Protein AF-A0A967KWJ8-F1 (afdb_monomer)

Mean predicted aligned error: 15.72 Å

pLDDT: mean 83.32, std 15.54, range [26.16, 98.5]

Structure (mmCIF, N/CA/C/O backbone):
data_AF-A0A967KWJ8-F1
#
_entry.id   AF-A0A967KWJ8-F1
#
loop_
_atom_site.group_PDB
_atom_site.id
_atom_site.type_symbol
_atom_site.label_atom_id
_atom_site.label_alt_id
_atom_site.label_comp_id
_atom_site.label_asym_id
_atom_site.label_entity_id
_atom_site.label_seq_id
_atom_site.pdbx_PDB_ins_code
_atom_site.Cartn_x
_atom_site.Cartn_y
_atom_site.Cartn_z
_atom_site.occupancy
_atom_site.B_iso_or_equiv
_atom_site.auth_seq_id
_atom_site.auth_comp_id
_atom_site.auth_asym_id
_atom_site.auth_atom_id
_atom_site.pdbx_PDB_model_num
ATOM 1 N N . MET A 1 1 ? 48.689 8.230 -18.337 1.00 29.03 1 MET A N 1
ATOM 2 C CA . MET A 1 1 ? 47.343 8.830 -18.239 1.00 29.03 1 MET A CA 1
ATOM 3 C C . MET A 1 1 ? 46.422 7.747 -17.722 1.00 29.03 1 MET A C 1
ATOM 5 O O . MET A 1 1 ? 46.063 6.865 -18.485 1.00 29.03 1 MET A O 1
ATOM 9 N N . LEU A 1 2 ? 46.168 7.726 -16.414 1.00 26.16 2 LEU A N 1
ATOM 10 C CA . LEU A 1 2 ? 45.255 6.768 -15.793 1.00 26.16 2 LEU A CA 1
ATOM 11 C C . LEU A 1 2 ? 43.830 7.314 -15.933 1.00 26.16 2 LEU A C 1
ATOM 13 O O . LEU A 1 2 ? 43.453 8.221 -15.202 1.00 26.16 2 LEU A O 1
ATOM 17 N N . LYS A 1 3 ? 43.070 6.792 -16.894 1.00 28.64 3 LYS A N 1
ATOM 18 C CA . LYS A 1 3 ? 41.603 6.821 -16.888 1.00 28.64 3 LYS A CA 1
ATOM 19 C C . LYS A 1 3 ? 41.155 5.388 -17.152 1.00 28.64 3 LYS A C 1
ATOM 21 O O . LYS A 1 3 ? 41.121 4.955 -18.294 1.00 28.64 3 LYS A O 1
ATOM 26 N N . SER A 1 4 ? 40.965 4.615 -16.091 1.00 31.70 4 SER A N 1
ATOM 27 C CA . SER A 1 4 ? 40.425 3.257 -16.175 1.00 31.70 4 SER A CA 1
ATOM 28 C C . SER A 1 4 ? 39.839 2.882 -14.825 1.00 31.70 4 SER A C 1
ATOM 30 O O . SER A 1 4 ? 40.445 2.109 -14.092 1.00 31.70 4 SER A O 1
ATOM 32 N N . VAL A 1 5 ? 38.685 3.462 -14.516 1.00 28.64 5 VAL A N 1
ATOM 33 C CA . VAL A 1 5 ? 37.606 2.796 -13.785 1.00 28.64 5 VAL A CA 1
ATOM 34 C C . VAL A 1 5 ? 36.332 3.430 -14.356 1.00 28.64 5 VAL A C 1
ATOM 36 O O . VAL A 1 5 ? 35.958 4.512 -13.930 1.00 28.64 5 VAL A O 1
ATOM 39 N N . LYS A 1 6 ? 35.795 2.861 -15.445 1.00 40.69 6 LYS A N 1
ATOM 40 C CA . LYS A 1 6 ? 34.415 3.125 -15.882 1.00 40.69 6 LYS A CA 1
ATOM 41 C C . LYS A 1 6 ? 33.621 2.011 -15.219 1.00 40.69 6 LYS A C 1
ATOM 43 O O . LYS A 1 6 ? 33.853 0.847 -15.531 1.00 40.69 6 LYS A O 1
ATOM 48 N N . THR A 1 7 ? 32.856 2.332 -14.199 1.00 37.34 7 THR A N 1
ATOM 49 C CA . THR A 1 7 ? 32.119 1.365 -13.386 1.00 37.34 7 THR A CA 1
ATOM 50 C C . THR A 1 7 ? 30.667 1.595 -13.719 1.00 37.34 7 THR A C 1
ATOM 52 O O . THR A 1 7 ? 29.995 2.343 -13.015 1.00 37.34 7 THR A O 1
ATOM 55 N N . SER A 1 8 ? 30.177 0.975 -14.796 1.00 44.09 8 SER A N 1
ATOM 56 C CA . SER A 1 8 ? 28.737 0.996 -15.037 1.00 44.09 8 SER A CA 1
ATOM 57 C C . SER A 1 8 ? 28.097 0.368 -13.796 1.00 44.09 8 SER A C 1
ATOM 59 O O . SER A 1 8 ? 28.495 -0.710 -13.378 1.00 44.09 8 SER A O 1
ATOM 61 N N . VAL A 1 9 ? 27.235 1.095 -13.093 1.00 40.56 9 VAL A N 1
ATOM 62 C CA . VAL A 1 9 ? 26.508 0.574 -11.934 1.00 40.56 9 VAL A CA 1
ATOM 63 C C . VAL A 1 9 ? 25.061 0.589 -12.353 1.00 40.56 9 VAL A C 1
ATOM 65 O O . VAL A 1 9 ? 24.482 1.657 -12.346 1.00 40.56 9 VAL A O 1
ATOM 68 N N . LEU A 1 10 ? 24.459 -0.539 -12.723 1.00 46.69 10 LEU A N 1
ATOM 69 C CA . LEU A 1 10 ? 23.007 -0.585 -12.924 1.00 46.69 10 LEU A CA 1
ATOM 70 C C . LEU A 1 10 ? 22.341 -1.411 -11.831 1.00 46.69 10 LEU A C 1
ATOM 72 O O . LEU A 1 10 ? 22.085 -2.599 -12.010 1.00 46.69 10 LEU A O 1
ATOM 76 N N . SER A 1 11 ? 22.103 -0.794 -10.675 1.00 47.69 11 SER A N 1
ATOM 77 C CA . SER A 1 11 ? 21.425 -1.428 -9.540 1.00 47.69 11 SER A CA 1
ATOM 78 C C . SER A 1 11 ? 20.051 -0.808 -9.387 1.00 47.69 11 SER A C 1
ATOM 80 O O . SER A 1 11 ? 19.934 0.413 -9.295 1.00 47.69 11 SER A O 1
ATOM 82 N N . LEU A 1 12 ? 19.029 -1.657 -9.337 1.00 55.28 12 LEU A N 1
ATOM 83 C CA . LEU A 1 12 ? 17.647 -1.224 -9.417 1.00 55.28 12 LEU A CA 1
ATOM 84 C C . LEU A 1 12 ? 16.804 -1.843 -8.312 1.00 55.28 12 LEU A C 1
ATOM 86 O O . LEU A 1 12 ? 17.008 -3.001 -7.946 1.00 55.28 12 LEU A O 1
ATOM 90 N N . VAL A 1 13 ? 15.867 -1.055 -7.796 1.00 49.38 13 VAL A N 1
ATOM 91 C CA . VAL A 1 13 ? 14.762 -1.545 -6.981 1.00 49.38 13 VAL A CA 1
ATOM 92 C C . VAL A 1 13 ? 13.469 -0.945 -7.520 1.00 49.38 13 VAL A C 1
ATOM 94 O O . VAL A 1 13 ? 13.321 0.277 -7.519 1.00 49.38 13 VAL A O 1
ATOM 97 N N . LEU A 1 14 ? 12.545 -1.779 -7.998 1.00 46.34 14 LEU A N 1
ATOM 98 C CA . LEU A 1 14 ? 11.180 -1.338 -8.289 1.00 46.34 14 LEU A CA 1
ATOM 99 C C . LEU A 1 14 ? 10.350 -1.582 -7.036 1.00 46.34 14 LEU A C 1
ATOM 101 O O . LEU A 1 14 ? 10.253 -2.721 -6.581 1.00 46.34 14 LEU A O 1
ATOM 105 N N . VAL A 1 15 ? 9.789 -0.518 -6.477 1.00 51.19 15 VAL A N 1
ATOM 106 C CA . VAL A 1 15 ? 8.957 -0.584 -5.279 1.00 51.19 15 VAL A CA 1
ATOM 107 C C . VAL A 1 15 ? 7.555 -0.140 -5.646 1.00 51.19 15 VAL A C 1
ATOM 109 O O . VAL A 1 15 ? 7.389 0.915 -6.256 1.00 51.19 15 VAL A O 1
ATOM 112 N N . ALA A 1 16 ? 6.561 -0.932 -5.269 1.00 40.12 16 ALA A N 1
ATOM 113 C CA . ALA A 1 16 ? 5.172 -0.510 -5.293 1.00 40.12 16 ALA A CA 1
ATOM 114 C C . ALA A 1 16 ? 4.621 -0.535 -3.874 1.00 40.12 16 ALA A C 1
ATOM 116 O O . ALA A 1 16 ? 5.028 -1.348 -3.041 1.00 40.12 16 ALA A O 1
ATOM 117 N N . LEU A 1 17 ? 3.736 0.409 -3.600 1.00 44.91 17 LEU A N 1
ATOM 118 C CA . LEU A 1 17 ? 3.152 0.610 -2.286 1.00 44.91 17 LEU A CA 1
ATOM 119 C C . LEU A 1 17 ? 1.673 0.352 -2.449 1.00 44.91 17 LEU A C 1
ATOM 121 O O . LEU A 1 17 ? 1.049 0.954 -3.317 1.00 44.91 17 LEU A O 1
ATOM 125 N N . PHE A 1 18 ? 1.140 -0.551 -1.649 1.00 40.22 18 PHE A N 1
ATOM 126 C CA . PHE A 1 18 ? -0.290 -0.795 -1.576 1.00 40.22 18 PHE A CA 1
ATOM 127 C C . PHE A 1 18 ? -0.782 -0.437 -0.185 1.00 40.22 18 PHE A C 1
ATOM 129 O O . PHE A 1 18 ? -0.069 -0.635 0.807 1.00 40.22 18 PHE A O 1
ATOM 136 N N . ALA A 1 19 ? -2.017 0.050 -0.116 1.00 38.03 19 ALA A N 1
ATOM 137 C CA . ALA A 1 19 ? -2.785 -0.080 1.104 1.00 38.03 19 ALA A CA 1
ATOM 138 C C . ALA A 1 19 ? -2.916 -1.580 1.396 1.00 38.03 19 ALA A C 1
ATOM 140 O O . ALA A 1 19 ? -3.206 -2.377 0.500 1.00 38.03 19 ALA A O 1
ATOM 141 N N . CYS A 1 20 ? -2.663 -1.995 2.637 1.00 37.78 20 CYS A N 1
ATOM 142 C CA . CYS A 1 20 ? -2.957 -3.360 3.054 1.00 37.78 20 CYS A CA 1
ATOM 143 C C . CYS A 1 20 ? -4.478 -3.495 3.185 1.00 37.78 20 CYS A C 1
ATOM 145 O O . CYS A 1 20 ? -5.023 -3.513 4.280 1.00 37.78 20 CYS A O 1
ATOM 147 N N . ILE A 1 21 ? -5.174 -3.543 2.055 1.00 38.47 21 ILE A N 1
ATOM 148 C CA . ILE A 1 21 ? -6.570 -3.936 2.000 1.00 38.47 21 ILE A CA 1
ATOM 149 C C . ILE A 1 21 ? -6.532 -5.436 1.742 1.00 38.47 21 ILE A C 1
ATOM 151 O O . ILE A 1 21 ? -6.441 -5.894 0.604 1.00 38.47 21 ILE A O 1
ATOM 155 N N . THR A 1 22 ? -6.566 -6.243 2.802 1.00 37.62 22 THR A N 1
ATOM 156 C CA . THR A 1 22 ? -7.110 -7.587 2.623 1.00 37.62 22 THR A CA 1
ATOM 157 C C . THR A 1 22 ? -8.608 -7.439 2.465 1.00 37.62 22 THR A C 1
ATOM 159 O O . THR A 1 22 ? -9.345 -7.576 3.437 1.00 37.62 22 THR A O 1
ATOM 162 N N . ASP A 1 23 ? -9.057 -7.160 1.250 1.00 37.94 23 ASP A N 1
ATOM 163 C CA . ASP A 1 23 ? -10.458 -7.334 0.923 1.00 37.94 23 ASP A CA 1
ATOM 164 C C . ASP A 1 23 ? -10.578 -8.336 -0.215 1.00 37.94 23 ASP A C 1
ATOM 166 O O . ASP A 1 23 ? -10.617 -8.023 -1.401 1.00 37.94 23 ASP A O 1
ATOM 170 N N . VAL A 1 24 ? -10.631 -9.608 0.179 1.00 35.91 24 VAL A N 1
ATOM 171 C CA . VAL A 1 24 ? -11.498 -10.526 -0.546 1.00 35.91 24 VAL A CA 1
ATOM 172 C C . VAL A 1 24 ? -12.841 -10.499 0.175 1.00 35.91 24 VAL A C 1
ATOM 174 O O . VAL A 1 24 ? -13.130 -11.352 1.013 1.00 35.91 24 VAL A O 1
ATOM 177 N N . LYS A 1 25 ? -13.642 -9.519 -0.253 1.00 40.59 25 LYS A N 1
ATOM 178 C CA . LYS A 1 25 ? -15.090 -9.347 -0.113 1.00 40.59 25 LYS A CA 1
ATOM 179 C C . LYS A 1 25 ? -15.648 -9.050 1.283 1.00 40.59 25 LYS A C 1
ATOM 181 O O . LYS A 1 25 ? -16.035 -9.977 2.000 1.00 40.59 25 LYS A O 1
ATOM 186 N N . ALA A 1 26 ? -16.072 -7.798 1.445 1.00 42.41 26 ALA A N 1
ATOM 187 C CA . ALA A 1 26 ? -17.460 -7.496 1.793 1.00 42.41 26 ALA A CA 1
ATOM 188 C C . ALA A 1 26 ? -18.035 -6.247 1.090 1.00 42.41 26 ALA A C 1
ATOM 190 O O . ALA A 1 26 ? -18.772 -5.499 1.722 1.00 42.41 26 ALA A O 1
ATOM 191 N N . GLN A 1 27 ? -17.817 -6.079 -0.228 1.00 59.88 27 GLN A N 1
ATOM 192 C CA . GLN A 1 27 ? -18.612 -5.128 -1.025 1.00 59.88 27 GLN A CA 1
ATOM 193 C C . GLN A 1 27 ? -20.093 -5.319 -0.681 1.00 59.88 27 GLN A C 1
ATOM 195 O O . GLN A 1 27 ? -20.626 -6.435 -0.787 1.00 59.88 27 GLN A O 1
ATOM 200 N N . ILE A 1 28 ? -20.737 -4.253 -0.203 1.00 67.31 28 ILE A N 1
ATOM 201 C CA . ILE A 1 28 ? -22.138 -4.304 0.201 1.00 67.31 28 ILE A CA 1
ATOM 202 C C . ILE A 1 28 ? -22.927 -4.869 -0.972 1.00 67.31 28 ILE A C 1
ATOM 204 O O . ILE A 1 28 ? -22.834 -4.370 -2.090 1.00 67.31 28 ILE A O 1
ATOM 208 N N . VAL A 1 29 ? -23.698 -5.932 -0.743 1.00 77.50 29 VAL A N 1
ATOM 209 C CA . VAL A 1 29 ? -24.515 -6.520 -1.808 1.00 77.50 29 VAL A CA 1
ATOM 210 C C . VAL A 1 29 ? -25.461 -5.440 -2.337 1.00 77.50 29 VAL A C 1
ATOM 212 O O . VAL A 1 29 ? -26.387 -5.037 -1.640 1.00 77.50 29 VAL A O 1
ATOM 215 N N . GLY A 1 30 ? -25.228 -4.980 -3.565 1.00 79.00 30 GLY A N 1
ATOM 216 C CA . GLY A 1 30 ? -25.993 -3.894 -4.179 1.00 79.00 30 GLY A CA 1
ATOM 217 C C . GLY A 1 30 ? -25.301 -2.532 -4.235 1.00 79.00 30 GLY A C 1
ATOM 218 O O . GLY A 1 30 ? -25.896 -1.640 -4.825 1.00 79.00 30 GLY A O 1
ATOM 219 N N . ASP A 1 31 ? -24.085 -2.374 -3.706 1.00 80.44 31 ASP A N 1
ATOM 220 C CA . ASP A 1 31 ? -23.201 -1.251 -4.046 1.00 80.44 31 ASP A CA 1
ATOM 221 C C . ASP A 1 31 ? -22.546 -1.573 -5.393 1.00 80.44 31 ASP A C 1
ATOM 223 O O . ASP A 1 31 ? -21.636 -2.394 -5.495 1.00 80.44 31 ASP A O 1
ATOM 227 N N . LEU A 1 32 ? -23.091 -1.006 -6.462 1.00 80.44 32 LEU A N 1
ATOM 228 C CA . LEU A 1 32 ? -22.714 -1.304 -7.841 1.00 80.44 32 LEU A CA 1
ATOM 229 C C . LEU A 1 32 ? -21.729 -0.288 -8.411 1.00 80.44 32 LEU A C 1
ATOM 231 O O . LEU A 1 32 ? -21.167 -0.533 -9.483 1.00 80.44 32 LEU A O 1
ATOM 235 N N . ASN A 1 33 ? -21.576 0.859 -7.754 1.00 73.19 33 ASN A N 1
ATOM 236 C CA . ASN A 1 33 ? -20.672 1.923 -8.172 1.00 73.19 33 ASN A CA 1
ATOM 237 C C . ASN A 1 33 ? -19.374 1.964 -7.336 1.00 73.19 33 ASN A C 1
ATOM 239 O O . ASN A 1 33 ? -18.478 2.730 -7.693 1.00 73.19 33 ASN A O 1
ATOM 243 N N . ALA A 1 34 ? -19.273 1.106 -6.311 1.00 67.44 34 ALA A N 1
ATOM 244 C CA . ALA A 1 34 ? -18.161 0.992 -5.375 1.00 67.44 34 ALA A CA 1
ATOM 245 C C . ALA A 1 34 ? -17.882 2.295 -4.605 1.00 67.44 34 ALA A C 1
ATOM 247 O O . ALA A 1 34 ? -16.726 2.625 -4.345 1.00 67.44 34 ALA A O 1
ATOM 248 N N . ASP A 1 35 ? -18.931 3.055 -4.274 1.00 61.22 35 ASP A N 1
ATOM 249 C CA . ASP A 1 35 ? -18.849 4.233 -3.403 1.00 61.22 35 ASP A CA 1
ATOM 250 C C . ASP A 1 35 ? -19.162 3.915 -1.931 1.00 61.22 35 ASP A C 1
ATOM 252 O O . ASP A 1 35 ? -19.259 4.825 -1.106 1.00 61.22 35 ASP A O 1
ATOM 256 N N . HIS A 1 36 ? -19.224 2.619 -1.590 1.00 70.62 36 HIS A N 1
ATOM 257 C CA . HIS A 1 36 ? -19.431 2.075 -0.247 1.00 70.62 36 HIS A CA 1
ATOM 258 C C . HIS A 1 36 ? -20.773 2.481 0.375 1.00 70.62 36 HIS A C 1
ATOM 260 O O . HIS A 1 36 ? -20.958 2.407 1.594 1.00 70.62 36 HIS A O 1
ATOM 266 N N . VAL A 1 37 ? -21.743 2.878 -0.452 1.00 71.56 37 VAL A N 1
ATOM 267 C CA . VAL A 1 37 ? -23.109 3.207 -0.051 1.00 71.56 37 VAL A CA 1
ATOM 268 C C . VAL A 1 37 ? -24.075 2.619 -1.069 1.00 71.56 37 VAL A C 1
ATOM 270 O O . VAL A 1 37 ? -23.917 2.820 -2.258 1.00 71.56 37 VAL A O 1
ATOM 273 N N . VAL A 1 38 ? -25.137 1.943 -0.624 1.00 81.06 38 VAL A N 1
ATOM 274 C CA . VAL A 1 38 ? -26.221 1.548 -1.543 1.00 81.06 38 VAL A CA 1
ATOM 275 C C . VAL A 1 38 ? -27.247 2.673 -1.640 1.00 81.06 38 VAL A C 1
ATOM 277 O O . VAL A 1 38 ? -28.108 2.824 -0.766 1.00 81.06 38 VAL A O 1
ATOM 280 N N . ASP A 1 39 ? -27.187 3.464 -2.705 1.00 82.94 39 ASP A N 1
ATOM 281 C CA . ASP A 1 39 ? -28.050 4.620 -2.916 1.00 82.94 39 ASP A CA 1
ATOM 282 C C . ASP A 1 39 ? -28.689 4.690 -4.320 1.00 82.94 39 ASP A C 1
ATOM 284 O O . ASP A 1 39 ? -28.806 3.729 -5.088 1.00 82.94 39 ASP A O 1
ATOM 288 N N . SER A 1 40 ? -29.234 5.862 -4.649 1.00 87.88 40 SER A N 1
ATOM 289 C CA . SER A 1 40 ? -29.914 6.098 -5.922 1.00 87.88 40 SER A CA 1
ATOM 290 C C . SER A 1 40 ? -29.023 5.933 -7.160 1.00 87.88 40 SER A C 1
ATOM 292 O O . SER A 1 40 ? -29.553 5.719 -8.254 1.00 87.88 40 SER A O 1
ATOM 294 N N . LYS A 1 41 ? -27.701 6.052 -7.020 1.00 83.25 41 LYS A N 1
ATOM 295 C CA . LYS A 1 41 ? -26.722 5.806 -8.078 1.00 83.25 41 LYS A CA 1
ATOM 296 C C . LYS A 1 41 ? -26.607 4.310 -8.357 1.00 83.25 41 LYS A C 1
ATOM 298 O O . LYS A 1 41 ? -26.546 3.938 -9.527 1.00 83.25 41 LYS A O 1
ATOM 303 N N . ASP A 1 42 ? -26.698 3.456 -7.342 1.00 86.12 42 ASP A N 1
ATOM 304 C CA . ASP A 1 42 ? -26.726 2.003 -7.537 1.00 86.12 42 ASP A CA 1
ATOM 305 C C . ASP A 1 42 ? -28.011 1.562 -8.201 1.00 86.12 42 ASP A C 1
ATOM 307 O O . ASP A 1 42 ? -27.984 0.767 -9.129 1.00 86.12 42 ASP A O 1
ATOM 311 N N . VAL A 1 43 ? -29.148 2.159 -7.842 1.00 91.00 43 VAL A N 1
ATOM 312 C CA . VAL A 1 43 ? -30.407 1.903 -8.561 1.00 91.00 43 VAL A CA 1
ATOM 313 C C . VAL A 1 43 ? -30.301 2.307 -10.034 1.00 91.00 43 VAL A C 1
ATOM 315 O O . VAL A 1 43 ? -30.851 1.624 -10.901 1.00 91.00 43 VAL A O 1
ATOM 318 N N . GLN A 1 44 ? -29.582 3.388 -10.350 1.00 89.00 44 GLN A N 1
ATOM 319 C CA . GLN A 1 44 ? -29.328 3.787 -11.737 1.00 89.00 44 GLN A CA 1
ATOM 320 C C . GLN A 1 44 ? -28.418 2.787 -12.460 1.00 89.00 44 GLN A C 1
ATOM 322 O O . GLN A 1 44 ? -28.760 2.353 -13.564 1.00 89.00 44 GLN A O 1
ATOM 327 N N . ALA A 1 45 ? -27.308 2.385 -11.835 1.00 84.06 45 ALA A N 1
ATOM 328 C CA . ALA A 1 45 ? -26.386 1.384 -12.370 1.00 84.06 45 ALA A CA 1
ATOM 329 C C . ALA A 1 45 ? -27.090 0.035 -12.596 1.00 84.06 45 ALA A C 1
ATOM 331 O O . ALA A 1 45 ? -26.974 -0.575 -13.662 1.00 84.06 45 ALA A O 1
ATOM 332 N N . PHE A 1 46 ? -27.905 -0.377 -11.629 1.00 91.00 46 PHE A N 1
ATOM 333 C CA . PHE A 1 46 ? -28.737 -1.567 -11.669 1.00 91.00 46 PHE A CA 1
ATOM 334 C C . PHE A 1 46 ? -29.735 -1.520 -12.830 1.00 91.00 46 PHE A C 1
ATOM 336 O O . PHE A 1 46 ? -29.806 -2.450 -13.632 1.00 91.00 46 PHE A O 1
ATOM 343 N N . ALA A 1 47 ? -30.475 -0.415 -12.977 1.00 90.25 47 ALA A N 1
ATOM 344 C CA . ALA A 1 47 ? -31.454 -0.246 -14.049 1.00 90.25 47 ALA A CA 1
ATOM 345 C C . ALA A 1 47 ? -30.810 -0.291 -15.444 1.00 90.25 47 ALA A C 1
ATOM 347 O O . ALA A 1 47 ? -31.389 -0.858 -16.374 1.00 90.25 47 ALA A O 1
ATOM 348 N N . TRP A 1 48 ? -29.609 0.273 -15.601 1.00 86.38 48 TRP A N 1
ATOM 349 C CA . TRP A 1 48 ? -28.857 0.194 -16.856 1.00 86.38 48 TRP A CA 1
ATOM 350 C C . TRP A 1 48 ? -28.472 -1.245 -17.203 1.00 86.38 48 TRP A C 1
ATOM 352 O O . TRP A 1 48 ? -28.648 -1.659 -18.349 1.00 86.38 48 TRP A O 1
ATOM 362 N N . GLN A 1 49 ? -27.992 -2.016 -16.224 1.00 87.12 49 GLN A N 1
ATOM 363 C CA . GLN A 1 49 ? -27.595 -3.409 -16.439 1.00 87.12 49 GLN A CA 1
ATOM 364 C C . GLN A 1 49 ? -28.799 -4.338 -16.627 1.00 87.12 49 GLN A C 1
ATOM 366 O O . GLN A 1 49 ? -28.749 -5.222 -17.476 1.00 87.12 49 GLN A O 1
ATOM 371 N N . TRP A 1 50 ? -29.919 -4.100 -15.944 1.00 89.94 50 TRP A N 1
ATOM 372 C CA . TRP A 1 50 ? -31.153 -4.861 -16.157 1.00 89.94 50 TRP A CA 1
ATOM 373 C C . TRP A 1 50 ? -31.635 -4.770 -17.607 1.00 89.94 50 TRP A C 1
ATOM 375 O O . TRP A 1 50 ? -32.022 -5.768 -18.218 1.00 89.94 50 TRP A O 1
ATOM 385 N N . LEU A 1 51 ? -31.614 -3.563 -18.177 1.00 88.69 51 LEU A N 1
ATOM 386 C CA . LEU A 1 51 ? -32.082 -3.307 -19.539 1.00 88.69 51 LEU A CA 1
ATOM 387 C C . LEU A 1 51 ? -31.078 -3.750 -20.618 1.00 88.69 51 LEU A C 1
ATOM 389 O O . LEU A 1 51 ? -31.427 -3.759 -21.801 1.00 88.69 51 LEU A O 1
ATOM 393 N N . ALA A 1 52 ? -29.853 -4.120 -20.237 1.00 84.31 52 ALA A N 1
ATOM 394 C CA . ALA A 1 52 ? -28.812 -4.551 -21.156 1.00 84.31 52 ALA A CA 1
ATOM 395 C C . ALA A 1 52 ? -29.032 -6.015 -21.599 1.00 84.31 52 ALA A C 1
ATOM 397 O O . ALA A 1 52 ? -28.952 -6.925 -20.771 1.00 84.31 52 ALA A O 1
ATOM 398 N N . PRO A 1 53 ? -29.233 -6.298 -22.905 1.00 81.31 53 PRO A N 1
ATOM 399 C CA . PRO A 1 53 ? -29.539 -7.653 -23.380 1.00 81.31 53 PRO A CA 1
ATOM 400 C C . PRO A 1 53 ? -28.470 -8.703 -23.049 1.00 81.31 53 PRO A C 1
ATOM 402 O O . PRO A 1 53 ? -28.788 -9.883 -22.945 1.00 81.31 53 PRO A O 1
ATOM 405 N N . TYR A 1 54 ? -27.209 -8.290 -22.884 1.00 80.12 54 TYR A N 1
ATOM 406 C CA . TYR A 1 54 ? -26.107 -9.190 -22.539 1.00 80.12 54 TYR A CA 1
ATOM 407 C C . TYR A 1 54 ? -26.082 -9.574 -21.051 1.00 80.12 54 TYR A C 1
ATOM 409 O O . TYR A 1 54 ? -25.659 -10.682 -20.737 1.00 80.12 54 TYR A O 1
ATOM 417 N N . CYS A 1 55 ? -26.608 -8.741 -20.147 1.00 79.19 55 CYS A N 1
ATOM 418 C CA . CYS A 1 55 ? -26.667 -9.032 -18.705 1.00 79.19 55 CYS A CA 1
ATOM 419 C C . CYS A 1 55 ? -27.788 -10.005 -18.311 1.00 79.19 55 CYS A C 1
ATOM 421 O O . CYS A 1 55 ? -27.931 -10.362 -17.146 1.00 79.19 55 CYS A O 1
ATOM 423 N N . GLN A 1 56 ? -28.576 -10.458 -19.287 1.00 73.12 56 GLN A N 1
ATOM 424 C CA . GLN A 1 56 ? -29.558 -11.531 -19.126 1.00 73.12 56 GLN A CA 1
ATOM 425 C C . GLN A 1 56 ? -28.930 -12.925 -19.334 1.00 73.12 56 GLN A C 1
ATOM 427 O O . GLN A 1 56 ? -29.558 -13.941 -19.051 1.00 73.12 56 GLN A O 1
ATOM 432 N N . THR A 1 57 ? -27.702 -12.991 -19.868 1.00 63.06 57 THR A N 1
ATOM 433 C CA . THR A 1 57 ? -27.015 -14.252 -20.221 1.00 63.06 57 THR A CA 1
ATOM 434 C C . THR A 1 57 ? -25.546 -14.315 -19.797 1.00 63.06 57 THR A C 1
ATOM 436 O O . THR A 1 57 ? -24.968 -15.399 -19.806 1.00 63.06 57 THR A O 1
ATOM 439 N N . LEU A 1 58 ? -24.934 -13.172 -19.479 1.00 62.00 58 LEU A N 1
ATOM 440 C CA . LEU A 1 58 ? -23.562 -13.035 -18.990 1.00 62.00 58 LEU A CA 1
ATOM 441 C C . LEU A 1 58 ? -23.580 -12.520 -17.546 1.00 62.00 58 LEU A C 1
ATOM 443 O O . LEU A 1 58 ? -24.498 -11.791 -17.171 1.00 62.00 58 LEU A O 1
ATOM 447 N N . ASP A 1 59 ? -22.555 -12.872 -16.771 1.00 71.12 59 ASP A N 1
ATOM 448 C CA . ASP A 1 59 ? -22.417 -12.443 -15.379 1.00 71.12 59 ASP A CA 1
ATOM 449 C C . ASP A 1 59 ? -22.041 -10.951 -15.318 1.00 71.12 59 ASP A C 1
ATOM 451 O O . ASP A 1 59 ? -20.946 -10.555 -15.718 1.00 71.12 59 ASP A O 1
ATOM 455 N N . CYS A 1 60 ? -22.994 -10.116 -14.907 1.00 78.19 60 CYS A N 1
ATOM 456 C CA . CYS A 1 60 ? -22.841 -8.668 -14.754 1.00 78.19 60 CYS A CA 1
ATOM 457 C C . CYS A 1 60 ? -22.834 -8.307 -13.265 1.00 78.19 60 CYS A C 1
ATOM 459 O O . CYS A 1 60 ? -23.412 -9.023 -12.461 1.00 78.19 60 CYS A O 1
ATOM 461 N N . ILE A 1 61 ? -22.249 -7.167 -12.891 1.00 81.00 61 ILE A N 1
ATOM 462 C CA . ILE A 1 61 ? -22.097 -6.756 -11.478 1.00 81.00 61 ILE A CA 1
ATOM 463 C C . ILE A 1 61 ? -23.458 -6.650 -10.759 1.00 81.00 61 ILE A C 1
ATOM 465 O O . ILE A 1 61 ? -23.558 -6.944 -9.576 1.00 81.00 61 ILE A O 1
ATOM 469 N N . ALA A 1 62 ? -24.529 -6.296 -11.477 1.00 85.06 62 ALA A N 1
ATOM 470 C CA . ALA A 1 62 ? -25.892 -6.251 -10.945 1.00 85.06 62 ALA A CA 1
ATOM 471 C C . ALA A 1 62 ? -26.579 -7.629 -10.790 1.00 85.06 62 ALA A C 1
ATOM 473 O O . ALA A 1 62 ? -27.725 -7.668 -10.349 1.00 85.06 62 ALA A O 1
ATOM 474 N N . ASN A 1 63 ? -25.932 -8.738 -11.171 1.00 87.25 63 ASN A N 1
ATOM 475 C CA . ASN A 1 63 ? -26.383 -10.116 -10.925 1.00 87.25 63 ASN A CA 1
ATOM 476 C C . ASN A 1 63 ? -25.949 -10.525 -9.508 1.00 87.25 63 ASN A C 1
ATOM 478 O O . ASN A 1 63 ? -24.982 -11.261 -9.308 1.00 87.25 63 ASN A O 1
ATOM 482 N N . LEU A 1 64 ? -26.625 -9.954 -8.519 1.00 84.06 64 LEU A N 1
ATOM 483 C CA . LEU A 1 64 ? -26.268 -10.011 -7.107 1.00 84.06 64 LEU A CA 1
ATOM 484 C C . LEU A 1 64 ? -26.474 -11.398 -6.487 1.00 84.06 64 LEU A C 1
ATOM 486 O O . LEU A 1 64 ? -25.786 -11.728 -5.522 1.00 84.06 64 LEU A O 1
ATOM 490 N N . ASP A 1 65 ? -27.400 -12.208 -7.007 1.00 83.56 65 ASP A N 1
ATOM 491 C CA . ASP A 1 65 ? -27.608 -13.586 -6.537 1.00 83.56 65 ASP A CA 1
ATOM 492 C C . ASP A 1 65 ? -26.814 -14.639 -7.334 1.00 83.56 65 ASP A C 1
ATOM 494 O O . ASP A 1 65 ? -26.755 -15.806 -6.934 1.00 83.56 65 ASP A O 1
ATOM 498 N N . GLY A 1 66 ? -26.167 -14.232 -8.434 1.00 81.38 66 GLY A N 1
ATOM 499 C CA . GLY A 1 66 ? -25.413 -15.115 -9.322 1.00 81.38 66 GLY A CA 1
ATOM 500 C C . GLY A 1 66 ? -26.294 -16.050 -10.162 1.00 81.38 66 GLY A C 1
ATOM 501 O O . GLY A 1 66 ? -25.784 -17.001 -10.763 1.00 81.38 66 GLY A O 1
ATOM 502 N N . VAL A 1 67 ? -27.610 -15.826 -10.211 1.00 79.75 67 VAL A N 1
ATOM 503 C CA . VAL A 1 67 ? -28.599 -16.732 -10.793 1.00 79.75 67 VAL A CA 1
ATOM 504 C C . VAL A 1 67 ? -29.442 -16.023 -11.851 1.00 79.75 67 VAL A C 1
ATOM 506 O O . VAL A 1 67 ? -30.279 -15.176 -11.585 1.00 79.75 67 VAL A O 1
ATOM 509 N N . SER A 1 68 ? -29.362 -16.541 -13.080 1.00 75.75 68 SER A N 1
ATOM 510 C CA . SER A 1 68 ? -30.282 -16.186 -14.177 1.00 75.75 68 SER A CA 1
ATOM 511 C C . SER A 1 68 ? -30.233 -14.722 -14.638 1.00 75.75 68 SER A C 1
ATOM 513 O O . SER A 1 68 ? -31.228 -14.229 -15.168 1.00 75.75 68 SER A O 1
ATOM 515 N N . GLY A 1 69 ? -29.075 -14.066 -14.519 1.00 82.25 69 GLY A N 1
ATOM 516 C CA . GLY A 1 69 ? -28.866 -12.702 -15.010 1.00 82.25 69 GLY A CA 1
ATOM 517 C C . GLY A 1 69 ? -29.685 -11.662 -14.243 1.00 82.25 69 GLY A C 1
ATOM 518 O O . GLY A 1 69 ? -30.502 -11.996 -13.395 1.00 82.25 69 GLY A O 1
ATOM 519 N N . VAL A 1 70 ? -29.490 -10.385 -14.569 1.00 88.25 70 VAL A N 1
ATOM 520 C CA . VAL A 1 70 ? -30.043 -9.273 -13.775 1.00 88.25 70 VAL A CA 1
ATOM 521 C C . VAL A 1 70 ? -31.574 -9.243 -13.835 1.00 88.25 70 VAL A C 1
ATOM 523 O O . VAL A 1 70 ? -32.169 -8.992 -14.892 1.00 88.25 70 VAL A O 1
ATOM 526 N N . ASN A 1 71 ? -32.218 -9.475 -12.692 1.00 89.19 71 ASN A N 1
ATOM 527 C CA . ASN A 1 71 ? -33.662 -9.604 -12.560 1.00 89.19 71 ASN A CA 1
ATOM 528 C C . ASN A 1 71 ? -34.192 -9.103 -11.194 1.00 89.19 71 ASN A C 1
ATOM 530 O O . ASN A 1 71 ? -33.501 -8.463 -10.404 1.00 89.19 71 ASN A O 1
ATOM 534 N N . MET A 1 72 ? -35.481 -9.341 -10.918 1.00 91.56 72 MET A N 1
ATOM 535 C CA . MET A 1 72 ? -36.155 -8.813 -9.721 1.00 91.56 72 MET A CA 1
ATOM 536 C C . MET A 1 72 ? -35.617 -9.384 -8.405 1.00 91.56 72 MET A C 1
ATOM 538 O O . MET A 1 72 ? -35.726 -8.717 -7.377 1.00 91.56 72 MET A O 1
ATOM 542 N N . ALA A 1 73 ? -35.043 -10.586 -8.420 1.00 89.06 73 ALA A N 1
ATOM 543 C CA . ALA A 1 73 ? -34.367 -11.157 -7.262 1.00 89.06 73 ALA A CA 1
ATOM 544 C C . ALA A 1 73 ? -33.147 -10.311 -6.869 1.00 89.06 73 ALA A C 1
ATOM 546 O O . ALA A 1 73 ? -32.999 -9.967 -5.696 1.00 89.06 73 ALA A O 1
ATOM 547 N N . ASP A 1 74 ? -32.364 -9.857 -7.848 1.00 89.62 74 ASP A N 1
ATOM 548 C CA . ASP A 1 74 ? -31.234 -8.961 -7.607 1.00 89.62 74 ASP A CA 1
ATOM 549 C C . ASP A 1 74 ? -31.694 -7.599 -7.086 1.00 89.62 74 ASP A C 1
ATOM 551 O O . ASP A 1 74 ? -31.118 -7.061 -6.145 1.00 89.62 74 ASP A O 1
ATOM 555 N N . PHE A 1 75 ? -32.795 -7.054 -7.614 1.00 92.56 75 PHE A N 1
ATOM 556 C CA . PHE A 1 75 ? -33.326 -5.793 -7.086 1.00 92.56 75 PHE A CA 1
ATOM 557 C C . PHE A 1 75 ? -33.767 -5.926 -5.631 1.00 92.56 75 PHE A C 1
ATOM 559 O O . PHE A 1 75 ? -33.593 -4.995 -4.850 1.00 92.56 75 PHE A O 1
ATOM 566 N N . ALA A 1 76 ? -34.327 -7.077 -5.252 1.00 90.31 76 ALA A N 1
ATOM 567 C CA . ALA A 1 76 ? -34.668 -7.344 -3.862 1.00 90.31 76 ALA A CA 1
ATOM 568 C C . ALA A 1 76 ? -33.413 -7.392 -2.975 1.00 90.31 76 ALA A C 1
ATOM 570 O O . ALA A 1 76 ? -33.453 -6.884 -1.857 1.00 90.31 76 ALA A O 1
ATOM 571 N N . LEU A 1 77 ? -32.298 -7.943 -3.468 1.00 85.06 77 LEU A N 1
ATOM 572 C CA . LEU A 1 77 ? -31.014 -7.911 -2.763 1.00 85.06 77 LEU A CA 1
ATOM 573 C C . LEU A 1 77 ? -30.470 -6.487 -2.615 1.00 85.06 77 LEU A C 1
ATOM 575 O O . LEU A 1 77 ? -30.093 -6.111 -1.508 1.00 85.06 77 LEU A O 1
ATOM 579 N N . LEU A 1 78 ? -30.504 -5.677 -3.674 1.00 89.19 78 LEU A N 1
ATOM 580 C CA . LEU A 1 78 ? -30.119 -4.265 -3.612 1.00 89.19 78 LEU A CA 1
ATOM 581 C C . LEU A 1 78 ? -30.997 -3.501 -2.609 1.00 89.19 78 LEU A C 1
ATOM 583 O O . LEU A 1 78 ? -30.490 -2.830 -1.716 1.00 89.19 78 LEU A O 1
ATOM 587 N N . ALA A 1 79 ? -32.320 -3.650 -2.698 1.00 89.06 79 ALA A N 1
ATOM 588 C CA . ALA A 1 79 ? -33.269 -2.969 -1.818 1.00 89.06 79 ALA A CA 1
ATOM 589 C C . ALA A 1 79 ? -33.134 -3.391 -0.345 1.00 89.06 79 ALA A C 1
ATOM 591 O O . ALA A 1 79 ? -33.306 -2.561 0.545 1.00 89.06 79 ALA A O 1
ATOM 592 N N . ASN A 1 80 ? -32.795 -4.655 -0.072 1.00 86.75 80 ASN A N 1
ATOM 593 C CA . ASN A 1 80 ? -32.514 -5.129 1.287 1.00 86.75 80 ASN A CA 1
ATOM 594 C C . ASN A 1 80 ? -31.266 -4.480 1.898 1.00 86.75 80 ASN A C 1
ATOM 596 O O . ASN A 1 80 ? -31.143 -4.449 3.121 1.00 86.75 80 ASN A O 1
ATOM 600 N N . ASN A 1 81 ? -30.361 -3.967 1.065 1.00 81.81 81 ASN A N 1
ATOM 601 C CA . ASN A 1 81 ? -29.172 -3.241 1.491 1.00 81.81 81 ASN A CA 1
ATOM 602 C C . ASN A 1 81 ? -29.315 -1.727 1.283 1.00 81.81 81 ASN A C 1
ATOM 604 O O . ASN A 1 81 ? -28.332 -1.018 1.425 1.00 81.81 81 ASN A O 1
ATOM 608 N N . TRP A 1 82 ? -30.510 -1.207 0.979 1.00 86.62 82 TRP A N 1
ATOM 609 C CA . TRP A 1 82 ? -30.724 0.223 0.740 1.00 86.62 82 TRP A CA 1
ATOM 610 C C . TRP A 1 82 ? -30.217 1.087 1.902 1.00 86.62 82 TRP A C 1
ATOM 612 O O . TRP A 1 82 ? -30.577 0.849 3.055 1.00 86.62 82 TRP A O 1
ATOM 622 N N . GLN A 1 83 ? -29.415 2.108 1.582 1.00 77.81 83 GLN A N 1
ATOM 623 C CA . GLN A 1 83 ? -28.715 2.995 2.522 1.00 77.81 83 GLN A CA 1
ATOM 624 C C . GLN A 1 83 ? -27.753 2.294 3.479 1.00 77.81 83 GLN A C 1
ATOM 626 O O . GLN A 1 83 ? -27.309 2.895 4.459 1.00 77.81 83 GLN A O 1
ATOM 631 N N . LYS A 1 84 ? -27.406 1.035 3.216 1.00 69.75 84 LYS A N 1
ATOM 632 C CA . LYS A 1 84 ? -26.300 0.407 3.912 1.00 69.75 84 LYS A CA 1
ATOM 633 C C . LYS A 1 84 ? -25.026 1.093 3.436 1.00 69.75 84 LYS A C 1
ATOM 635 O O . LYS A 1 84 ? -24.767 1.160 2.238 1.00 69.75 84 LYS A O 1
ATOM 640 N N . VAL A 1 85 ? -24.304 1.644 4.397 1.00 57.97 85 VAL A N 1
ATOM 641 C CA . VAL A 1 85 ? -22.966 2.200 4.228 1.00 57.97 85 VAL A CA 1
ATOM 642 C C . VAL A 1 85 ? -22.010 1.141 4.746 1.00 57.97 85 VAL A C 1
ATOM 644 O O . VAL A 1 85 ? -22.264 0.562 5.804 1.00 57.97 85 VAL A O 1
ATOM 647 N N . GLU A 1 86 ? -20.948 0.862 4.007 1.00 60.66 86 GLU A N 1
ATOM 648 C CA . GLU A 1 86 ? -19.782 0.187 4.543 1.00 60.66 86 GLU A CA 1
ATOM 649 C C . GLU A 1 86 ? -18.950 1.310 5.133 1.00 60.66 86 GLU A C 1
ATOM 651 O O . GLU A 1 86 ? -18.466 2.179 4.405 1.00 60.66 86 GLU A O 1
ATOM 656 N N . PRO A 1 87 ? -18.887 1.403 6.459 1.00 54.78 87 PRO A N 1
ATOM 657 C CA . PRO A 1 87 ? -18.213 2.520 7.065 1.00 54.78 87 PRO A CA 1
ATOM 658 C C . PRO A 1 87 ? -16.707 2.348 6.857 1.00 54.78 87 PRO A C 1
ATOM 660 O O . PRO A 1 87 ? -16.032 1.613 7.573 1.00 54.78 87 PRO A O 1
ATOM 663 N N . HIS A 1 88 ? -16.203 3.028 5.832 1.00 66.75 88 HIS A N 1
ATOM 664 C CA . HIS A 1 88 ? -14.816 2.974 5.400 1.00 66.75 88 HIS A CA 1
ATOM 665 C C . HIS A 1 88 ? -13.976 3.923 6.262 1.00 66.75 88 HIS A C 1
ATOM 667 O O . HIS A 1 88 ? -13.541 4.992 5.839 1.00 66.75 88 HIS A O 1
ATOM 673 N N . VAL A 1 89 ? -13.804 3.529 7.518 1.00 79.81 89 VAL A N 1
ATOM 674 C CA . VAL A 1 89 ? -12.875 4.114 8.483 1.00 79.81 89 VAL A CA 1
ATOM 675 C C . VAL A 1 89 ? -11.805 3.071 8.769 1.00 79.81 89 VAL A C 1
ATOM 677 O O . VAL A 1 89 ? -12.093 1.882 8.906 1.00 79.81 89 VAL A O 1
ATOM 680 N N . VAL A 1 90 ? -10.557 3.508 8.832 1.00 85.12 90 VAL A N 1
ATOM 681 C CA . VAL A 1 90 ? -9.415 2.596 8.867 1.00 85.12 90 VAL A CA 1
ATOM 682 C C . VAL A 1 90 ? -8.528 2.872 10.065 1.00 85.12 90 VAL A C 1
ATOM 684 O O . VAL A 1 90 ? -8.509 3.982 10.590 1.00 85.12 90 VAL A O 1
ATOM 687 N N . ILE A 1 91 ? -7.771 1.861 10.488 1.00 91.69 91 ILE A N 1
ATOM 688 C CA . ILE A 1 91 ? -6.670 2.060 11.435 1.00 91.69 91 ILE A CA 1
ATOM 689 C C . ILE A 1 91 ? -5.448 2.459 10.612 1.00 91.69 91 ILE A C 1
ATOM 691 O O . ILE A 1 91 ? -4.778 1.592 10.050 1.00 91.69 91 ILE A O 1
ATOM 695 N N . ASN A 1 92 ? -5.193 3.762 10.530 1.00 86.19 92 ASN A N 1
ATOM 696 C CA . ASN A 1 92 ? -4.174 4.334 9.662 1.00 86.19 92 ASN A CA 1
ATOM 697 C C . ASN A 1 92 ? -2.759 4.133 10.185 1.00 86.19 92 ASN A C 1
ATOM 699 O O . ASN A 1 92 ? -1.860 3.906 9.398 1.00 86.19 92 ASN A O 1
ATOM 703 N N . GLU A 1 93 ? -2.534 4.198 11.489 1.00 91.25 93 GLU A N 1
ATOM 704 C CA . GLU A 1 93 ? -1.200 4.052 12.071 1.00 91.25 93 GLU A CA 1
ATOM 705 C C . GLU A 1 93 ? -1.319 3.610 13.529 1.00 91.25 93 GLU A C 1
ATOM 707 O O . GLU A 1 93 ? -2.369 3.755 14.143 1.00 91.25 93 GLU A O 1
ATOM 712 N N . PHE A 1 94 ? -0.281 3.012 14.095 1.00 94.69 94 PHE A N 1
ATOM 713 C CA . PHE A 1 94 ? -0.182 2.727 15.517 1.00 94.69 94 PHE A CA 1
ATOM 714 C C . PHE A 1 94 ? 1.281 2.666 15.960 1.00 94.69 94 PHE A C 1
ATOM 716 O O . PHE A 1 94 ? 2.189 2.458 15.158 1.00 94.69 94 PHE A O 1
ATOM 723 N N . MET A 1 95 ? 1.524 2.784 17.260 1.00 94.06 95 MET A N 1
ATOM 724 C CA . MET A 1 95 ? 2.827 2.538 17.876 1.00 94.06 95 MET A CA 1
ATOM 725 C C . MET A 1 95 ? 2.634 1.578 19.047 1.00 94.06 95 MET A C 1
ATOM 727 O O . MET A 1 95 ? 2.015 1.952 20.034 1.00 94.06 95 MET A O 1
ATOM 731 N N . ALA A 1 96 ? 3.156 0.352 18.926 1.00 93.75 96 ALA A N 1
ATOM 732 C CA . ALA A 1 96 ? 3.034 -0.712 19.941 1.00 93.75 96 ALA A CA 1
ATOM 733 C C . ALA A 1 96 ? 4.273 -0.861 20.844 1.00 93.75 96 ALA A C 1
ATOM 735 O O . ALA A 1 96 ? 4.552 -1.922 21.405 1.00 93.75 96 ALA A O 1
ATOM 736 N N . SER A 1 97 ? 5.139 0.147 20.833 1.00 90.94 97 SER A N 1
ATOM 737 C CA . SER A 1 97 ? 6.316 0.197 21.690 1.00 90.94 97 SER A CA 1
ATOM 738 C C . SER A 1 97 ? 6.759 1.646 21.830 1.00 90.94 97 SER A C 1
ATOM 740 O O . SER A 1 97 ? 7.819 2.021 21.320 1.00 90.94 97 SER A O 1
ATOM 742 N N . ASN A 1 98 ? 5.984 2.453 22.539 1.00 87.88 98 ASN A N 1
ATOM 743 C CA . ASN A 1 98 ? 6.395 3.807 22.874 1.00 87.88 98 ASN A CA 1
ATOM 744 C C . ASN A 1 98 ? 7.187 3.829 24.200 1.00 87.88 98 ASN A C 1
ATOM 746 O O . ASN A 1 98 ? 6.753 3.313 25.226 1.00 87.88 98 ASN A O 1
ATOM 750 N N . ALA A 1 99 ? 8.417 4.343 24.173 1.00 85.56 99 ALA A N 1
ATOM 751 C CA . ALA A 1 99 ? 9.318 4.377 25.331 1.00 85.56 99 ALA A CA 1
ATOM 752 C C . ALA A 1 99 ? 10.139 5.671 25.412 1.00 85.56 99 ALA A C 1
ATOM 754 O O . ALA A 1 99 ? 11.226 5.697 26.004 1.00 85.56 99 ALA A O 1
ATOM 755 N N . SER A 1 100 ? 9.645 6.753 24.817 1.00 83.69 100 SER A N 1
ATOM 756 C CA . SER A 1 100 ? 10.322 8.046 24.812 1.00 83.69 100 SER A CA 1
ATOM 757 C C . SER A 1 100 ? 10.591 8.577 26.218 1.00 83.69 100 SER A C 1
ATOM 759 O O . SER A 1 100 ? 9.798 8.388 27.142 1.00 83.69 100 SER A O 1
ATOM 761 N N . GLN A 1 101 ? 11.750 9.219 26.387 1.00 84.12 101 GLN A N 1
ATOM 762 C CA . GLN A 1 101 ? 12.252 9.729 27.665 1.00 84.12 101 GLN A CA 1
ATOM 763 C C . GLN A 1 101 ? 12.661 11.203 27.537 1.00 84.12 101 GLN A C 1
ATOM 765 O O . GLN A 1 101 ? 13.133 11.605 26.473 1.00 84.12 101 GLN A O 1
ATOM 770 N N . PRO A 1 102 ? 12.569 12.007 28.613 1.00 83.00 102 PRO A N 1
ATOM 771 C CA . PRO A 1 102 ? 13.057 13.380 28.599 1.00 83.00 102 PRO A CA 1
ATOM 772 C C . PRO A 1 102 ? 14.569 13.477 28.299 1.00 83.00 102 PRO A C 1
ATOM 774 O O . PRO A 1 102 ? 15.353 12.713 28.874 1.00 83.00 102 PRO A O 1
ATOM 777 N N . PRO A 1 103 ? 15.019 14.471 27.506 1.00 86.69 103 PRO A N 1
ATOM 778 C CA . PRO A 1 103 ? 14.208 15.468 26.804 1.00 86.69 103 PRO A CA 1
ATOM 779 C C . PRO A 1 103 ? 13.493 14.862 25.587 1.00 86.69 103 PRO A C 1
ATOM 781 O O . PRO A 1 103 ? 14.124 14.192 24.776 1.00 86.69 103 PRO A O 1
ATOM 784 N N . PHE A 1 104 ? 12.192 15.128 25.463 1.00 83.31 104 PHE A N 1
ATOM 785 C CA . PHE A 1 104 ? 11.381 14.630 24.353 1.00 83.31 104 PHE A CA 1
ATOM 786 C C . PHE A 1 104 ? 11.728 15.335 23.035 1.00 83.31 104 PHE A C 1
ATOM 788 O O . PHE A 1 104 ? 12.105 16.513 23.037 1.00 83.31 104 PHE A O 1
ATOM 795 N N . ASP A 1 105 ? 11.588 14.613 21.921 1.00 79.19 105 ASP A N 1
ATOM 796 C CA . ASP A 1 105 ? 11.635 15.203 20.583 1.00 79.19 105 ASP A CA 1
ATOM 797 C C . ASP A 1 105 ? 10.456 16.188 20.413 1.00 79.19 105 ASP A C 1
ATOM 799 O O . ASP A 1 105 ? 9.378 15.940 20.957 1.00 79.19 105 ASP A O 1
ATOM 803 N N . PRO A 1 106 ? 10.617 17.316 19.695 1.00 75.50 106 PRO A N 1
ATOM 804 C CA . PRO A 1 106 ? 9.514 18.235 19.409 1.00 75.50 106 PRO A CA 1
ATOM 805 C C . PRO A 1 106 ? 8.259 17.598 18.797 1.00 75.50 106 PRO A C 1
ATOM 807 O O . PRO A 1 106 ? 7.183 18.171 18.953 1.00 75.50 106 PRO A O 1
ATOM 810 N N . ASN A 1 107 ? 8.391 16.459 18.110 1.00 74.75 107 ASN A N 1
ATOM 811 C CA . ASN A 1 107 ? 7.274 15.750 17.478 1.00 74.75 107 ASN A CA 1
ATOM 812 C C . ASN A 1 107 ? 6.795 14.529 18.282 1.00 74.75 107 ASN A C 1
ATOM 814 O O . ASN A 1 107 ? 6.033 13.718 17.761 1.00 74.75 107 ASN A O 1
ATOM 818 N N . GLU A 1 108 ? 7.250 14.374 19.526 1.00 84.75 108 GLU A N 1
ATOM 819 C CA . GLU A 1 108 ? 6.840 13.260 20.376 1.00 84.75 108 GLU A CA 1
ATOM 820 C C . GLU A 1 108 ? 5.356 13.360 20.754 1.00 84.75 108 GLU A C 1
ATOM 822 O O . GLU A 1 108 ? 4.911 14.378 21.295 1.00 84.75 108 GLU A O 1
ATOM 827 N N . LEU A 1 109 ? 4.601 12.283 20.524 1.00 90.12 109 LEU A N 1
ATOM 828 C CA . LEU A 1 109 ? 3.207 12.181 20.943 1.00 90.12 109 LEU A CA 1
ATOM 829 C C . LEU A 1 109 ? 3.130 11.605 22.362 1.00 90.12 109 LEU A C 1
ATOM 831 O O . LEU A 1 109 ? 3.403 10.427 22.589 1.00 90.12 109 LEU A O 1
ATOM 835 N N . LEU A 1 110 ? 2.746 12.454 23.314 1.00 92.88 110 LEU A N 1
ATOM 836 C CA . LEU A 1 110 ? 2.469 12.073 24.699 1.00 92.88 110 LEU A CA 1
ATOM 837 C C . LEU A 1 110 ? 0.965 12.109 24.960 1.00 92.88 110 LEU A C 1
ATOM 839 O O . LEU A 1 110 ? 0.250 12.937 24.388 1.00 92.88 110 LEU A O 1
ATOM 843 N N . ASP A 1 111 ? 0.502 11.262 25.872 1.00 93.88 111 ASP A N 1
ATOM 844 C CA . ASP A 1 111 ? -0.879 11.321 26.338 1.00 93.88 111 ASP A CA 1
ATOM 845 C C . ASP A 1 111 ? -1.144 12.529 27.255 1.00 93.88 111 ASP A C 1
ATOM 847 O O . ASP A 1 111 ? -0.247 13.290 27.635 1.00 93.88 111 ASP A O 1
ATOM 851 N N . GLY A 1 112 ? -2.409 12.730 27.627 1.00 92.12 112 GLY A N 1
ATOM 852 C CA . GLY A 1 112 ? -2.843 13.817 28.504 1.00 92.12 112 GLY A CA 1
ATOM 853 C C . GLY A 1 112 ? -2.301 13.768 29.931 1.00 92.12 112 GLY A C 1
ATOM 854 O O . GLY A 1 112 ? -2.473 14.739 30.671 1.00 92.12 112 GLY A O 1
ATOM 855 N N . ASN A 1 113 ? -1.626 12.685 30.319 1.00 90.12 113 ASN A N 1
ATOM 856 C CA . ASN A 1 113 ? -0.916 12.558 31.589 1.00 90.12 113 ASN A CA 1
ATOM 857 C C . ASN A 1 113 ? 0.597 12.811 31.439 1.00 90.12 113 ASN A C 1
ATOM 859 O O . ASN A 1 113 ? 1.309 12.875 32.444 1.00 90.12 113 ASN A O 1
ATOM 863 N N . GLY A 1 114 ? 1.077 13.030 30.210 1.00 90.31 114 GLY A N 1
ATOM 864 C CA . GLY A 1 114 ? 2.485 13.239 29.882 1.00 90.31 114 GLY A CA 1
ATOM 865 C C . GLY A 1 114 ? 3.279 11.939 29.745 1.00 90.31 114 GLY A C 1
ATOM 866 O O . GLY A 1 114 ? 4.506 11.977 29.858 1.00 90.31 114 GLY A O 1
ATOM 867 N N . GLU A 1 115 ? 2.601 10.808 29.542 1.00 91.19 115 GLU A N 1
ATOM 868 C CA . GLU A 1 115 ? 3.212 9.490 29.371 1.00 91.19 115 GLU A CA 1
ATOM 869 C C . GLU A 1 115 ? 3.372 9.158 27.877 1.00 91.19 115 GLU A C 1
ATOM 871 O O . GLU A 1 115 ? 2.549 9.534 27.038 1.00 91.19 115 GLU A O 1
ATOM 876 N N . SER A 1 116 ? 4.449 8.450 27.531 1.00 92.25 116 SER A N 1
ATOM 877 C CA . SER A 1 116 ? 4.689 7.896 26.194 1.00 92.25 116 SER A CA 1
ATOM 878 C C . SER A 1 116 ? 3.928 6.577 26.034 1.00 92.25 116 SER A C 1
ATOM 880 O O . SER A 1 116 ? 4.518 5.502 26.006 1.00 92.25 116 SER A O 1
ATOM 882 N N . SER A 1 117 ? 2.600 6.669 25.995 1.00 95.31 117 SER A N 1
ATOM 883 C CA . SER A 1 117 ? 1.704 5.526 25.802 1.00 95.31 117 SER A CA 1
ATOM 884 C C . SER A 1 117 ? 1.735 5.028 24.351 1.00 95.31 117 SER A C 1
ATOM 886 O O . SER A 1 117 ? 1.944 5.811 23.416 1.00 95.31 117 SER A O 1
ATOM 888 N N . ASP A 1 118 ? 1.490 3.731 24.159 1.00 96.31 118 ASP A N 1
ATOM 889 C CA . ASP A 1 118 ? 1.151 3.181 22.846 1.00 96.31 118 ASP A CA 1
ATOM 890 C C . ASP A 1 118 ? -0.120 3.856 22.320 1.00 96.31 118 ASP A C 1
ATOM 892 O O . ASP A 1 118 ? -0.974 4.300 23.094 1.00 96.31 118 ASP A O 1
ATOM 896 N N . TRP A 1 119 ? -0.265 3.951 21.003 1.00 97.38 119 TRP A N 1
ATOM 897 C CA . TRP A 1 119 ? -1.386 4.660 20.388 1.00 97.38 119 TRP A CA 1
ATOM 898 C C . TRP A 1 119 ? -1.808 4.039 19.067 1.00 97.38 119 TRP A C 1
ATOM 900 O O . TRP A 1 119 ? -1.043 3.324 18.428 1.00 97.38 119 TRP A O 1
ATOM 910 N N . ILE A 1 120 ? -3.049 4.319 18.686 1.00 98.00 120 ILE A N 1
ATOM 911 C CA . ILE A 1 120 ? -3.730 3.879 17.474 1.00 98.00 120 ILE A CA 1
ATOM 912 C C . ILE A 1 120 ? -4.337 5.127 16.827 1.00 98.00 120 ILE A C 1
ATOM 914 O O . ILE A 1 120 ? -5.075 5.871 17.471 1.00 98.00 120 ILE A O 1
ATOM 918 N N . GLU A 1 121 ? -4.041 5.349 15.557 1.00 96.06 121 GLU A N 1
ATOM 919 C CA . GLU A 1 121 ? -4.617 6.389 14.719 1.00 96.06 121 GLU A CA 1
ATOM 920 C C . GLU A 1 121 ? -5.693 5.801 13.811 1.00 96.06 121 GLU A C 1
ATOM 922 O O . GLU A 1 121 ? -5.501 4.795 13.126 1.00 96.06 121 GLU A O 1
ATOM 927 N N . ILE A 1 122 ? -6.838 6.465 13.796 1.00 95.19 122 ILE A N 1
ATOM 928 C CA . ILE A 1 122 ? -8.001 6.114 13.000 1.00 95.19 122 ILE A CA 1
ATOM 929 C C . ILE A 1 122 ? -8.222 7.216 11.981 1.00 95.19 122 ILE A C 1
ATOM 931 O O . ILE A 1 122 ? -8.224 8.389 12.341 1.00 95.19 122 ILE A O 1
ATOM 935 N N . TYR A 1 123 ? -8.446 6.846 10.728 1.00 87.19 123 TYR A N 1
ATOM 936 C CA . TYR A 1 123 ? -8.613 7.787 9.630 1.00 87.19 123 TYR A CA 1
ATOM 937 C C . TYR A 1 123 ? -9.954 7.589 8.939 1.00 87.19 123 TYR A C 1
ATOM 939 O O . TYR A 1 123 ? -10.342 6.460 8.627 1.00 87.19 123 TYR A O 1
ATOM 947 N N . ASN A 1 124 ? -10.641 8.698 8.676 1.00 86.75 124 ASN A N 1
ATOM 948 C CA . ASN A 1 124 ? -11.786 8.735 7.781 1.00 86.75 124 ASN A CA 1
ATOM 949 C C . ASN A 1 124 ? -11.351 9.214 6.378 1.00 86.75 124 ASN A C 1
ATOM 951 O O . ASN A 1 124 ? -11.309 10.421 6.139 1.00 86.75 124 ASN A O 1
ATOM 955 N N . PRO A 1 125 ? -11.063 8.308 5.427 1.00 66.94 125 PRO A N 1
ATOM 956 C CA . PRO A 1 125 ? -10.736 8.658 4.039 1.00 66.94 125 PRO A CA 1
ATOM 957 C C . PRO A 1 125 ? -11.922 9.142 3.199 1.00 66.94 125 PRO A C 1
ATOM 959 O O . PRO A 1 125 ? -11.726 9.539 2.051 1.00 66.94 125 PRO A O 1
ATOM 962 N N . THR A 1 126 ? -13.149 9.060 3.712 1.00 66.62 126 THR A N 1
ATOM 963 C CA . THR A 1 126 ? -14.347 9.364 2.923 1.00 66.62 126 THR A CA 1
ATOM 964 C C . THR A 1 126 ? -14.618 10.867 2.854 1.00 66.62 126 THR A C 1
ATOM 966 O O . THR A 1 126 ? -14.022 11.668 3.575 1.00 66.62 126 THR A O 1
ATOM 969 N N . ASP A 1 127 ? -15.556 11.263 1.994 1.00 71.31 127 ASP A N 1
ATOM 970 C CA . ASP A 1 127 ? -16.066 12.633 1.897 1.00 71.31 127 ASP A CA 1
ATOM 971 C C . ASP A 1 127 ? -17.263 12.903 2.834 1.00 71.31 127 ASP A C 1
ATOM 973 O O . ASP A 1 127 ? -17.862 13.982 2.786 1.00 71.31 127 ASP A O 1
ATOM 977 N N . THR A 1 128 ? -17.597 11.953 3.718 1.00 75.06 128 THR A N 1
ATOM 978 C CA . THR A 1 128 ? -18.709 12.058 4.675 1.00 75.06 128 THR A CA 1
ATOM 979 C C . THR A 1 128 ? -18.257 11.841 6.116 1.00 75.06 128 THR A C 1
ATOM 981 O O . THR A 1 128 ? -17.287 11.144 6.389 1.00 75.06 128 THR A O 1
ATOM 984 N N . THR A 1 129 ? -18.941 12.470 7.071 1.00 84.31 129 THR A N 1
ATOM 985 C CA . THR A 1 129 ? -18.666 12.276 8.500 1.00 84.31 129 THR A CA 1
ATOM 986 C C . THR A 1 129 ? -19.039 10.850 8.916 1.00 84.31 129 THR A C 1
ATOM 988 O O . THR A 1 129 ? -20.182 10.429 8.724 1.00 84.31 129 THR A O 1
ATOM 991 N N . ILE A 1 130 ? -18.109 10.127 9.545 1.00 85.81 130 ILE A N 1
ATOM 992 C CA . ILE A 1 130 ? -18.346 8.776 10.068 1.00 85.81 130 ILE A CA 1
ATOM 993 C C . ILE A 1 130 ? -18.645 8.850 11.565 1.00 85.81 130 ILE A C 1
ATOM 995 O O . ILE A 1 130 ? -17.905 9.452 12.341 1.00 85.81 130 ILE A O 1
ATOM 999 N N . ASN A 1 131 ? -19.737 8.209 11.985 1.00 91.56 131 ASN A N 1
ATOM 1000 C CA . ASN A 1 131 ? -20.107 8.075 13.389 1.00 91.56 131 ASN A CA 1
ATOM 1001 C C . ASN A 1 131 ? -19.581 6.745 13.949 1.00 91.56 131 ASN A C 1
ATOM 1003 O O . ASN A 1 131 ? -20.042 5.683 13.540 1.00 91.56 131 ASN A O 1
ATOM 1007 N N . LEU A 1 132 ? -18.668 6.822 14.918 1.00 94.69 132 LEU A N 1
ATOM 1008 C CA . LEU A 1 132 ? -18.064 5.666 15.591 1.00 94.69 132 LEU A CA 1
ATOM 1009 C C . LEU A 1 132 ? -18.799 5.272 16.879 1.00 94.69 132 LEU A C 1
ATOM 1011 O O . LEU A 1 132 ? -18.309 4.453 17.651 1.00 94.69 132 LEU A O 1
ATOM 1015 N N . SER A 1 133 ? -19.967 5.852 17.160 1.00 94.50 133 SER A N 1
ATOM 1016 C CA . SER A 1 133 ? -20.745 5.508 18.355 1.00 94.50 133 SER A CA 1
ATOM 1017 C C . SER A 1 133 ? -21.015 4.008 18.421 1.00 94.50 133 SER A C 1
ATOM 1019 O O . SER A 1 133 ? -21.665 3.456 17.538 1.00 94.50 133 SER A O 1
ATOM 1021 N N . GLY A 1 134 ? -20.560 3.362 19.493 1.00 93.50 134 GLY A N 1
ATOM 1022 C CA . GLY A 1 134 ? -20.826 1.948 19.738 1.00 93.50 134 GLY A CA 1
ATOM 1023 C C . GLY A 1 134 ? -19.933 0.967 18.978 1.00 93.50 134 GLY A C 1
ATOM 1024 O O . GLY A 1 134 ? -20.066 -0.229 19.213 1.00 93.50 134 GLY A O 1
ATOM 1025 N N . TRP A 1 135 ? -19.017 1.453 18.139 1.00 96.62 135 TRP A N 1
ATOM 1026 C CA . TRP A 1 135 ? -17.986 0.652 17.477 1.00 96.62 135 TRP A CA 1
ATOM 1027 C C . TRP A 1 135 ? -16.960 0.106 18.462 1.00 96.62 135 TRP A C 1
ATOM 1029 O O . TRP A 1 135 ? -16.906 0.558 19.607 1.00 96.62 135 TRP A O 1
ATOM 1039 N N . TYR A 1 136 ? -16.088 -0.794 18.006 1.00 98.12 136 TYR A N 1
ATOM 1040 C CA . TYR A 1 136 ? -15.094 -1.429 18.864 1.00 98.12 136 TYR A CA 1
ATOM 1041 C C . TYR A 1 136 ? -13.675 -1.411 18.294 1.00 98.12 136 TYR A C 1
ATOM 1043 O O . TYR A 1 136 ? -13.471 -1.541 17.090 1.00 98.12 136 TYR A O 1
ATOM 1051 N N . LEU A 1 137 ? -12.690 -1.323 19.189 1.00 98.38 137 LEU A N 1
ATOM 1052 C CA . LEU A 1 137 ? -11.309 -1.730 18.933 1.00 98.38 137 LEU A CA 1
ATOM 1053 C C . LEU A 1 137 ? -11.022 -3.038 19.667 1.00 98.38 137 LEU A C 1
ATOM 1055 O O . LEU A 1 137 ? -11.475 -3.252 20.798 1.00 98.38 137 LEU A O 1
ATOM 1059 N N . THR A 1 138 ? -10.225 -3.895 19.041 1.00 98.12 138 THR A N 1
ATOM 1060 C CA . THR A 1 138 ? -9.768 -5.141 19.653 1.00 98.12 138 THR A CA 1
ATOM 1061 C C . THR A 1 138 ? -8.366 -5.514 19.193 1.00 98.12 138 THR A C 1
ATOM 1063 O O . THR A 1 138 ? -8.014 -5.321 18.033 1.00 98.12 138 THR A O 1
ATOM 1066 N N . ASP A 1 139 ? -7.599 -6.098 20.105 1.00 97.19 139 ASP A N 1
ATOM 1067 C CA . ASP A 1 139 ? -6.339 -6.805 19.861 1.00 97.19 139 ASP A CA 1
ATOM 1068 C C . ASP A 1 139 ? -6.524 -8.341 19.893 1.00 97.19 139 ASP A C 1
ATOM 1070 O O . ASP A 1 139 ? -5.578 -9.114 19.828 1.00 97.19 139 ASP A O 1
ATOM 1074 N N . ASN A 1 140 ? -7.762 -8.828 20.046 1.00 95.81 140 ASN A N 1
ATOM 1075 C CA . ASN A 1 140 ? -8.050 -10.235 20.293 1.00 95.81 140 ASN A CA 1
ATOM 1076 C C . ASN A 1 140 ? -9.122 -10.748 19.337 1.00 95.81 140 ASN A C 1
ATOM 1078 O O . ASN A 1 140 ? -10.318 -10.527 19.516 1.00 95.81 140 ASN A O 1
ATOM 1082 N N . LYS A 1 141 ? -8.709 -11.571 18.372 1.00 92.50 141 LYS A N 1
ATOM 1083 C CA . LYS A 1 141 ? -9.603 -12.169 17.367 1.00 92.50 141 LYS A CA 1
ATOM 1084 C C . LYS A 1 141 ? -10.743 -13.023 17.947 1.00 92.50 141 LYS A C 1
ATOM 1086 O O . LYS A 1 141 ? -11.692 -13.351 17.239 1.00 92.50 141 LYS A O 1
ATOM 1091 N N . LYS A 1 142 ? -10.653 -13.437 19.216 1.00 94.25 142 LYS A N 1
ATOM 1092 C CA . LYS A 1 142 ? -11.700 -14.205 19.917 1.00 94.25 142 LYS A CA 1
ATOM 1093 C C . LYS A 1 142 ? -12.677 -13.324 20.701 1.00 94.25 142 LYS A C 1
ATOM 1095 O O . LYS A 1 142 ? -13.660 -13.857 21.209 1.00 94.25 142 LYS A O 1
ATOM 1100 N N . ASP A 1 143 ? -12.403 -12.029 20.811 1.00 97.19 143 ASP A N 1
ATOM 1101 C CA . ASP A 1 143 ? -13.237 -11.038 21.488 1.00 97.19 143 ASP A CA 1
ATOM 1102 C C . ASP A 1 143 ? -13.264 -9.742 20.667 1.00 97.19 143 ASP A C 1
ATOM 1104 O O . ASP A 1 143 ? -12.461 -8.833 20.864 1.00 97.19 143 ASP A O 1
ATOM 1108 N N . LEU A 1 144 ? -14.190 -9.669 19.710 1.00 96.31 144 LEU A N 1
ATOM 1109 C CA . LEU A 1 144 ? -14.312 -8.525 18.802 1.00 96.31 144 LEU A CA 1
ATOM 1110 C C . LEU A 1 144 ? -14.860 -7.258 19.473 1.00 96.31 144 LEU A C 1
ATOM 1112 O O . LEU A 1 144 ? -14.792 -6.179 18.897 1.00 96.31 144 LEU A O 1
ATOM 1116 N N . THR A 1 145 ? -15.365 -7.372 20.701 1.00 97.75 145 THR A N 1
ATOM 1117 C CA . THR A 1 145 ? -16.047 -6.290 21.422 1.00 97.75 145 THR A CA 1
ATOM 1118 C C . THR A 1 145 ? -15.241 -5.773 22.615 1.00 97.75 145 THR A C 1
ATOM 1120 O O . THR A 1 145 ? -15.810 -5.226 23.559 1.00 97.75 145 THR A O 1
ATOM 1123 N N . LYS A 1 146 ? -13.915 -5.972 22.595 1.00 97.69 146 LYS A N 1
ATOM 1124 C CA . LYS A 1 146 ? -13.029 -5.775 23.752 1.00 97.69 146 LYS A CA 1
ATOM 1125 C C . LYS A 1 146 ? -13.072 -4.352 24.317 1.00 97.69 146 LYS A C 1
ATOM 1127 O O . LYS A 1 146 ? -13.184 -4.189 25.533 1.00 97.69 146 LYS A O 1
ATOM 1132 N N . TRP A 1 147 ? -13.010 -3.329 23.464 1.00 98.50 147 TRP A N 1
ATOM 1133 C CA . TRP A 1 147 ? -13.132 -1.927 23.867 1.00 98.50 147 TRP A CA 1
ATOM 1134 C C . TRP A 1 147 ? -14.113 -1.187 22.964 1.00 98.50 147 TRP A C 1
ATOM 1136 O O . TRP A 1 147 ? -13.968 -1.245 21.750 1.00 98.50 147 TRP A O 1
ATOM 1146 N N . GLN A 1 148 ? -15.090 -0.485 23.542 1.00 98.19 148 GLN A N 1
ATOM 1147 C CA . GLN A 1 148 ? -16.143 0.206 22.794 1.00 98.19 148 GLN A CA 1
ATOM 1148 C C . GLN A 1 148 ? -15.922 1.724 22.771 1.00 98.19 148 GLN A C 1
ATOM 1150 O O . GLN A 1 148 ? -15.700 2.338 23.819 1.00 98.19 148 GLN A O 1
ATOM 1155 N N . PHE A 1 149 ? -16.069 2.341 21.600 1.00 97.88 149 PHE A N 1
ATOM 1156 C CA . PHE A 1 149 ? -16.110 3.792 21.456 1.00 97.88 149 PHE A CA 1
ATOM 1157 C C . PHE A 1 149 ? -17.347 4.398 22.139 1.00 97.88 149 PHE A C 1
ATOM 1159 O O . PHE A 1 149 ? -18.441 3.822 22.101 1.00 97.88 149 PHE A O 1
ATOM 1166 N N . PRO A 1 150 ? -17.220 5.596 22.732 1.00 96.56 150 PRO A N 1
ATOM 1167 C CA . PRO A 1 150 ? -18.333 6.259 23.391 1.00 96.56 150 PRO A CA 1
ATOM 1168 C C . PRO A 1 150 ? -19.363 6.797 22.397 1.00 96.56 150 PRO A C 1
ATOM 1170 O O . PRO A 1 150 ? -19.076 7.108 21.242 1.00 96.56 150 PRO A O 1
ATOM 1173 N N . ASN A 1 151 ? -20.585 6.979 22.893 1.00 94.06 151 ASN A N 1
ATOM 1174 C CA . ASN A 1 151 ? -21.667 7.579 22.121 1.00 94.06 151 ASN A CA 1
ATOM 1175 C C . ASN A 1 151 ? -21.360 9.035 21.742 1.00 94.06 151 ASN A C 1
ATOM 1177 O O . ASN A 1 151 ? -20.897 9.823 22.566 1.00 94.06 151 ASN A O 1
ATOM 1181 N N . GLY A 1 152 ? -21.723 9.406 20.518 1.00 89.94 152 GLY A N 1
ATOM 1182 C CA . GLY A 1 152 ? -21.568 10.745 19.954 1.00 89.94 152 GLY A CA 1
ATOM 1183 C C . GLY A 1 152 ? -20.231 10.996 19.256 1.00 89.94 152 GLY A C 1
ATOM 1184 O O . GLY A 1 152 ? -20.074 12.074 18.681 1.00 89.94 152 GLY A O 1
ATOM 1185 N N . LEU A 1 153 ? -19.296 10.039 19.281 1.00 94.75 153 LEU A N 1
ATOM 1186 C CA . LEU A 1 153 ? -17.992 10.186 18.641 1.00 94.75 153 LEU A CA 1
ATOM 1187 C C . LEU A 1 153 ? -18.115 10.141 17.115 1.00 94.75 153 LEU A C 1
ATOM 1189 O O . LEU A 1 153 ? -18.679 9.204 16.552 1.00 94.75 153 LEU A O 1
ATOM 1193 N N . GLN A 1 154 ? -17.567 11.156 16.459 1.00 94.12 154 GLN A N 1
ATOM 1194 C CA . GLN A 1 154 ? -17.594 11.323 15.012 1.00 94.12 154 GLN A CA 1
ATOM 1195 C C . GLN A 1 154 ? -16.199 11.685 14.509 1.00 94.12 154 GLN A C 1
ATOM 1197 O O . GLN A 1 154 ? -15.454 12.370 15.211 1.00 94.12 154 GLN A O 1
ATOM 1202 N N . VAL A 1 155 ? -15.877 11.240 13.298 1.00 92.19 155 VAL A N 1
ATOM 1203 C CA . VAL A 1 155 ? -14.659 11.604 12.570 1.00 92.19 155 VAL A CA 1
ATOM 1204 C C . VAL A 1 155 ? -15.090 12.272 11.271 1.00 92.19 155 VAL A C 1
ATOM 1206 O O . VAL A 1 155 ? -15.799 11.675 10.459 1.00 92.19 155 VAL A O 1
ATOM 1209 N N . GLU A 1 156 ? -14.719 13.535 11.100 1.00 90.88 156 GLU A N 1
ATOM 1210 C CA . GLU A 1 156 ? -15.065 14.320 9.912 1.00 90.88 156 GLU A CA 1
ATOM 1211 C C . GLU A 1 156 ? -14.327 13.808 8.658 1.00 90.88 156 GLU A C 1
ATOM 1213 O O . GLU A 1 156 ? -13.351 13.063 8.782 1.00 90.88 156 GLU A O 1
ATOM 1218 N N . PRO A 1 157 ? -14.789 14.167 7.445 1.00 79.75 157 PRO A N 1
ATOM 1219 C CA . PRO A 1 157 ? -14.127 13.785 6.199 1.00 79.75 157 PRO A CA 1
ATOM 1220 C C . PRO A 1 157 ? -12.643 14.162 6.180 1.00 79.75 157 PRO A C 1
ATOM 1222 O O . PRO A 1 157 ? -12.300 15.326 6.389 1.00 79.75 157 PRO A O 1
ATOM 1225 N N . GLY A 1 158 ? -11.766 13.205 5.884 1.00 74.62 158 GLY A N 1
ATOM 1226 C CA . GLY A 1 158 ? -10.323 13.426 5.793 1.00 74.62 158 GLY A CA 1
ATOM 1227 C C . GLY A 1 158 ? -9.609 13.663 7.130 1.00 74.62 158 GLY A C 1
ATOM 1228 O O . GLY A 1 158 ? -8.415 13.958 7.112 1.00 74.62 158 GLY A O 1
ATOM 1229 N N . GLU A 1 159 ? -10.302 13.546 8.264 1.00 91.50 159 GLU A N 1
ATOM 1230 C CA . GLU A 1 159 ? -9.730 13.777 9.593 1.00 91.50 159 GLU A CA 1
ATOM 1231 C C . GLU A 1 159 ? -9.260 12.480 10.271 1.00 91.50 159 GLU A C 1
ATOM 1233 O O . GLU A 1 159 ? -9.649 11.363 9.906 1.00 91.50 159 GLU A O 1
ATOM 1238 N N . PHE A 1 160 ? -8.428 12.663 11.298 1.00 92.94 160 PHE A N 1
ATOM 1239 C CA . PHE A 1 160 ? -7.797 11.600 12.076 1.00 92.94 160 PHE A CA 1
ATOM 1240 C C . PHE A 1 160 ? -8.247 11.637 13.541 1.00 92.94 160 PHE A C 1
ATOM 1242 O O . PHE A 1 160 ? -8.550 12.694 14.098 1.00 92.94 160 PHE A O 1
ATOM 1249 N N . LEU A 1 161 ? -8.256 10.474 14.186 1.00 96.44 161 LEU A N 1
ATOM 1250 C CA . LEU A 1 161 ? -8.537 10.297 15.606 1.00 96.44 161 LEU A CA 1
ATOM 1251 C C . LEU A 1 161 ? -7.434 9.454 16.249 1.00 96.44 161 LEU A C 1
ATOM 1253 O O . LEU A 1 161 ? -7.225 8.309 15.861 1.00 96.44 161 LEU A O 1
ATOM 1257 N N . ILE A 1 162 ? -6.798 9.990 17.290 1.00 97.44 162 ILE A N 1
ATOM 1258 C CA . ILE A 1 162 ? -5.845 9.256 18.127 1.00 97.44 162 ILE A CA 1
ATOM 1259 C C . ILE A 1 162 ? -6.564 8.622 19.322 1.00 97.44 162 ILE A C 1
ATOM 1261 O O . ILE A 1 162 ? -7.306 9.289 20.049 1.00 97.44 162 ILE A O 1
ATOM 1265 N N . VAL A 1 163 ? -6.291 7.338 19.549 1.00 98.38 163 VAL A N 1
ATOM 1266 C CA . VAL A 1 163 ? -6.705 6.564 20.723 1.00 98.38 163 VAL A CA 1
ATOM 1267 C C . VAL A 1 163 ? -5.463 5.932 21.344 1.00 98.38 163 VAL A C 1
ATOM 1269 O O . VAL A 1 163 ? -4.760 5.171 20.687 1.00 98.38 163 VAL A O 1
ATOM 1272 N N . PHE A 1 164 ? -5.182 6.208 22.613 1.00 98.44 164 PHE A N 1
ATOM 1273 C CA . PHE A 1 164 ? -4.060 5.582 23.315 1.00 98.44 164 PHE A CA 1
ATOM 1274 C C . PHE A 1 164 ? -4.399 4.140 23.713 1.00 98.44 164 PHE A C 1
ATOM 1276 O O . PHE A 1 164 ? -5.489 3.856 24.201 1.00 98.44 164 PHE A O 1
ATOM 1283 N N . ALA A 1 165 ? -3.470 3.210 23.540 1.00 97.88 165 ALA A N 1
ATOM 1284 C CA . ALA A 1 165 ? -3.606 1.816 23.944 1.00 97.88 165 ALA A CA 1
ATOM 1285 C C . ALA A 1 165 ? -2.826 1.579 25.243 1.00 97.88 165 ALA A C 1
ATOM 1287 O O . ALA A 1 165 ? -1.704 1.097 25.217 1.00 97.88 165 ALA A O 1
ATOM 1288 N N . SER A 1 166 ? -3.395 1.991 26.381 1.00 96.62 166 SER A N 1
ATOM 1289 C CA . SER A 1 166 ? -2.672 2.061 27.665 1.00 96.62 166 SER A CA 1
ATOM 1290 C C . SER A 1 166 ? -3.404 1.360 28.823 1.00 96.62 166 SER A C 1
ATOM 1292 O O . SER A 1 166 ? -3.383 1.834 29.966 1.00 96.62 166 SER A O 1
ATOM 1294 N N . GLN A 1 167 ? -4.175 0.317 28.512 1.00 96.62 167 GLN A N 1
ATOM 1295 C CA . GLN A 1 167 ? -4.821 -0.574 29.480 1.00 96.62 167 GLN A CA 1
ATOM 1296 C C . GLN A 1 167 ? -5.671 0.116 30.576 1.00 96.62 167 GLN A C 1
ATOM 1298 O O . GLN A 1 167 ? -5.724 -0.335 31.723 1.00 96.62 167 GLN A O 1
ATOM 1303 N N . LYS A 1 168 ? -6.397 1.194 30.251 1.00 97.12 168 LYS A N 1
ATOM 1304 C CA . LYS A 1 168 ? -7.289 1.874 31.209 1.00 97.12 168 LYS A CA 1
ATOM 1305 C C . LYS A 1 168 ? -8.603 1.099 31.335 1.00 97.12 168 LYS A C 1
ATOM 1307 O O . LYS A 1 168 ? -9.387 1.013 30.391 1.00 97.12 168 LYS A O 1
ATOM 1312 N N . THR A 1 169 ? -8.854 0.512 32.504 1.00 97.06 169 THR A N 1
ATOM 1313 C CA . THR A 1 169 ? -10.001 -0.390 32.736 1.00 97.06 169 THR A CA 1
ATOM 1314 C C . THR A 1 169 ? -11.177 0.299 33.435 1.00 97.06 169 THR A C 1
ATOM 1316 O O . THR A 1 169 ? -11.013 1.320 34.108 1.00 97.06 169 THR A O 1
ATOM 1319 N N . PHE A 1 170 ? -12.381 -0.268 33.304 1.00 95.75 170 PHE A N 1
ATOM 1320 C CA . PHE A 1 170 ? -13.570 0.234 34.000 1.00 95.75 170 PHE A CA 1
ATOM 1321 C C . PHE A 1 170 ? -13.430 0.123 35.524 1.00 95.75 170 PHE A C 1
ATOM 1323 O O . PHE A 1 170 ? -13.865 1.015 36.248 1.00 95.75 170 PHE A O 1
ATOM 1330 N N . GLU A 1 171 ? -12.812 -0.952 36.020 1.00 96.94 171 GLU A N 1
ATOM 1331 C CA . GLU A 1 171 ? -12.597 -1.191 37.449 1.00 96.94 171 GLU A CA 1
ATOM 1332 C C . GLU A 1 171 ? -11.752 -0.087 38.096 1.00 96.94 171 GLU A C 1
ATOM 1334 O O . GLU A 1 171 ? -11.995 0.281 39.247 1.00 96.94 171 GLU A O 1
ATOM 1339 N N . GLU A 1 172 ? -10.781 0.448 37.354 1.00 96.31 172 GLU A N 1
ATOM 1340 C CA . GLU A 1 172 ? -9.920 1.541 37.800 1.00 96.31 172 GLU A CA 1
ATOM 1341 C C . GLU A 1 172 ? -10.594 2.915 37.646 1.00 96.31 172 GLU A C 1
ATOM 1343 O O . GLU A 1 172 ? -10.461 3.770 38.526 1.00 96.31 172 GLU A O 1
ATOM 1348 N N . TYR A 1 173 ? -11.379 3.116 36.579 1.00 95.69 173 TYR A N 1
ATOM 1349 C CA . TYR A 1 173 ? -11.988 4.408 36.235 1.00 95.69 173 TYR A CA 1
ATOM 1350 C C . TYR A 1 173 ? -13.522 4.363 36.068 1.00 95.69 173 TYR A C 1
ATOM 1352 O O . TYR A 1 173 ? -14.050 4.840 35.063 1.00 95.69 173 TYR A O 1
ATOM 1360 N N . PRO A 1 174 ? -14.305 3.904 37.061 1.00 96.38 174 PRO A N 1
ATOM 1361 C CA . PRO A 1 174 ? -15.742 3.636 36.892 1.00 96.38 174 PRO A CA 1
ATOM 1362 C C . PRO A 1 174 ? -16.607 4.882 36.622 1.00 96.38 174 PRO A C 1
ATOM 1364 O O . PRO A 1 174 ? -17.761 4.769 36.212 1.00 96.38 174 PRO A O 1
ATOM 1367 N N . HIS A 1 175 ? -16.078 6.080 36.883 1.00 96.38 175 HIS A N 1
ATOM 1368 C CA . HIS A 1 175 ? -16.759 7.363 36.661 1.00 96.38 175 HIS A CA 1
ATOM 1369 C C . HIS A 1 175 ? -16.230 8.139 35.448 1.00 96.38 175 HIS A C 1
ATOM 1371 O O . HIS A 1 175 ? -16.715 9.233 35.173 1.00 96.38 175 HIS A O 1
ATOM 1377 N N . ASN A 1 176 ? -15.241 7.584 34.747 1.00 96.06 176 ASN A N 1
ATOM 1378 C CA . ASN A 1 176 ? -14.643 8.139 33.539 1.00 96.06 176 ASN A CA 1
ATOM 1379 C C . ASN A 1 176 ? -14.304 6.968 32.613 1.00 96.06 176 ASN A C 1
ATOM 1381 O O . ASN A 1 176 ? -13.134 6.713 32.360 1.00 96.06 176 ASN A O 1
ATOM 1385 N N . TYR A 1 177 ? -15.312 6.185 32.223 1.00 95.25 177 TYR A N 1
ATOM 1386 C CA . TYR A 1 177 ? -15.133 5.064 31.303 1.00 95.25 177 TYR A CA 1
ATOM 1387 C C . TYR A 1 177 ? -16.094 5.179 30.105 1.00 95.25 177 TYR A C 1
ATOM 1389 O O . TYR A 1 177 ? -17.290 5.388 30.344 1.00 95.25 177 TYR A O 1
ATOM 1397 N N . PRO A 1 178 ? -15.623 5.010 28.850 1.00 96.38 178 PRO A N 1
ATOM 1398 C CA . PRO A 1 178 ? -14.216 4.854 28.454 1.00 96.38 178 PRO A CA 1
ATOM 1399 C C . PRO A 1 178 ? -13.362 6.042 28.918 1.00 96.38 178 PRO A C 1
ATOM 1401 O O . PRO A 1 178 ? -13.857 7.165 29.014 1.00 96.38 178 PRO A O 1
ATOM 1404 N N . TYR A 1 179 ? -12.114 5.765 29.301 1.00 97.62 179 TYR A N 1
ATOM 1405 C CA . TYR A 1 179 ? -11.247 6.776 29.902 1.00 97.62 179 TYR A CA 1
ATOM 1406 C C . TYR A 1 179 ? -10.881 7.841 28.879 1.00 97.62 179 TYR A C 1
ATOM 1408 O O . TYR A 1 179 ? -10.340 7.526 27.822 1.00 97.62 179 TYR A O 1
ATOM 1416 N N . LEU A 1 180 ? -11.200 9.086 29.226 1.00 97.31 180 LEU A N 1
ATOM 1417 C CA . LEU A 1 180 ? -10.835 10.296 28.505 1.00 97.31 180 LEU A CA 1
ATOM 1418 C C . LEU A 1 180 ? -9.795 11.053 29.333 1.00 97.31 180 LEU A C 1
ATOM 1420 O O . LEU A 1 180 ? -10.042 11.352 30.509 1.00 97.31 180 LEU A O 1
ATOM 1424 N N . ASP A 1 181 ? -8.643 11.333 28.736 1.00 97.12 181 ASP A N 1
ATOM 1425 C CA . ASP A 1 181 ? -7.552 12.047 29.392 1.00 97.12 181 ASP A CA 1
ATOM 1426 C C . ASP A 1 181 ? -7.804 13.575 29.468 1.00 97.12 181 ASP A C 1
ATOM 1428 O O . ASP A 1 181 ? -8.752 14.093 28.865 1.00 97.12 181 ASP A O 1
ATOM 1432 N N . PRO A 1 182 ? -6.974 14.339 30.207 1.00 96.81 182 PRO A N 1
ATOM 1433 C CA . PRO A 1 182 ? -7.101 15.798 30.292 1.00 96.81 182 PRO A CA 1
ATOM 1434 C C . PRO A 1 182 ? -6.942 16.558 28.964 1.00 96.81 182 PRO A C 1
ATOM 1436 O O . PRO A 1 182 ? -7.368 17.712 28.886 1.00 96.81 182 PRO A O 1
ATOM 1439 N N . ASN A 1 183 ? -6.337 15.939 27.946 1.00 95.12 183 ASN A N 1
ATOM 1440 C CA . ASN A 1 183 ? -6.146 16.507 26.612 1.00 95.12 183 ASN A CA 1
ATOM 1441 C C . ASN A 1 183 ? -7.270 16.117 25.634 1.00 95.12 183 ASN A C 1
ATOM 1443 O O . ASN A 1 183 ? -7.309 16.643 24.525 1.00 95.12 183 ASN A O 1
ATOM 1447 N N . GLY A 1 184 ? -8.210 15.265 26.050 1.00 94.81 184 GLY A N 1
ATOM 1448 C CA . GLY A 1 184 ? -9.352 14.844 25.250 1.00 94.81 184 GLY A CA 1
ATOM 1449 C C . GLY A 1 184 ? -9.117 13.600 24.389 1.00 94.81 184 GLY A C 1
ATOM 1450 O O . GLY A 1 184 ? -9.909 13.373 23.475 1.00 94.81 184 GLY A O 1
ATOM 1451 N N . HIS A 1 185 ? -8.096 12.784 24.669 1.00 96.62 185 HIS A N 1
ATOM 1452 C CA . HIS A 1 185 ? -7.886 11.506 23.981 1.00 96.62 185 HIS A CA 1
ATOM 1453 C C . HIS A 1 185 ? -8.466 10.336 24.772 1.00 96.62 185 HIS A C 1
ATOM 1455 O O . HIS A 1 185 ? -8.411 10.293 26.005 1.00 96.62 185 HIS A O 1
ATOM 1461 N N . TYR A 1 186 ? -9.036 9.375 24.048 1.00 98.19 186 TYR A N 1
ATOM 1462 C CA . TYR A 1 186 ? -9.544 8.145 24.641 1.00 98.19 186 TYR A CA 1
ATOM 1463 C C . TYR A 1 186 ? -8.436 7.114 24.815 1.00 98.19 186 TYR A C 1
ATOM 1465 O O . TYR A 1 186 ? -7.501 7.068 24.018 1.00 98.19 186 TYR A O 1
ATOM 1473 N N . HIS A 1 187 ? -8.582 6.263 25.831 1.00 98.31 187 HIS A N 1
ATOM 1474 C CA . HIS A 1 187 ? -7.670 5.156 26.094 1.00 98.31 187 HIS A CA 1
ATOM 1475 C C . HIS A 1 187 ? -8.393 3.804 26.042 1.00 98.31 187 HIS A C 1
ATOM 1477 O O . HIS A 1 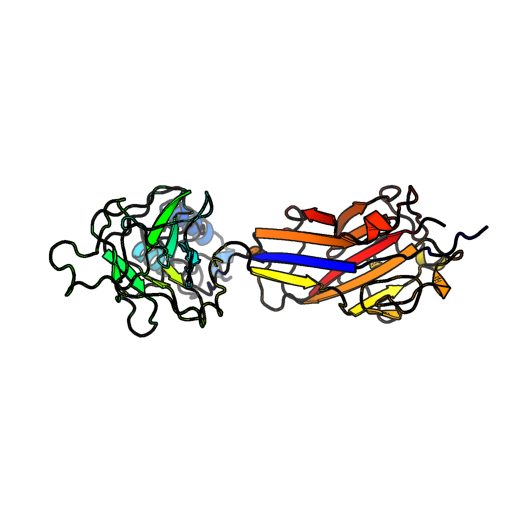187 ? -9.467 3.645 26.641 1.00 98.31 187 HIS A O 1
ATOM 1483 N N . THR A 1 188 ? -7.796 2.818 25.369 1.00 98.44 188 THR A N 1
ATOM 1484 C CA . THR A 1 188 ? -8.308 1.445 25.340 1.00 98.44 188 THR A CA 1
ATOM 1485 C C . THR A 1 188 ? -8.073 0.727 26.674 1.00 98.44 188 THR A C 1
ATOM 1487 O O . THR A 1 188 ? -7.274 1.149 27.514 1.00 98.44 188 THR A O 1
ATOM 1490 N N . ASN A 1 189 ? -8.784 -0.384 26.886 1.00 97.94 189 ASN A N 1
ATOM 1491 C CA . ASN A 1 189 ? -8.589 -1.272 28.040 1.00 97.94 189 ASN A CA 1
ATOM 1492 C C . ASN A 1 189 ? -7.517 -2.349 27.798 1.00 97.94 189 ASN A C 1
ATOM 1494 O O . ASN A 1 189 ? -7.437 -3.314 28.559 1.00 97.94 189 ASN A O 1
ATOM 1498 N N . PHE A 1 190 ? -6.706 -2.183 26.756 1.00 97.88 190 PHE A N 1
ATOM 1499 C CA . PHE A 1 190 ? -5.595 -3.055 26.408 1.00 97.88 190 PHE A CA 1
ATOM 1500 C C . PHE A 1 190 ? -4.359 -2.231 26.025 1.00 97.88 190 PHE A C 1
ATOM 1502 O O . PHE A 1 190 ? -4.430 -1.013 25.897 1.00 97.88 190 PHE A O 1
ATOM 1509 N N . GLU A 1 191 ? -3.229 -2.906 25.891 1.00 95.88 191 GLU A N 1
ATOM 1510 C CA . GLU A 1 191 ? -1.976 -2.384 25.338 1.00 95.88 191 GLU A CA 1
ATOM 1511 C C . GLU A 1 191 ? -1.650 -3.198 24.086 1.00 95.88 191 GLU A C 1
ATOM 1513 O O . GLU A 1 191 ? -2.166 -4.306 23.925 1.00 95.88 191 GLU A O 1
ATOM 1518 N N . LEU A 1 192 ? -0.823 -2.658 23.196 1.00 96.94 192 LEU A N 1
ATOM 1519 C CA . LEU A 1 192 ? -0.392 -3.384 22.007 1.00 96.94 192 LEU A CA 1
ATOM 1520 C C . LEU A 1 192 ? 0.856 -4.223 22.331 1.00 96.94 192 LEU A C 1
ATOM 1522 O O . LEU A 1 192 ? 1.715 -3.822 23.113 1.00 96.94 192 LEU A O 1
ATOM 1526 N N . ASP A 1 193 ? 0.988 -5.402 21.722 1.00 95.00 193 ASP A N 1
ATOM 1527 C CA . ASP A 1 193 ? 2.189 -6.226 21.884 1.00 95.00 193 ASP A CA 1
ATOM 1528 C C . ASP A 1 193 ? 3.252 -5.846 20.844 1.00 95.00 193 ASP A C 1
ATOM 1530 O O . ASP A 1 193 ? 3.053 -5.990 19.634 1.00 95.00 193 ASP A O 1
ATOM 1534 N N . LYS A 1 194 ? 4.432 -5.425 21.306 1.00 91.69 194 LYS A N 1
ATOM 1535 C CA . LYS A 1 194 ? 5.600 -5.167 20.449 1.00 91.69 194 LYS A CA 1
ATOM 1536 C C . LYS A 1 194 ? 6.082 -6.390 19.655 1.00 91.69 194 LYS A C 1
ATOM 1538 O O . LYS A 1 194 ? 6.862 -6.236 18.721 1.00 91.69 194 LYS A O 1
ATOM 1543 N N . GLY A 1 195 ? 5.720 -7.607 20.057 1.00 83.25 195 GLY A N 1
ATOM 1544 C CA . GLY A 1 195 ? 6.050 -8.857 19.371 1.00 83.25 195 GLY A CA 1
ATOM 1545 C C . GLY A 1 195 ? 5.273 -9.076 18.070 1.00 83.25 195 GLY A C 1
ATOM 1546 O O . GLY A 1 195 ? 5.707 -9.894 17.258 1.00 83.25 195 GLY A O 1
ATOM 1547 N N . GLY A 1 196 ? 4.200 -8.309 17.857 1.00 88.31 196 GLY A N 1
ATOM 1548 C CA . GLY A 1 196 ? 3.187 -8.556 16.835 1.00 88.31 196 GLY A CA 1
ATOM 1549 C C . GLY A 1 196 ? 1.939 -9.194 17.449 1.00 88.31 196 GLY A C 1
ATOM 1550 O O . GLY A 1 196 ? 2.070 -10.089 18.283 1.00 88.31 196 GLY A O 1
ATOM 1551 N N . ASP A 1 197 ? 0.754 -8.722 17.060 1.00 91.06 197 ASP A N 1
ATOM 1552 C CA . ASP A 1 197 ? -0.537 -9.257 17.518 1.00 91.06 197 ASP A CA 1
ATOM 1553 C C . ASP A 1 197 ? -1.662 -8.937 16.515 1.00 91.06 197 ASP A C 1
ATOM 1555 O O . ASP A 1 197 ? -1.454 -8.310 15.473 1.00 91.06 197 ASP A O 1
ATOM 1559 N N . TYR A 1 198 ? -2.879 -9.384 16.804 1.00 91.69 198 TYR A N 1
ATOM 1560 C CA . TYR A 1 198 ? -4.072 -8.969 16.084 1.00 91.69 198 TYR A CA 1
ATOM 1561 C C . TYR A 1 198 ? -4.436 -7.526 16.452 1.00 91.69 198 TYR A C 1
ATOM 1563 O O . TYR A 1 198 ? -4.248 -7.096 17.582 1.00 91.69 198 TYR A O 1
ATOM 1571 N N . LEU A 1 199 ? -4.979 -6.768 15.499 1.00 95.62 199 LEU A N 1
ATOM 1572 C CA . LEU A 1 199 ? -5.556 -5.449 15.752 1.00 95.62 199 LEU A CA 1
ATOM 1573 C C . LEU A 1 199 ? -6.665 -5.185 14.736 1.00 95.62 199 LEU A C 1
ATOM 1575 O O . LEU A 1 199 ? -6.441 -5.316 13.530 1.00 95.62 199 LEU A O 1
ATOM 1579 N N . ALA A 1 200 ? -7.850 -4.813 15.216 1.00 93.50 200 ALA A N 1
ATOM 1580 C CA . ALA A 1 200 ? -9.007 -4.560 14.371 1.00 93.50 200 ALA A CA 1
ATOM 1581 C C . ALA A 1 200 ? -9.924 -3.453 14.900 1.00 93.50 200 ALA A C 1
ATOM 1583 O O . ALA A 1 200 ? -10.066 -3.245 16.107 1.00 93.50 200 ALA A O 1
ATOM 1584 N N . LEU A 1 201 ? -10.579 -2.796 13.946 1.00 94.50 201 LEU A N 1
ATOM 1585 C CA . LEU A 1 201 ? -11.707 -1.894 14.109 1.00 94.50 201 LEU A CA 1
ATOM 1586 C C . LEU A 1 201 ? -12.969 -2.637 13.663 1.00 94.50 201 LEU A C 1
ATOM 1588 O O . LEU A 1 201 ? -13.042 -3.147 12.543 1.00 94.50 201 LEU A O 1
ATOM 1592 N N . VAL A 1 202 ? -13.953 -2.713 14.551 1.00 91.06 202 VAL A N 1
ATOM 1593 C CA . VAL A 1 202 ? -15.189 -3.482 14.374 1.00 91.06 202 VAL A CA 1
ATOM 1594 C C . VAL A 1 202 ? -16.373 -2.526 14.441 1.00 91.06 202 VAL A C 1
ATOM 1596 O O . VAL A 1 202 ? -16.412 -1.637 15.295 1.00 91.06 202 VAL A O 1
ATOM 1599 N N . ALA A 1 203 ? -17.332 -2.706 13.539 1.00 88.06 203 ALA A N 1
ATOM 1600 C CA . ALA A 1 203 ? -18.545 -1.908 13.474 1.00 88.06 203 ALA A CA 1
ATOM 1601 C C . ALA A 1 203 ? -19.411 -2.061 14.739 1.00 88.06 203 ALA A C 1
ATOM 1603 O O . ALA A 1 203 ? -19.188 -2.922 15.595 1.00 88.06 203 ALA A O 1
ATOM 1604 N N . ASP A 1 204 ? -20.438 -1.223 14.840 1.00 88.38 204 ASP A N 1
ATOM 1605 C CA . ASP A 1 204 ? -21.376 -1.159 15.965 1.00 88.38 204 ASP A CA 1
ATOM 1606 C C . ASP A 1 204 ? -22.189 -2.447 16.197 1.00 88.38 204 ASP A C 1
ATOM 1608 O O . ASP A 1 204 ? -22.687 -2.678 17.300 1.00 88.38 204 ASP A O 1
ATOM 1612 N N . ASP A 1 205 ? -22.288 -3.323 15.194 1.00 84.44 205 ASP A N 1
ATOM 1613 C CA . ASP A 1 205 ? -22.899 -4.651 15.319 1.00 84.44 205 ASP A CA 1
ATOM 1614 C C . ASP A 1 205 ? -22.034 -5.675 16.087 1.00 84.44 205 ASP A C 1
ATOM 1616 O O . ASP A 1 205 ? -22.494 -6.791 16.362 1.00 84.44 205 ASP A O 1
ATOM 1620 N N . GLY A 1 206 ? -20.787 -5.314 16.417 1.00 86.69 206 GLY A N 1
ATOM 1621 C CA . GLY A 1 206 ? -19.824 -6.136 17.148 1.00 86.69 206 GLY A CA 1
ATOM 1622 C C . GLY A 1 206 ? -19.292 -7.352 16.383 1.00 86.69 206 GLY A C 1
ATOM 1623 O O . GLY A 1 206 ? -18.660 -8.214 16.992 1.00 86.69 206 GLY A O 1
ATOM 1624 N N . ASN A 1 207 ? -19.557 -7.461 15.077 1.00 82.31 207 ASN A N 1
ATOM 1625 C CA . ASN A 1 207 ? -19.181 -8.617 14.255 1.00 82.31 207 ASN A CA 1
ATOM 1626 C C . ASN A 1 207 ? -18.536 -8.233 12.918 1.00 82.31 207 ASN A C 1
ATOM 1628 O O . ASN A 1 207 ? -17.676 -8.964 12.426 1.00 82.31 207 ASN A O 1
ATOM 1632 N N . THR A 1 208 ? -18.956 -7.125 12.315 1.00 78.25 208 THR A N 1
ATOM 1633 C CA . THR A 1 208 ? -18.452 -6.662 11.024 1.00 78.25 208 THR A CA 1
ATOM 1634 C C . THR A 1 208 ? -17.105 -5.982 11.229 1.00 78.25 208 THR A C 1
ATOM 1636 O O . THR A 1 208 ? -17.006 -4.968 11.914 1.00 78.25 208 THR A O 1
ATOM 1639 N N . ILE A 1 209 ? -16.050 -6.546 10.646 1.00 79.94 209 ILE A N 1
ATOM 1640 C CA . ILE A 1 209 ? -14.714 -5.949 10.686 1.00 79.94 209 ILE A CA 1
ATOM 1641 C C . ILE A 1 209 ? -14.663 -4.810 9.667 1.00 79.94 209 ILE A C 1
ATOM 1643 O O . ILE A 1 209 ? -14.771 -5.072 8.475 1.00 79.94 209 ILE A O 1
ATOM 1647 N N . ALA A 1 210 ? -14.484 -3.576 10.135 1.00 79.56 210 ALA A N 1
ATOM 1648 C CA . ALA A 1 210 ? -14.307 -2.407 9.274 1.00 79.56 210 ALA A CA 1
ATOM 1649 C C . ALA A 1 210 ? -12.857 -2.286 8.777 1.00 79.56 210 ALA A C 1
ATOM 1651 O O . ALA A 1 210 ? -12.614 -1.949 7.625 1.00 79.56 210 ALA A O 1
ATOM 1652 N N . HIS A 1 211 ? -11.881 -2.607 9.631 1.00 84.00 211 HIS A N 1
ATOM 1653 C CA . HIS A 1 211 ? -10.472 -2.693 9.249 1.00 84.00 211 HIS A CA 1
ATOM 1654 C C . HIS A 1 211 ? -9.715 -3.634 10.191 1.00 84.00 211 HIS A C 1
ATOM 1656 O O . HIS A 1 211 ? -10.042 -3.722 11.372 1.00 84.00 211 HIS A O 1
ATOM 1662 N N . GLN A 1 212 ? -8.692 -4.336 9.700 1.00 83.50 212 GLN A N 1
ATOM 1663 C CA . GLN A 1 212 ? -7.850 -5.204 10.528 1.00 83.50 212 GLN A CA 1
ATOM 1664 C C . GLN A 1 212 ? -6.454 -5.395 9.936 1.00 83.50 212 GLN A C 1
ATOM 1666 O O . GLN A 1 212 ? -6.292 -5.463 8.721 1.00 83.50 212 GLN A O 1
ATOM 1671 N N . TYR A 1 213 ? -5.468 -5.600 10.807 1.00 77.19 213 TYR A N 1
ATOM 1672 C CA . TYR A 1 213 ? -4.158 -6.115 10.419 1.00 77.19 213 TYR A CA 1
ATOM 1673 C C . TYR A 1 213 ? -4.178 -7.644 10.454 1.00 77.19 213 TYR A C 1
ATOM 1675 O O . TYR A 1 213 ? -4.395 -8.248 11.506 1.00 77.19 213 TYR A O 1
ATOM 1683 N N . VAL A 1 214 ? -3.968 -8.280 9.298 1.00 65.06 214 VAL A N 1
ATOM 1684 C CA . VAL A 1 214 ? -4.002 -9.744 9.154 1.00 65.06 214 VAL A CA 1
ATOM 1685 C C . VAL A 1 214 ? -2.720 -10.318 8.534 1.00 65.06 214 VAL A C 1
ATOM 1687 O O . VAL A 1 214 ? -2.126 -9.681 7.665 1.00 65.06 214 VAL A O 1
ATOM 1690 N N . PRO A 1 215 ? -2.315 -11.551 8.913 1.00 57.31 215 PRO A N 1
ATOM 1691 C CA . PRO A 1 215 ? -2.917 -12.384 9.965 1.00 57.31 215 PRO A CA 1
ATOM 1692 C C . PRO A 1 215 ? -2.796 -11.771 11.372 1.00 57.31 215 PRO A C 1
ATOM 1694 O O . PRO A 1 215 ? -3.730 -11.939 12.151 1.00 57.31 215 PRO A O 1
ATOM 1697 N N . GLU A 1 216 ? -1.721 -11.021 11.611 1.00 80.94 216 GLU A N 1
ATOM 1698 C CA . GLU A 1 216 ? -1.361 -10.196 12.776 1.00 80.94 216 GLU A CA 1
ATOM 1699 C C . GLU A 1 216 ? -0.426 -9.083 12.246 1.00 80.94 216 GLU A C 1
ATOM 1701 O O . GLU A 1 216 ? 0.178 -9.253 11.178 1.00 80.94 216 GLU A O 1
ATOM 1706 N N . TYR A 1 217 ? -0.282 -7.954 12.944 1.00 81.06 217 TYR A N 1
ATOM 1707 C CA . TYR A 1 217 ? 0.765 -6.982 12.616 1.00 81.06 217 TYR A CA 1
ATOM 1708 C C . TYR A 1 217 ? 2.151 -7.518 13.047 1.00 81.06 217 TYR A C 1
ATOM 1710 O O . TYR A 1 217 ? 2.238 -8.323 13.974 1.00 81.06 217 TYR A O 1
ATOM 1718 N N . PRO A 1 218 ? 3.261 -7.135 12.383 1.00 82.62 218 PRO A N 1
ATOM 1719 C CA . PRO A 1 218 ? 4.572 -7.734 12.643 1.00 82.62 218 PRO A CA 1
ATOM 1720 C C . PRO A 1 218 ? 5.198 -7.233 13.951 1.00 82.62 218 PRO A C 1
ATOM 1722 O O . PRO A 1 218 ? 4.705 -6.303 14.581 1.00 82.62 218 PRO A O 1
ATOM 1725 N N . GLN A 1 219 ? 6.348 -7.796 14.324 1.00 81.69 219 GLN A N 1
ATOM 1726 C CA . GLN A 1 219 ? 7.157 -7.263 15.420 1.00 81.69 219 GLN A CA 1
ATOM 1727 C C . GLN A 1 219 ? 7.480 -5.774 15.207 1.00 81.69 219 GLN A C 1
ATOM 1729 O O . GLN A 1 219 ? 7.918 -5.368 14.130 1.00 81.69 219 GLN A O 1
ATOM 1734 N N . GLN A 1 220 ? 7.323 -4.992 16.270 1.00 88.88 220 GLN A N 1
ATOM 1735 C CA . GLN A 1 220 ? 7.484 -3.546 16.285 1.00 88.88 220 GLN A CA 1
ATOM 1736 C C . GLN A 1 220 ? 8.836 -3.124 16.863 1.00 88.88 220 GLN A C 1
ATOM 1738 O O . GLN A 1 220 ? 9.460 -3.824 17.670 1.00 88.88 220 GLN A O 1
ATOM 1743 N N . LEU A 1 221 ? 9.298 -1.955 16.423 1.00 79.12 221 LEU A N 1
ATOM 1744 C CA . LEU A 1 221 ? 10.503 -1.309 16.926 1.00 79.12 221 LEU A CA 1
ATOM 1745 C C . LEU A 1 221 ? 10.111 -0.170 17.866 1.00 79.12 221 LEU A C 1
ATOM 1747 O O . LEU A 1 221 ? 9.120 0.520 17.654 1.00 79.12 221 LEU A O 1
ATOM 1751 N N . THR A 1 222 ? 10.904 0.031 18.913 1.00 86.06 222 THR A N 1
ATOM 1752 C CA . THR A 1 222 ? 10.636 1.085 19.891 1.00 86.06 222 THR A CA 1
ATOM 1753 C C . THR A 1 222 ? 10.695 2.468 19.249 1.00 86.06 222 THR A C 1
ATOM 1755 O O . THR A 1 222 ? 11.664 2.774 18.553 1.00 86.06 222 THR A O 1
ATOM 1758 N N . ASN A 1 223 ? 9.682 3.292 19.530 1.00 83.62 223 ASN A N 1
ATOM 1759 C CA . ASN A 1 223 ? 9.499 4.652 19.016 1.00 83.62 223 ASN A CA 1
ATOM 1760 C C . ASN A 1 223 ? 9.417 4.738 17.483 1.00 83.62 223 ASN A C 1
ATOM 1762 O O . ASN A 1 223 ? 9.766 5.759 16.892 1.00 83.62 223 ASN A O 1
ATOM 1766 N N . ILE A 1 224 ? 8.991 3.656 16.831 1.00 80.81 224 ILE A N 1
ATOM 1767 C CA . ILE A 1 224 ? 8.711 3.621 15.398 1.00 80.81 224 ILE A CA 1
ATOM 1768 C C . ILE A 1 224 ? 7.272 3.152 15.245 1.00 80.81 224 ILE A C 1
ATOM 1770 O O . ILE A 1 224 ? 6.902 2.089 15.743 1.00 80.81 224 ILE A O 1
ATOM 1774 N N . SER A 1 225 ? 6.465 3.976 14.593 1.00 87.00 225 SER A N 1
ATOM 1775 C CA . SER A 1 225 ? 5.081 3.670 14.280 1.00 87.00 225 SER A CA 1
ATOM 1776 C C . SER A 1 225 ? 4.969 2.752 13.060 1.00 87.00 225 SER A C 1
ATOM 1778 O O . SER A 1 225 ? 5.891 2.615 12.249 1.00 87.00 225 SER A O 1
ATOM 1780 N N . TYR A 1 226 ? 3.825 2.090 12.955 1.00 82.44 226 TYR A N 1
ATOM 1781 C CA . TYR A 1 226 ? 3.451 1.181 11.886 1.00 82.44 226 TYR A CA 1
ATOM 1782 C C . TYR A 1 226 ? 2.054 1.537 11.413 1.00 82.44 226 TYR A C 1
ATOM 1784 O O . TYR A 1 226 ? 1.138 1.633 12.220 1.00 82.44 226 TYR A O 1
ATOM 1792 N N . GLY A 1 227 ? 1.860 1.704 10.111 1.00 76.81 227 GLY A N 1
ATOM 1793 C CA . GLY A 1 227 ? 0.570 2.131 9.597 1.00 76.81 227 GLY A CA 1
ATOM 1794 C C . GLY A 1 227 ? 0.317 1.783 8.145 1.00 76.81 227 GLY A C 1
ATOM 1795 O O . GLY A 1 227 ? 1.177 1.260 7.435 1.00 76.81 227 GLY A O 1
ATOM 1796 N N . MET A 1 228 ? -0.883 2.136 7.706 1.00 65.56 228 MET A N 1
ATOM 1797 C CA . MET A 1 228 ? -1.314 2.346 6.335 1.00 65.56 228 MET A CA 1
ATOM 1798 C C . MET A 1 228 ? -0.574 3.527 5.694 1.00 65.56 228 MET A C 1
ATOM 1800 O O . MET A 1 228 ? -1.141 4.500 5.219 1.00 65.56 228 MET A O 1
ATOM 1804 N N . ALA A 1 229 ? 0.741 3.403 5.627 1.00 48.25 229 ALA A N 1
ATOM 1805 C CA . ALA A 1 229 ? 1.549 4.073 4.639 1.00 48.25 229 ALA A CA 1
ATOM 1806 C C . ALA A 1 229 ? 2.697 3.127 4.296 1.00 48.25 229 ALA A C 1
ATOM 1808 O O . ALA A 1 229 ? 3.660 2.979 5.042 1.00 48.25 229 ALA A O 1
ATOM 1809 N N . GLN A 1 230 ? 2.568 2.522 3.112 1.00 41.97 230 GLN A N 1
ATOM 1810 C CA . GLN A 1 230 ? 3.627 1.856 2.363 1.00 41.97 230 GLN A CA 1
ATOM 1811 C C . GLN A 1 230 ? 4.065 0.483 2.894 1.00 41.97 230 GLN A C 1
ATOM 1813 O O . GLN A 1 230 ? 5.205 0.308 3.328 1.00 41.97 230 GLN A O 1
ATOM 1818 N N . HIS A 1 231 ? 3.235 -0.557 2.700 1.00 45.19 231 HIS A N 1
ATOM 1819 C CA . HIS A 1 231 ? 3.836 -1.879 2.508 1.00 45.19 231 HIS A CA 1
ATOM 1820 C C . HIS A 1 231 ? 4.587 -1.828 1.178 1.00 45.19 231 HIS A C 1
ATOM 1822 O O . HIS A 1 231 ? 4.018 -1.963 0.094 1.00 45.19 231 HIS A O 1
ATOM 1828 N N . ALA A 1 232 ? 5.876 -1.529 1.273 1.00 53.59 232 ALA A N 1
ATOM 1829 C CA . ALA A 1 232 ? 6.772 -1.533 0.145 1.00 53.59 232 ALA A CA 1
ATOM 1830 C C . ALA A 1 232 ? 6.997 -2.965 -0.295 1.00 53.59 232 ALA A C 1
ATOM 1832 O O . ALA A 1 232 ? 7.861 -3.663 0.235 1.00 53.59 232 ALA A O 1
ATOM 1833 N N . THR A 1 233 ? 6.235 -3.405 -1.294 1.00 65.94 233 THR A N 1
ATOM 1834 C CA . THR A 1 233 ? 6.663 -4.578 -2.032 1.00 65.94 233 THR A CA 1
ATOM 1835 C C . THR A 1 233 ? 7.787 -4.173 -2.957 1.00 65.94 233 THR A C 1
ATOM 1837 O O . THR A 1 233 ? 7.695 -3.235 -3.752 1.00 65.94 233 THR A O 1
ATOM 1840 N N . THR A 1 234 ? 8.894 -4.884 -2.822 1.00 75.94 234 THR A N 1
ATOM 1841 C CA . THR A 1 234 ? 9.952 -4.822 -3.809 1.00 75.94 234 THR A CA 1
ATOM 1842 C C . THR A 1 234 ? 9.564 -5.752 -4.950 1.00 75.94 234 THR A C 1
ATOM 1844 O O . THR A 1 234 ? 9.699 -6.966 -4.835 1.00 75.94 234 THR A O 1
ATOM 1847 N N . LEU A 1 235 ? 9.084 -5.169 -6.046 1.00 83.31 235 LEU A N 1
ATOM 1848 C CA . LEU A 1 235 ? 8.721 -5.885 -7.269 1.00 83.31 235 LEU A CA 1
ATOM 1849 C C . LEU A 1 235 ? 9.958 -6.441 -7.974 1.00 83.31 235 LEU A C 1
ATOM 1851 O O . LEU A 1 235 ? 9.960 -7.566 -8.458 1.00 83.31 235 LEU A O 1
ATOM 1855 N N . VAL A 1 236 ? 11.033 -5.653 -7.992 1.00 87.81 236 VAL A N 1
ATOM 1856 C CA . VAL A 1 236 ? 12.335 -6.058 -8.527 1.00 87.81 236 VAL A CA 1
ATOM 1857 C C . VAL A 1 236 ? 13.393 -5.709 -7.490 1.00 87.81 236 VAL A C 1
ATOM 1859 O O . VAL A 1 236 ? 13.622 -4.520 -7.280 1.00 87.81 236 VAL A O 1
ATOM 1862 N N . PRO A 1 237 ? 14.030 -6.682 -6.815 1.00 81.12 237 PRO A N 1
ATOM 1863 C CA . PRO A 1 237 ? 15.085 -6.398 -5.848 1.00 81.12 237 PRO A CA 1
ATOM 1864 C C . PRO A 1 237 ? 16.438 -6.141 -6.515 1.00 81.12 237 PRO A C 1
ATOM 1866 O O . PRO A 1 237 ? 16.719 -6.612 -7.618 1.00 81.12 237 PRO A O 1
ATOM 1869 N N . THR A 1 238 ? 17.341 -5.472 -5.792 1.00 78.75 238 THR A N 1
ATOM 1870 C CA . THR A 1 238 ? 18.763 -5.500 -6.159 1.00 78.75 238 THR A CA 1
ATOM 1871 C C . THR A 1 238 ? 19.263 -6.941 -6.105 1.00 78.75 238 THR A C 1
ATOM 1873 O O . THR A 1 238 ? 18.985 -7.669 -5.154 1.00 78.75 238 THR A O 1
ATOM 1876 N N . GLY A 1 239 ? 19.994 -7.350 -7.137 1.00 80.88 239 GLY A N 1
ATOM 1877 C CA . GLY A 1 239 ? 20.452 -8.723 -7.296 1.00 80.88 239 GLY A CA 1
ATOM 1878 C C . GLY A 1 239 ? 19.437 -9.653 -7.975 1.00 80.88 239 GLY A C 1
ATOM 1879 O O . GLY A 1 239 ? 19.732 -10.839 -8.129 1.00 80.88 239 GLY A O 1
ATOM 1880 N N . ALA A 1 240 ? 18.273 -9.146 -8.417 1.00 86.56 240 ALA A N 1
ATOM 1881 C CA . ALA A 1 240 ? 17.327 -9.907 -9.238 1.00 86.56 240 ALA A CA 1
ATOM 1882 C C . ALA A 1 240 ? 18.016 -10.531 -10.459 1.00 86.56 240 ALA A C 1
ATOM 1884 O O . ALA A 1 240 ? 18.939 -9.936 -11.019 1.00 86.56 240 ALA A O 1
ATOM 1885 N N . ILE A 1 241 ? 17.565 -11.714 -10.874 1.00 92.31 241 ILE A N 1
ATOM 1886 C CA . ILE A 1 241 ? 18.043 -12.349 -12.104 1.00 92.31 241 ILE A CA 1
ATOM 1887 C 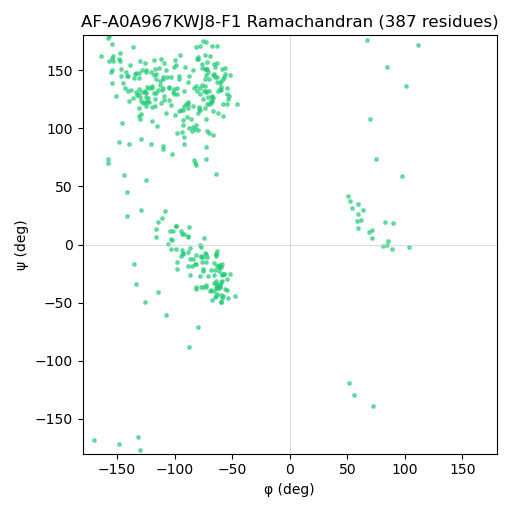C . ILE A 1 241 ? 17.450 -11.611 -13.305 1.00 92.31 241 ILE A C 1
ATOM 1889 O O . ILE A 1 241 ? 16.268 -11.280 -13.315 1.00 92.31 241 ILE A O 1
ATOM 1893 N N . ALA A 1 242 ? 18.282 -11.355 -14.305 1.00 95.62 242 ALA A N 1
ATOM 1894 C CA . ALA A 1 242 ? 17.927 -10.643 -15.517 1.00 95.62 242 ALA A CA 1
ATOM 1895 C C . ALA A 1 242 ? 18.493 -11.350 -16.750 1.00 95.62 242 ALA A C 1
ATOM 1897 O O . ALA A 1 242 ? 19.626 -11.845 -16.729 1.00 95.62 242 ALA A O 1
ATOM 1898 N N . SER A 1 243 ? 17.731 -11.329 -17.838 1.00 98.19 243 SER A N 1
ATOM 1899 C CA . SER A 1 243 ? 18.230 -11.620 -19.181 1.00 98.19 243 SER A CA 1
ATOM 1900 C C . SER A 1 243 ? 18.908 -10.367 -19.731 1.00 98.19 243 SER A C 1
ATOM 1902 O O . SER A 1 243 ? 18.387 -9.261 -19.583 1.00 98.19 243 SER A O 1
ATOM 1904 N N . TYR A 1 244 ? 20.068 -10.501 -20.369 1.00 97.44 244 TYR A N 1
ATOM 1905 C CA . TYR A 1 244 ? 20.800 -9.373 -20.933 1.00 97.44 244 TYR A CA 1
ATOM 1906 C C . TYR A 1 244 ? 21.477 -9.687 -22.267 1.00 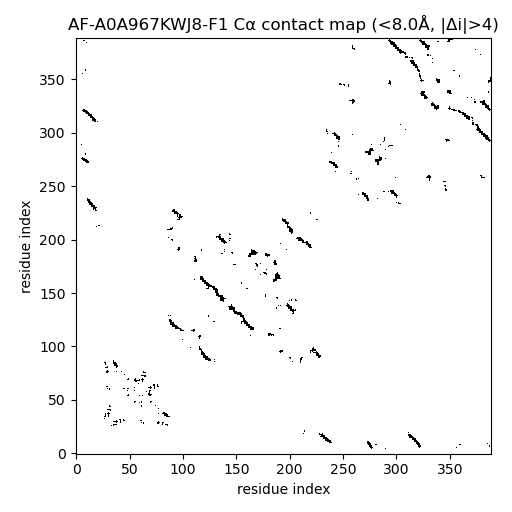97.44 244 TYR A C 1
ATOM 1908 O O . TYR A 1 244 ? 21.958 -10.796 -22.525 1.00 97.44 244 TYR A O 1
ATOM 1916 N N . HIS A 1 245 ? 21.564 -8.658 -23.105 1.00 97.19 245 HIS A N 1
ATOM 1917 C CA . HIS A 1 245 ? 22.170 -8.712 -24.428 1.00 97.19 245 HIS A CA 1
ATOM 1918 C C . HIS A 1 245 ? 22.918 -7.419 -24.722 1.00 97.19 245 HIS A C 1
ATOM 1920 O O . HIS A 1 245 ? 22.412 -6.325 -24.488 1.00 97.19 245 HIS A O 1
ATOM 1926 N N . VAL A 1 246 ? 24.133 -7.544 -25.249 1.00 96.31 246 VAL A N 1
ATOM 1927 C CA . VAL A 1 246 ? 24.872 -6.405 -25.799 1.00 96.31 246 VAL A CA 1
ATOM 1928 C C . VAL A 1 246 ? 24.539 -6.354 -27.291 1.00 96.31 246 VAL A C 1
ATOM 1930 O O . VAL A 1 246 ?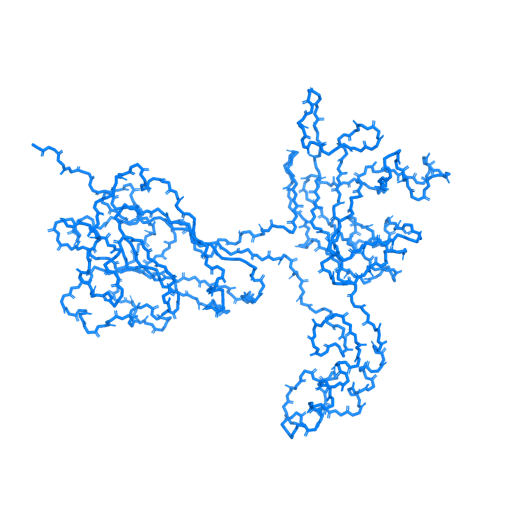 25.041 -7.197 -28.044 1.00 96.31 246 VAL A O 1
ATOM 1933 N N . PRO A 1 247 ? 23.660 -5.430 -27.724 1.00 95.50 247 PRO A N 1
ATOM 1934 C CA . PRO A 1 247 ? 23.130 -5.430 -29.078 1.00 95.50 247 PRO A CA 1
ATOM 1935 C C . PRO A 1 247 ? 24.215 -5.167 -30.117 1.00 95.50 247 PRO A C 1
ATOM 1937 O O . PRO A 1 247 ? 25.214 -4.502 -29.854 1.00 95.50 247 PRO A O 1
ATOM 1940 N N . ASN A 1 248 ? 24.014 -5.672 -31.326 1.00 94.75 248 ASN A N 1
ATOM 1941 C CA . ASN A 1 248 ? 24.889 -5.468 -32.473 1.00 94.75 248 ASN A CA 1
ATOM 1942 C C . ASN A 1 248 ? 24.081 -5.025 -33.705 1.00 94.75 248 ASN A C 1
ATOM 1944 O O . ASN A 1 248 ? 22.867 -4.855 -33.664 1.00 94.75 248 ASN A O 1
ATOM 1948 N N . SER A 1 249 ? 24.749 -4.864 -34.848 1.00 94.38 249 SER A N 1
ATOM 1949 C CA . SER A 1 249 ? 24.107 -4.409 -36.088 1.00 94.38 249 SER A CA 1
ATOM 1950 C C . SER A 1 249 ? 22.934 -5.274 -36.564 1.00 94.38 249 SER A C 1
ATOM 1952 O O . SER A 1 249 ? 22.076 -4.769 -37.284 1.00 94.38 249 SER A O 1
ATOM 1954 N N . GLY A 1 250 ? 22.895 -6.560 -36.200 1.00 94.62 250 GLY A N 1
ATOM 1955 C CA . GLY A 1 250 ? 21.786 -7.460 -36.524 1.00 94.62 250 GLY A CA 1
ATOM 1956 C C . GLY A 1 250 ? 20.491 -7.118 -35.783 1.00 94.62 250 GLY A C 1
ATOM 1957 O O . GLY A 1 250 ? 19.411 -7.429 -36.276 1.00 94.62 250 GLY A O 1
ATOM 1958 N N . ASP A 1 251 ? 20.595 -6.402 -34.664 1.00 95.38 251 ASP A N 1
ATOM 1959 C CA . ASP A 1 251 ? 19.469 -6.015 -33.815 1.00 95.38 251 ASP A CA 1
ATOM 1960 C C . ASP A 1 251 ? 18.808 -4.702 -34.269 1.00 95.38 251 ASP A C 1
ATOM 1962 O O . ASP A 1 251 ? 17.788 -4.286 -33.725 1.00 95.38 251 ASP A O 1
ATOM 1966 N N . ALA A 1 252 ? 19.345 -4.045 -35.305 1.00 91.62 252 ALA A N 1
ATOM 1967 C CA . ALA A 1 252 ? 18.870 -2.740 -35.768 1.00 91.62 252 ALA A CA 1
ATOM 1968 C C . ALA A 1 252 ? 17.392 -2.712 -36.188 1.00 91.62 252 ALA A C 1
ATOM 1970 O O . ALA A 1 252 ? 16.771 -1.651 -36.155 1.00 91.62 252 ALA A O 1
ATOM 1971 N N . GLY A 1 253 ? 16.838 -3.860 -36.586 1.00 91.94 253 GLY A N 1
ATOM 1972 C CA . GLY A 1 253 ? 15.433 -3.996 -36.966 1.00 91.94 253 GLY A CA 1
ATOM 1973 C C . GLY A 1 253 ? 14.468 -4.221 -35.800 1.00 91.94 253 GLY A C 1
ATOM 1974 O O . GLY A 1 253 ? 13.270 -4.115 -36.025 1.00 91.94 253 GLY A O 1
ATOM 1975 N N . LEU A 1 254 ? 14.960 -4.522 -34.590 1.00 92.19 254 LEU A N 1
ATOM 1976 C CA . LEU A 1 254 ? 14.111 -4.874 -33.443 1.00 92.19 254 LEU A CA 1
ATOM 1977 C C . LEU A 1 254 ? 13.411 -3.669 -32.809 1.00 92.19 254 LEU A C 1
ATOM 1979 O O . LEU A 1 254 ? 12.412 -3.846 -32.123 1.00 92.19 254 LEU A O 1
ATOM 1983 N N . GLY A 1 255 ? 13.928 -2.450 -32.993 1.00 91.12 255 GLY A N 1
ATOM 1984 C CA . GLY A 1 255 ? 13.351 -1.255 -32.370 1.00 91.12 255 GLY A CA 1
ATOM 1985 C C . GLY A 1 255 ? 13.159 -1.432 -30.858 1.00 91.12 255 GLY A C 1
ATOM 1986 O O . GLY A 1 255 ? 14.125 -1.660 -30.132 1.00 91.12 255 GLY A O 1
ATOM 1987 N N . THR A 1 256 ? 11.910 -1.339 -30.394 1.00 93.38 256 THR A N 1
ATOM 1988 C CA . THR A 1 256 ? 11.523 -1.556 -28.989 1.00 93.38 256 THR A CA 1
ATOM 1989 C C . THR A 1 256 ? 10.865 -2.915 -28.738 1.00 93.38 256 THR A C 1
ATOM 1991 O O . THR A 1 256 ? 10.444 -3.164 -27.612 1.00 93.38 256 THR A O 1
ATOM 1994 N N . ASP A 1 257 ? 10.784 -3.804 -29.730 1.00 95.88 257 ASP A N 1
ATOM 1995 C CA . ASP A 1 257 ? 10.096 -5.101 -29.612 1.00 95.88 257 ASP A CA 1
ATOM 1996 C C . ASP A 1 257 ? 10.713 -5.962 -28.496 1.00 95.88 257 ASP A C 1
ATOM 1998 O O . ASP A 1 257 ? 10.013 -6.661 -27.767 1.00 95.88 257 ASP A O 1
ATOM 2002 N N . TRP A 1 258 ? 12.027 -5.829 -28.273 1.00 96.56 258 TRP A N 1
ATOM 2003 C CA . TRP A 1 258 ? 12.745 -6.493 -27.180 1.00 96.56 258 TRP A CA 1
ATOM 2004 C C . TRP A 1 258 ? 12.302 -6.051 -25.780 1.00 96.56 258 TRP A C 1
ATOM 2006 O O . TRP A 1 258 ? 12.719 -6.662 -24.806 1.00 96.56 258 TRP A O 1
ATOM 2016 N N . THR A 1 259 ? 11.489 -5.002 -25.638 1.00 96.75 259 THR A N 1
ATOM 2017 C CA . THR A 1 259 ? 10.969 -4.531 -24.340 1.00 96.75 259 THR A CA 1
ATOM 2018 C C . THR A 1 259 ? 9.594 -5.112 -24.008 1.00 96.75 259 THR A C 1
ATOM 2020 O O . THR A 1 259 ? 9.111 -4.956 -22.886 1.00 96.75 259 THR A O 1
ATOM 2023 N N . GLU A 1 260 ? 8.946 -5.783 -24.965 1.00 96.25 260 GLU A N 1
ATOM 2024 C CA . GLU A 1 260 ? 7.597 -6.314 -24.800 1.00 96.25 260 GLU A CA 1
ATOM 2025 C C . GLU A 1 260 ? 7.559 -7.525 -23.864 1.00 96.25 260 GLU A C 1
ATOM 2027 O O . GLU A 1 260 ? 8.504 -8.315 -23.783 1.00 96.25 260 GLU A O 1
ATOM 2032 N N . LEU A 1 261 ? 6.424 -7.711 -23.184 1.00 93.31 261 LEU A N 1
ATOM 2033 C CA . LEU A 1 261 ? 6.208 -8.839 -22.273 1.00 93.31 261 LEU A CA 1
ATOM 2034 C C . LEU A 1 261 ? 6.415 -10.198 -22.969 1.00 93.31 261 LEU A C 1
ATOM 2036 O O . LEU A 1 261 ? 6.980 -11.103 -22.375 1.00 93.31 261 LEU A O 1
ATOM 2040 N N . GLY A 1 262 ? 5.992 -10.328 -24.231 1.00 93.88 262 GLY A N 1
ATOM 2041 C CA . GLY A 1 262 ? 6.036 -11.586 -24.987 1.00 93.88 262 GLY A CA 1
ATOM 2042 C C . GLY A 1 262 ? 7.302 -11.824 -25.817 1.00 93.88 262 GLY A C 1
ATOM 2043 O O . GLY A 1 262 ? 7.303 -12.740 -26.637 1.00 93.88 262 GLY A O 1
ATOM 2044 N N . PHE A 1 263 ? 8.339 -10.995 -25.677 1.00 97.50 263 PHE A N 1
ATOM 2045 C CA . PHE A 1 263 ? 9.586 -11.168 -26.425 1.00 97.50 263 PHE A CA 1
ATOM 2046 C C . PHE A 1 263 ? 10.360 -12.407 -25.948 1.00 97.50 263 PHE A C 1
ATOM 2048 O O . PHE A 1 263 ? 10.561 -12.587 -24.749 1.00 97.50 263 PHE A O 1
ATOM 2055 N N . ASP A 1 264 ? 10.815 -13.232 -26.894 1.00 97.25 264 ASP A N 1
ATOM 2056 C CA . A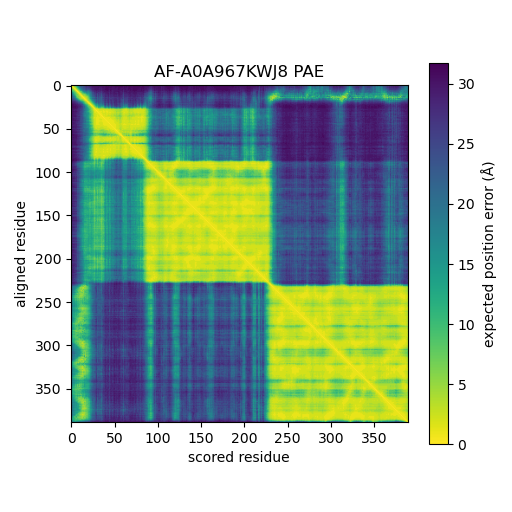SP A 1 264 ? 11.626 -14.421 -26.619 1.00 97.25 264 ASP A CA 1
ATOM 2057 C C . ASP A 1 264 ? 13.103 -14.034 -26.440 1.00 97.25 264 ASP A C 1
ATOM 2059 O O . ASP A 1 264 ? 13.835 -13.832 -27.411 1.00 97.25 264 ASP A O 1
ATOM 2063 N N . ASP A 1 265 ? 13.539 -13.928 -25.185 1.00 97.19 265 ASP A N 1
ATOM 2064 C CA . ASP A 1 265 ? 14.926 -13.670 -24.792 1.00 97.19 265 ASP A CA 1
ATOM 2065 C C . ASP A 1 265 ? 15.682 -14.946 -24.384 1.00 97.19 265 ASP A C 1
ATOM 2067 O O . ASP A 1 265 ? 16.771 -14.862 -23.823 1.00 97.19 265 ASP A O 1
ATOM 2071 N N . SER A 1 266 ? 15.180 -16.141 -24.722 1.00 96.81 266 SER A N 1
ATOM 2072 C CA . SER A 1 266 ? 15.811 -17.415 -24.332 1.00 96.81 266 SER A CA 1
ATOM 2073 C C . SER A 1 266 ? 17.239 -17.609 -24.869 1.00 96.81 266 SER A C 1
ATOM 2075 O O . SER A 1 266 ? 17.997 -18.430 -24.350 1.00 96.81 266 SER A O 1
ATOM 2077 N N . ALA A 1 267 ? 17.625 -16.854 -25.904 1.00 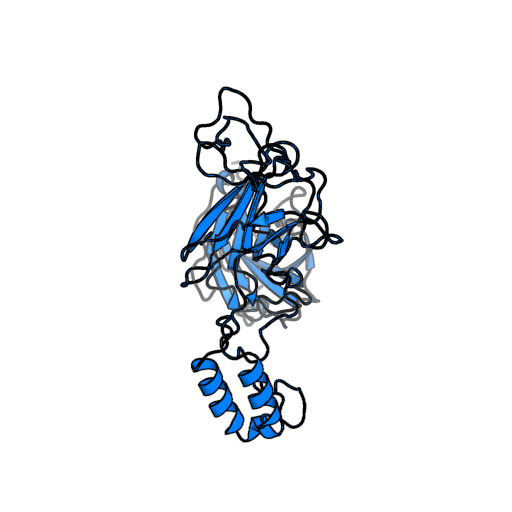96.44 267 ALA A N 1
ATOM 2078 C CA . ALA A 1 267 ? 18.975 -16.837 -26.468 1.00 96.44 267 ALA A CA 1
ATOM 2079 C C . ALA A 1 267 ? 19.919 -15.818 -25.797 1.00 96.44 267 ALA A C 1
ATOM 2081 O O . ALA A 1 267 ? 21.101 -15.765 -26.146 1.00 96.44 267 ALA A O 1
ATOM 2082 N N . TRP A 1 268 ? 19.411 -14.983 -24.888 1.00 97.94 268 TRP A N 1
ATOM 2083 C CA . TRP A 1 268 ? 20.190 -13.966 -24.186 1.00 97.94 268 TRP A CA 1
ATOM 2084 C C . TRP A 1 268 ? 20.978 -14.585 -23.031 1.00 97.94 268 TRP A C 1
ATOM 2086 O O . TRP A 1 268 ? 20.698 -15.689 -22.563 1.00 97.94 268 TRP A O 1
ATOM 2096 N N . ASN A 1 269 ? 22.004 -13.872 -22.570 1.00 98.00 269 ASN A N 1
ATOM 2097 C CA . ASN A 1 269 ? 22.732 -14.295 -21.380 1.00 98.00 269 ASN A CA 1
ATOM 2098 C C . ASN A 1 269 ? 21.901 -13.977 -20.134 1.00 98.00 269 ASN A C 1
ATOM 2100 O O . ASN A 1 269 ? 21.103 -13.046 -20.141 1.00 98.00 269 ASN A O 1
ATOM 2104 N N . THR A 1 270 ? 22.125 -14.701 -19.041 1.00 97.31 270 THR A N 1
ATOM 2105 C CA . THR A 1 270 ? 21.484 -14.423 -17.748 1.00 97.31 270 THR A CA 1
ATOM 2106 C C . THR A 1 270 ? 22.512 -13.953 -16.732 1.00 97.31 270 THR A C 1
ATOM 2108 O O . THR A 1 270 ? 23.609 -14.511 -16.666 1.00 97.31 270 THR A O 1
ATOM 2111 N N . GLY A 1 271 ? 22.154 -12.976 -15.908 1.00 92.44 271 GLY A N 1
ATOM 2112 C CA . GLY A 1 271 ? 23.018 -12.423 -14.871 1.00 92.44 271 GLY A CA 1
ATOM 2113 C C . GLY A 1 271 ? 22.216 -11.811 -13.728 1.00 92.44 271 GLY A C 1
ATOM 2114 O O . GLY A 1 271 ? 20.996 -11.713 -13.800 1.00 92.44 271 GLY A O 1
ATOM 2115 N N . SER A 1 272 ? 22.889 -11.420 -12.651 1.00 90.19 272 SER A N 1
ATOM 2116 C CA . SER A 1 272 ? 22.261 -10.678 -11.557 1.00 90.19 272 SER A CA 1
ATOM 2117 C C . SER A 1 272 ? 22.327 -9.172 -11.839 1.00 90.19 272 SER A C 1
ATOM 2119 O O . SER A 1 272 ? 23.336 -8.678 -12.351 1.00 90.19 272 SER A O 1
ATOM 2121 N N . THR A 1 273 ? 21.260 -8.433 -11.526 1.00 86.12 273 THR A N 1
ATOM 2122 C CA . THR A 1 273 ? 21.230 -6.965 -11.633 1.00 86.12 273 THR A CA 1
ATOM 2123 C C . THR A 1 273 ? 22.351 -6.322 -10.811 1.00 86.12 273 THR A C 1
ATOM 2125 O O . THR A 1 273 ? 22.820 -6.866 -9.813 1.00 86.12 273 THR A O 1
ATOM 2128 N N . GLY A 1 274 ? 22.806 -5.147 -11.242 1.00 84.19 274 GLY A N 1
ATOM 2129 C CA . GLY A 1 274 ? 24.124 -4.612 -10.906 1.00 84.19 274 GLY A CA 1
ATOM 2130 C C . GLY A 1 274 ? 25.110 -4.903 -12.030 1.00 84.19 274 GLY A C 1
ATOM 2131 O O . GLY A 1 274 ? 26.089 -5.597 -11.798 1.00 84.19 274 GLY A O 1
ATOM 2132 N N . PHE A 1 275 ? 24.834 -4.428 -13.245 1.00 89.56 275 PHE A N 1
ATOM 2133 C CA . PHE A 1 275 ? 25.719 -4.610 -14.402 1.00 89.56 275 PHE A CA 1
ATOM 2134 C C . PHE A 1 275 ? 26.849 -3.590 -14.377 1.00 89.56 275 PHE A C 1
ATOM 2136 O O . PHE A 1 275 ? 26.545 -2.413 -14.194 1.00 89.56 275 PHE A O 1
ATOM 2143 N N . GLY A 1 276 ? 28.092 -4.041 -14.582 1.00 87.69 276 GLY A N 1
ATOM 2144 C CA . GLY A 1 276 ? 29.280 -3.191 -14.528 1.00 87.69 276 GLY A CA 1
ATOM 2145 C C . GLY A 1 276 ? 30.567 -3.828 -15.023 1.00 87.69 276 GLY A C 1
ATOM 2146 O O . GLY A 1 276 ? 30.530 -4.872 -15.669 1.00 87.69 276 GLY A O 1
ATOM 2147 N N . PHE A 1 277 ? 31.703 -3.172 -14.773 1.00 87.88 277 PHE A N 1
ATOM 2148 C CA . PHE A 1 277 ? 33.026 -3.669 -15.166 1.00 87.88 277 PHE A CA 1
ATOM 2149 C C . PHE A 1 277 ? 33.792 -4.143 -13.938 1.00 87.88 277 PHE A C 1
ATOM 2151 O O . PHE A 1 277 ? 34.175 -3.325 -13.105 1.00 87.88 277 PHE A O 1
ATOM 2158 N N . GLY A 1 278 ? 34.036 -5.448 -13.849 1.00 81.50 278 GLY A N 1
ATOM 2159 C CA . GLY A 1 278 ? 34.731 -6.061 -12.722 1.00 81.50 278 GLY A CA 1
ATOM 2160 C C . GLY A 1 278 ? 33.845 -6.944 -11.845 1.00 81.50 278 GLY A C 1
ATOM 2161 O O . GLY A 1 278 ? 32.628 -7.032 -11.992 1.00 81.50 278 GLY A O 1
ATOM 2162 N N . SER A 1 279 ? 34.497 -7.642 -10.918 1.00 79.06 279 SER A N 1
ATOM 2163 C CA . SER A 1 279 ? 33.895 -8.698 -10.093 1.00 79.06 279 SER A CA 1
ATOM 2164 C C . SER A 1 279 ? 33.014 -8.202 -8.942 1.00 79.06 279 SER A C 1
ATOM 2166 O O . SER A 1 279 ? 32.357 -9.003 -8.287 1.00 79.06 279 SER A O 1
ATOM 2168 N N . GLU A 1 280 ? 33.043 -6.905 -8.645 1.00 77.75 280 GLU A N 1
ATOM 2169 C CA . GLU A 1 280 ? 32.222 -6.256 -7.618 1.00 77.75 280 GLU A CA 1
ATOM 2170 C C . GLU A 1 280 ? 30.755 -6.068 -8.042 1.00 77.75 280 GLU A C 1
ATOM 2172 O O . GLU A 1 280 ? 29.905 -5.742 -7.212 1.00 77.75 280 GLU A O 1
ATOM 2177 N N . PHE A 1 281 ? 30.464 -6.289 -9.323 1.00 83.94 281 PHE A N 1
ATOM 2178 C CA . PHE A 1 281 ? 29.144 -6.178 -9.927 1.00 83.94 281 PHE A CA 1
ATOM 2179 C C . PHE A 1 281 ? 28.387 -7.504 -9.900 1.00 83.94 281 PHE A C 1
ATOM 2181 O O . PHE A 1 281 ? 28.982 -8.580 -9.926 1.00 83.94 281 PHE A O 1
ATOM 2188 N N . GLY A 1 282 ? 27.054 -7.427 -9.890 1.00 84.69 282 GLY A N 1
ATOM 2189 C CA . GLY A 1 282 ? 26.192 -8.601 -10.035 1.00 84.69 282 GLY A CA 1
ATOM 2190 C C . GLY A 1 282 ? 26.416 -9.311 -11.372 1.00 84.69 282 GLY A C 1
ATOM 2191 O O . GLY A 1 282 ? 26.388 -10.541 -11.424 1.00 84.69 282 GLY A O 1
ATOM 2192 N N . THR A 1 283 ? 26.706 -8.546 -12.430 1.00 91.69 283 THR A N 1
ATOM 2193 C CA . THR A 1 283 ? 27.132 -9.075 -13.731 1.00 91.69 283 THR A CA 1
ATOM 2194 C C . THR A 1 283 ? 28.240 -8.220 -14.339 1.00 91.69 283 THR A C 1
ATOM 2196 O O . THR A 1 283 ? 28.054 -7.025 -14.574 1.00 91.69 283 THR A O 1
ATOM 2199 N N . ASP A 1 284 ? 29.373 -8.851 -14.647 1.00 92.44 284 ASP A N 1
ATOM 2200 C CA . ASP A 1 284 ? 30.489 -8.217 -15.349 1.00 92.44 284 ASP A CA 1
ATOM 2201 C C . ASP A 1 284 ? 30.261 -8.242 -16.870 1.00 92.44 284 ASP A C 1
ATOM 2203 O O . ASP A 1 284 ? 30.150 -9.306 -17.484 1.00 92.44 284 ASP A O 1
ATOM 2207 N N . VAL A 1 285 ? 30.192 -7.058 -17.478 1.00 91.44 285 VAL A N 1
ATOM 2208 C CA . VAL A 1 285 ? 30.026 -6.840 -18.926 1.00 91.44 285 VAL A CA 1
ATOM 2209 C C . VAL A 1 285 ? 31.229 -6.130 -19.552 1.00 91.44 285 VAL A C 1
ATOM 2211 O O . VAL A 1 285 ? 31.171 -5.682 -20.703 1.00 91.44 285 VAL A O 1
ATOM 2214 N N . GLN A 1 286 ? 32.348 -6.039 -18.824 1.00 90.31 286 GLN A N 1
ATOM 2215 C CA . GLN A 1 286 ? 33.544 -5.316 -19.256 1.00 90.31 286 GLN A CA 1
ATOM 2216 C C . GLN A 1 286 ? 34.036 -5.766 -20.628 1.00 90.31 286 GLN A C 1
ATOM 2218 O O . GLN A 1 286 ? 34.318 -4.931 -21.486 1.00 90.31 286 GLN A O 1
ATOM 2223 N N . GLN A 1 287 ? 34.106 -7.077 -20.862 1.00 90.75 287 GLN A N 1
ATOM 2224 C CA . GLN A 1 287 ? 34.633 -7.617 -22.114 1.00 90.75 287 GLN A CA 1
ATOM 2225 C C . GLN A 1 287 ? 33.754 -7.270 -23.325 1.00 90.75 287 GLN A C 1
ATOM 2227 O O . GLN A 1 287 ? 34.279 -7.107 -24.427 1.00 90.75 287 GLN A O 1
ATOM 2232 N N . GLN A 1 288 ? 32.433 -7.174 -23.141 1.00 90.75 288 GLN A N 1
ATOM 2233 C CA . GLN A 1 288 ? 31.499 -6.890 -24.232 1.00 90.75 288 GLN A CA 1
ATOM 2234 C C . GLN A 1 288 ? 31.304 -5.392 -24.490 1.00 90.75 288 GLN A C 1
ATOM 2236 O O . GLN A 1 288 ? 30.956 -5.020 -25.610 1.00 90.75 288 GLN A O 1
ATOM 2241 N N . MET A 1 289 ? 31.502 -4.540 -23.480 1.00 90.31 289 MET A N 1
ATOM 2242 C CA . MET A 1 289 ? 31.142 -3.121 -23.564 1.00 90.31 289 MET A CA 1
ATOM 2243 C C . MET A 1 289 ? 32.336 -2.168 -23.522 1.00 90.31 289 MET A C 1
ATOM 2245 O O . MET A 1 289 ? 32.360 -1.205 -24.289 1.00 90.31 289 MET A O 1
ATOM 2249 N N . GLN A 1 290 ? 33.348 -2.409 -22.683 1.00 88.00 290 GLN A N 1
ATOM 2250 C CA . GLN A 1 290 ? 34.416 -1.433 -22.455 1.00 88.00 290 GLN A CA 1
ATOM 2251 C C . GLN A 1 290 ? 35.210 -1.153 -23.742 1.00 88.00 290 GLN A C 1
ATOM 2253 O O . GLN A 1 290 ? 35.949 -2.008 -24.223 1.00 88.00 290 GLN A O 1
ATOM 2258 N N . ASN A 1 291 ? 35.103 0.070 -24.275 1.00 86.31 291 ASN A N 1
ATOM 2259 C CA . ASN A 1 291 ? 35.667 0.476 -25.574 1.00 86.31 291 ASN A CA 1
ATOM 2260 C C . ASN A 1 291 ? 35.164 -0.353 -26.779 1.00 86.31 291 ASN A C 1
ATOM 2262 O O . ASN A 1 291 ? 35.831 -0.395 -27.815 1.00 86.31 291 ASN A O 1
ATOM 2266 N N . VAL A 1 292 ? 34.018 -1.030 -26.650 1.00 88.44 292 VAL A N 1
ATOM 2267 C CA . VAL A 1 292 ? 33.452 -1.917 -27.681 1.00 88.44 292 VAL A CA 1
ATOM 2268 C C . VAL A 1 292 ? 32.016 -1.528 -28.021 1.00 88.44 292 VAL A C 1
ATOM 2270 O O . VAL A 1 292 ? 31.694 -1.382 -29.200 1.00 88.44 292 VAL A O 1
ATOM 2273 N N . ASN A 1 293 ? 31.155 -1.354 -27.015 1.00 89.81 293 ASN A N 1
ATOM 2274 C CA . ASN A 1 293 ? 29.733 -1.090 -27.210 1.00 89.81 293 ASN A CA 1
ATOM 2275 C C . ASN A 1 293 ? 29.194 -0.132 -26.145 1.00 89.81 293 ASN A C 1
ATOM 2277 O O . ASN A 1 293 ? 29.527 -0.247 -24.968 1.00 89.81 293 ASN A O 1
ATOM 2281 N N . ALA A 1 294 ? 28.343 0.797 -26.570 1.00 90.69 294 ALA A N 1
ATOM 2282 C CA . ALA A 1 294 ? 27.697 1.761 -25.690 1.00 90.69 294 ALA A CA 1
ATOM 2283 C C . ALA A 1 294 ? 26.427 1.226 -25.030 1.00 90.69 294 ALA A C 1
ATOM 2285 O O . ALA A 1 294 ? 25.928 1.827 -24.090 1.00 90.69 294 ALA A O 1
ATOM 2286 N N . SER A 1 295 ? 25.847 0.162 -25.575 1.00 93.31 295 SER A N 1
ATOM 2287 C CA . SER A 1 295 ? 24.486 -0.240 -25.257 1.00 93.31 295 SER A CA 1
ATOM 2288 C C . SER A 1 295 ? 24.442 -1.602 -24.588 1.00 93.31 295 SER A C 1
ATOM 2290 O O . SER A 1 295 ? 25.178 -2.520 -24.950 1.00 93.31 295 SER A O 1
ATOM 2292 N N . LEU A 1 296 ? 23.534 -1.722 -23.629 1.00 95.44 296 LEU A N 1
ATOM 2293 C CA . LEU A 1 296 ? 23.190 -2.958 -22.947 1.00 95.44 296 LEU A CA 1
ATOM 2294 C C . LEU A 1 296 ? 21.673 -3.035 -22.822 1.00 95.44 296 LEU A C 1
ATOM 2296 O O . LEU A 1 296 ? 21.043 -2.107 -22.319 1.00 95.44 296 LEU A O 1
ATOM 2300 N N . TRP A 1 297 ? 21.084 -4.128 -23.281 1.00 97.31 297 TRP A N 1
ATOM 2301 C CA . TRP A 1 297 ? 19.666 -4.413 -23.109 1.00 97.31 297 TRP A CA 1
ATOM 2302 C C . TRP A 1 297 ? 19.490 -5.399 -21.972 1.00 97.31 297 TRP A C 1
ATOM 2304 O O . TRP A 1 297 ? 20.166 -6.424 -21.934 1.00 97.31 297 TRP A O 1
ATOM 2314 N N . ILE A 1 298 ? 18.600 -5.076 -21.041 1.00 97.94 298 ILE A N 1
ATOM 2315 C CA . ILE A 1 298 ? 18.344 -5.865 -19.836 1.00 97.94 298 ILE A CA 1
ATOM 2316 C C . ILE A 1 298 ? 16.843 -6.058 -19.717 1.00 97.94 298 ILE A C 1
ATOM 2318 O O . ILE A 1 298 ? 16.091 -5.094 -19.842 1.00 97.94 298 ILE A O 1
ATOM 2322 N N . ARG A 1 299 ? 16.413 -7.285 -19.445 1.00 97.94 299 ARG A N 1
ATOM 2323 C CA . ARG A 1 299 ? 15.027 -7.656 -19.168 1.00 97.94 299 ARG A CA 1
ATOM 2324 C C . ARG A 1 299 ? 14.970 -8.341 -17.813 1.00 97.94 299 ARG A C 1
ATOM 2326 O O . ARG A 1 299 ? 15.708 -9.291 -17.559 1.00 97.94 299 ARG A O 1
ATOM 2333 N N . ILE A 1 300 ? 14.112 -7.830 -16.941 1.00 97.19 300 ILE A N 1
ATOM 2334 C CA . ILE A 1 300 ? 13.894 -8.357 -15.600 1.00 97.19 300 ILE A CA 1
ATOM 2335 C C . ILE A 1 300 ? 12.431 -8.763 -15.516 1.00 97.19 300 ILE A C 1
ATOM 2337 O O . ILE A 1 300 ? 11.545 -7.906 -15.482 1.00 97.19 300 ILE A O 1
ATOM 2341 N N . GLU A 1 301 ? 12.194 -10.068 -15.530 1.00 95.94 301 GLU A N 1
ATOM 2342 C CA . GLU A 1 301 ? 10.870 -10.627 -15.298 1.00 95.94 301 GLU A CA 1
ATOM 2343 C C . GLU A 1 301 ? 10.569 -10.614 -13.797 1.00 95.94 301 GLU A C 1
ATOM 2345 O O . GLU A 1 301 ? 11.418 -10.973 -12.977 1.00 95.94 301 GLU A O 1
ATOM 2350 N N . PHE A 1 302 ? 9.365 -10.186 -13.434 1.00 93.25 302 PHE A N 1
ATOM 2351 C CA . PHE A 1 302 ? 8.866 -10.263 -12.069 1.00 93.25 302 PHE A CA 1
ATOM 2352 C C . PHE A 1 302 ? 7.387 -10.638 -12.075 1.00 93.25 302 PHE A C 1
ATOM 2354 O O . PHE A 1 302 ? 6.636 -10.253 -12.971 1.00 93.25 302 PHE A O 1
ATOM 2361 N N . ASP A 1 303 ? 6.978 -11.406 -11.070 1.00 88.56 303 ASP A N 1
ATOM 2362 C CA . ASP A 1 303 ? 5.634 -11.960 -10.975 1.00 88.56 303 ASP A CA 1
ATOM 2363 C C . ASP A 1 303 ? 4.884 -11.315 -9.808 1.00 88.56 303 ASP A C 1
ATOM 2365 O O . ASP A 1 303 ? 5.328 -11.372 -8.660 1.00 88.56 303 ASP A O 1
ATOM 2369 N N . LEU A 1 304 ? 3.749 -10.686 -10.113 1.00 80.38 304 LEU A N 1
ATOM 2370 C CA . LEU A 1 304 ? 2.816 -10.175 -9.111 1.00 80.38 304 LEU A CA 1
ATOM 2371 C C . LEU A 1 304 ? 1.886 -11.271 -8.571 1.00 80.38 304 LEU A C 1
ATOM 2373 O O . LEU A 1 304 ? 1.158 -11.037 -7.608 1.00 80.38 304 LEU A O 1
ATOM 2377 N N . GLY A 1 305 ? 1.895 -12.467 -9.166 1.00 81.94 305 GLY A N 1
ATOM 2378 C CA . GLY A 1 305 ? 0.979 -13.549 -8.835 1.00 81.94 305 GLY A CA 1
ATOM 2379 C C . GLY A 1 305 ? -0.474 -13.097 -8.974 1.00 81.94 305 GLY A C 1
ATOM 2380 O O . GLY A 1 305 ? -0.861 -12.497 -9.976 1.00 81.94 305 GLY A O 1
ATOM 2381 N N . 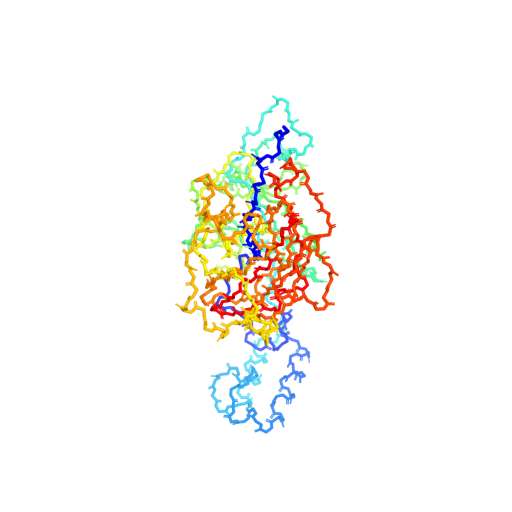GLU A 1 306 ? -1.264 -13.349 -7.933 1.00 72.25 306 GLU A N 1
ATOM 2382 C CA . GLU A 1 306 ? -2.681 -12.966 -7.856 1.00 72.25 306 GLU A CA 1
ATOM 2383 C C . GLU A 1 306 ? -2.900 -11.546 -7.291 1.00 72.25 306 GLU A C 1
ATOM 2385 O O . GLU A 1 306 ? -4.039 -11.161 -7.037 1.00 72.25 306 GLU A O 1
ATOM 2390 N N . ILE A 1 307 ? -1.837 -10.762 -7.052 1.00 65.06 307 ILE A N 1
ATOM 2391 C CA . ILE A 1 307 ? -1.977 -9.375 -6.585 1.00 65.06 307 ILE A CA 1
ATOM 2392 C C . ILE A 1 307 ? -2.582 -8.536 -7.717 1.00 65.06 307 ILE A C 1
ATOM 2394 O O . ILE A 1 307 ? -2.020 -8.468 -8.813 1.00 65.06 307 ILE A O 1
ATOM 2398 N N . ASP A 1 308 ? -3.706 -7.872 -7.439 1.00 69.88 308 ASP A N 1
ATOM 2399 C CA . ASP A 1 308 ? -4.303 -6.895 -8.348 1.00 69.88 308 ASP A CA 1
ATOM 2400 C C . ASP A 1 308 ? -3.470 -5.597 -8.339 1.00 69.88 308 ASP A C 1
ATOM 2402 O O . ASP A 1 308 ? -3.373 -4.944 -7.295 1.00 69.88 308 ASP A O 1
ATOM 2406 N N . PRO A 1 309 ? -2.871 -5.179 -9.474 1.00 67.62 309 PRO A N 1
ATOM 2407 C CA . PRO A 1 309 ? -2.104 -3.941 -9.533 1.00 67.62 309 PRO A CA 1
ATOM 2408 C C . PRO A 1 309 ? -2.909 -2.675 -9.230 1.00 67.62 309 PRO A C 1
ATOM 2410 O O . PRO A 1 309 ? -2.305 -1.646 -8.934 1.00 67.62 309 PRO A O 1
ATOM 2413 N N . ALA A 1 310 ? -4.245 -2.729 -9.294 1.00 67.06 310 ALA A N 1
ATOM 2414 C CA . ALA A 1 310 ? -5.108 -1.620 -8.891 1.00 67.06 310 ALA A CA 1
ATOM 2415 C C . ALA A 1 310 ? -4.989 -1.278 -7.394 1.00 67.06 310 ALA A C 1
ATOM 2417 O O . ALA A 1 310 ? -5.344 -0.171 -7.001 1.00 67.06 310 ALA A O 1
ATOM 2418 N N . LEU A 1 311 ? -4.459 -2.195 -6.577 1.00 59.34 311 LEU A N 1
ATOM 2419 C CA . LEU A 1 311 ? -4.204 -1.974 -5.151 1.00 59.34 311 LEU A CA 1
ATOM 2420 C C . LEU A 1 311 ? -2.967 -1.105 -4.889 1.00 59.34 311 LEU A C 1
ATOM 2422 O O . LEU A 1 311 ? -2.768 -0.641 -3.767 1.00 59.34 311 LEU A O 1
ATOM 2426 N N . PHE A 1 312 ? -2.101 -0.912 -5.888 1.00 61.72 312 PHE A N 1
ATOM 2427 C CA . PHE A 1 312 ? -0.940 -0.050 -5.729 1.00 61.72 312 PHE A CA 1
ATOM 2428 C C . PHE A 1 312 ? -1.353 1.419 -5.822 1.00 61.72 312 PHE A C 1
ATOM 2430 O O . PHE A 1 312 ? -1.968 1.852 -6.791 1.00 61.72 312 PHE A O 1
ATOM 2437 N N . GLU A 1 313 ? -0.935 2.209 -4.842 1.00 59.00 313 GLU A N 1
ATOM 2438 C CA . GLU A 1 313 ? -1.197 3.647 -4.781 1.00 59.00 313 GLU A CA 1
ATOM 2439 C C . GLU A 1 313 ? -0.014 4.465 -5.288 1.00 59.00 313 GLU A C 1
ATOM 2441 O O . GLU A 1 313 ? -0.171 5.617 -5.677 1.00 59.00 313 GLU A O 1
ATOM 2446 N N . THR A 1 314 ? 1.187 3.881 -5.297 1.00 62.56 314 THR A N 1
ATOM 2447 C CA . THR A 1 314 ? 2.385 4.498 -5.874 1.00 62.56 314 THR A CA 1
ATOM 2448 C C . THR A 1 314 ? 3.333 3.441 -6.444 1.00 62.56 314 THR A C 1
ATOM 2450 O O . THR A 1 314 ? 3.298 2.266 -6.068 1.00 62.56 314 THR A O 1
ATOM 2453 N N . MET A 1 315 ? 4.213 3.873 -7.348 1.00 77.94 315 MET A N 1
ATOM 2454 C CA . MET A 1 315 ? 5.296 3.058 -7.896 1.00 77.94 315 MET A CA 1
ATOM 2455 C C . MET A 1 315 ? 6.546 3.914 -8.049 1.00 77.94 315 MET A C 1
ATOM 2457 O O . MET A 1 315 ? 6.485 5.018 -8.588 1.00 77.94 315 MET A O 1
ATOM 2461 N N . MET A 1 316 ? 7.679 3.397 -7.585 1.00 76.25 316 MET A N 1
ATOM 2462 C CA . MET A 1 316 ? 8.965 4.085 -7.573 1.00 76.25 316 MET A CA 1
ATOM 2463 C C . MET A 1 316 ? 10.038 3.216 -8.215 1.00 76.25 316 MET A C 1
ATOM 2465 O O . MET A 1 316 ? 10.225 2.057 -7.844 1.00 76.25 316 MET A O 1
ATOM 2469 N N . LEU A 1 317 ? 10.795 3.808 -9.133 1.00 84.38 317 LEU A N 1
ATOM 2470 C CA . LEU A 1 317 ? 12.026 3.229 -9.650 1.00 84.38 317 LEU A CA 1
ATOM 2471 C C . LEU A 1 317 ? 13.205 3.821 -8.888 1.00 84.38 317 LEU A C 1
ATOM 2473 O O . LEU A 1 317 ? 13.472 5.016 -8.998 1.00 84.38 317 LEU A O 1
ATOM 2477 N N . ARG A 1 318 ? 13.923 2.992 -8.135 1.00 80.75 318 ARG A N 1
ATOM 2478 C CA . ARG A 1 318 ? 15.162 3.391 -7.464 1.00 80.75 318 ARG A CA 1
ATOM 2479 C C . ARG A 1 318 ? 16.327 2.895 -8.294 1.00 80.75 318 ARG A C 1
ATOM 2481 O O . ARG A 1 318 ? 16.534 1.688 -8.375 1.00 80.75 318 ARG A O 1
ATOM 2488 N N . MET A 1 319 ? 17.076 3.802 -8.906 1.00 82.50 319 MET A N 1
ATOM 2489 C CA . MET A 1 319 ? 18.131 3.463 -9.858 1.00 82.50 319 MET A CA 1
ATOM 2490 C C . MET A 1 319 ? 19.466 4.081 -9.454 1.00 82.50 319 MET A C 1
ATOM 2492 O O . MET A 1 319 ? 19.557 5.281 -9.211 1.00 82.50 319 MET A O 1
ATOM 2496 N N . ARG A 1 320 ? 20.515 3.261 -9.440 1.00 83.06 320 ARG A N 1
ATOM 2497 C CA . ARG A 1 320 ? 21.907 3.709 -9.558 1.00 83.06 320 ARG A CA 1
ATOM 2498 C C . ARG A 1 320 ? 22.335 3.536 -11.004 1.00 83.06 320 ARG A C 1
ATOM 2500 O O . ARG A 1 320 ? 22.006 2.509 -11.596 1.00 83.06 320 ARG A O 1
ATOM 2507 N N . TYR A 1 321 ? 22.996 4.548 -11.552 1.00 86.19 321 TYR A N 1
ATOM 2508 C CA . TYR A 1 321 ? 23.499 4.576 -12.922 1.00 86.19 321 TYR A CA 1
ATOM 2509 C C . TYR A 1 321 ? 24.683 5.537 -13.009 1.00 86.19 321 TYR A C 1
ATOM 2511 O O . TYR A 1 321 ? 24.674 6.596 -12.383 1.00 86.19 321 TYR A O 1
ATOM 2519 N N . GLU A 1 322 ? 25.716 5.141 -13.753 1.00 80.69 322 GLU A N 1
ATOM 2520 C CA . GLU A 1 322 ? 26.858 6.011 -14.048 1.00 80.69 322 GLU A CA 1
ATOM 2521 C C . GLU A 1 322 ? 26.451 6.955 -15.174 1.00 80.69 322 GLU A C 1
ATOM 2523 O O . GLU A 1 322 ? 26.120 8.098 -14.899 1.00 80.69 322 GLU A O 1
ATOM 2528 N N . ASP A 1 323 ? 26.311 6.446 -16.393 1.00 87.88 323 ASP A N 1
ATOM 2529 C CA . ASP A 1 323 ? 26.039 7.255 -17.577 1.00 87.88 323 ASP A CA 1
ATOM 2530 C C . ASP A 1 323 ? 24.544 7.511 -17.818 1.00 87.88 323 ASP A C 1
ATOM 2532 O O . ASP A 1 323 ? 23.996 8.521 -17.372 1.00 87.88 323 ASP A O 1
ATOM 2536 N N . GLY A 1 324 ? 23.847 6.636 -18.543 1.00 91.12 324 GLY A N 1
ATOM 2537 C CA . GLY A 1 324 ? 22.453 6.867 -18.905 1.00 91.12 324 GLY A CA 1
ATOM 2538 C C . GLY A 1 324 ? 21.639 5.594 -19.002 1.00 91.12 324 GLY A C 1
ATOM 2539 O O . GLY A 1 324 ? 22.168 4.485 -19.073 1.00 91.12 324 GLY A O 1
ATOM 2540 N N . PHE A 1 325 ? 20.323 5.754 -19.008 1.00 94.06 325 PHE A N 1
ATOM 2541 C CA . PHE A 1 325 ? 19.418 4.645 -19.254 1.00 94.06 325 PHE A CA 1
ATOM 2542 C C . PHE A 1 325 ? 18.083 5.114 -19.821 1.00 94.06 325 PHE A C 1
ATOM 2544 O O . PHE A 1 325 ? 17.673 6.263 -19.639 1.00 94.06 325 PHE A O 1
ATOM 2551 N N . VAL A 1 326 ? 17.373 4.173 -20.435 1.00 95.50 326 VAL A N 1
ATOM 2552 C CA . VAL A 1 326 ? 15.943 4.280 -20.728 1.00 95.50 326 VAL A CA 1
ATOM 2553 C C . VAL A 1 326 ? 15.232 3.071 -20.139 1.00 95.50 326 VAL A C 1
ATOM 2555 O O . VAL A 1 3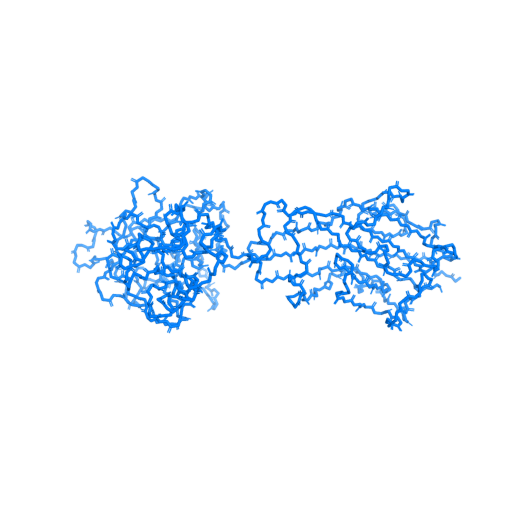26 ? 15.683 1.944 -20.336 1.00 95.50 326 VAL A O 1
ATOM 2558 N N . ALA A 1 327 ? 14.142 3.298 -19.409 1.00 95.88 327 ALA A N 1
ATOM 2559 C CA . ALA A 1 327 ? 13.355 2.250 -18.773 1.00 95.88 327 ALA A CA 1
ATOM 2560 C C . ALA A 1 327 ? 11.992 2.075 -19.447 1.00 95.88 327 ALA A C 1
ATOM 2562 O O . ALA A 1 327 ? 11.330 3.050 -19.819 1.00 95.88 327 ALA A O 1
ATOM 2563 N N . TYR A 1 328 ? 11.560 0.822 -19.535 1.00 95.69 328 TYR A N 1
ATOM 2564 C CA . TYR A 1 328 ? 10.289 0.402 -20.103 1.00 95.69 328 TYR A CA 1
ATOM 2565 C C . TYR A 1 328 ? 9.621 -0.628 -19.193 1.00 95.69 328 TYR A C 1
ATOM 2567 O O . TYR A 1 328 ? 10.297 -1.461 -18.595 1.00 95.69 328 TYR A O 1
ATOM 2575 N N . LEU A 1 329 ? 8.295 -0.616 -19.137 1.00 96.50 329 LEU A N 1
ATOM 2576 C CA . LEU A 1 329 ? 7.489 -1.629 -18.464 1.00 96.50 329 LEU A CA 1
ATOM 2577 C C . LEU A 1 329 ? 6.522 -2.233 -19.472 1.00 96.50 329 LEU A C 1
ATOM 2579 O O . LEU A 1 329 ? 5.739 -1.510 -20.089 1.00 96.50 329 LEU A O 1
ATOM 2583 N N . ASN A 1 330 ? 6.582 -3.551 -19.657 1.00 95.88 330 ASN A N 1
ATOM 2584 C CA . ASN A 1 330 ? 5.688 -4.286 -20.555 1.00 95.88 330 ASN A CA 1
ATOM 2585 C C . ASN A 1 330 ? 5.606 -3.677 -21.975 1.00 95.88 330 ASN A C 1
ATOM 2587 O O . ASN A 1 330 ? 4.522 -3.563 -22.550 1.00 95.88 330 ASN A O 1
ATOM 2591 N N . GLY A 1 331 ? 6.742 -3.253 -22.538 1.00 94.25 331 GLY A N 1
ATOM 2592 C CA . GLY A 1 331 ? 6.821 -2.635 -23.869 1.00 94.25 331 GLY A CA 1
ATOM 2593 C C . GLY A 1 331 ? 6.533 -1.130 -23.922 1.00 94.25 331 GLY A C 1
ATOM 2594 O O . GLY A 1 331 ? 6.552 -0.527 -24.995 1.00 94.25 331 GLY A O 1
ATOM 2595 N N . ARG A 1 332 ? 6.224 -0.492 -22.788 1.00 94.38 332 ARG A N 1
ATOM 2596 C CA . ARG A 1 332 ? 5.875 0.934 -22.718 1.00 94.38 332 ARG A CA 1
ATOM 2597 C C . ARG A 1 332 ? 6.971 1.734 -22.036 1.00 94.38 332 ARG A C 1
ATOM 2599 O O . ARG A 1 332 ? 7.464 1.340 -20.988 1.00 94.38 332 ARG A O 1
ATOM 2606 N N . TYR A 1 333 ? 7.321 2.875 -22.618 1.00 94.44 333 TYR A N 1
ATOM 2607 C CA . TYR A 1 333 ? 8.288 3.807 -22.042 1.00 94.44 333 TYR A CA 1
ATOM 2608 C C . TYR A 1 333 ? 7.840 4.315 -20.663 1.00 94.44 333 TYR A C 1
ATOM 2610 O O . TYR A 1 333 ? 6.683 4.701 -20.498 1.00 94.44 333 TYR A O 1
ATOM 2618 N N . LEU A 1 334 ? 8.775 4.351 -19.709 1.00 89.81 334 LEU A N 1
ATOM 2619 C CA . LEU A 1 334 ? 8.587 4.911 -18.370 1.00 89.81 334 LEU A CA 1
ATOM 2620 C C . LEU A 1 334 ? 9.335 6.239 -18.203 1.00 89.81 334 LEU A C 1
ATOM 2622 O O . LEU A 1 334 ? 8.757 7.276 -17.880 1.00 89.81 334 LEU A O 1
ATOM 2626 N N . THR A 1 335 ? 10.658 6.199 -18.358 1.00 93.44 335 THR A N 1
ATOM 2627 C CA . THR A 1 335 ? 11.541 7.328 -18.055 1.00 93.44 335 THR A CA 1
ATOM 2628 C C . THR A 1 335 ? 12.912 7.126 -18.691 1.00 93.44 335 THR A C 1
ATOM 2630 O O . THR A 1 335 ? 13.291 6.003 -19.026 1.00 93.44 335 THR A O 1
ATOM 2633 N N . GLU A 1 336 ? 13.679 8.204 -18.804 1.00 94.31 336 GLU A N 1
ATOM 2634 C CA . GLU A 1 336 ? 15.071 8.171 -19.238 1.00 94.31 336 GLU A CA 1
ATOM 2635 C C . GLU A 1 336 ? 15.929 9.118 -18.405 1.00 94.31 336 GLU A C 1
ATOM 2637 O O . GLU A 1 336 ? 15.449 10.112 -17.848 1.00 94.31 336 GLU A O 1
ATOM 2642 N N . ARG A 1 337 ? 17.221 8.815 -18.331 1.00 91.25 337 ARG A N 1
ATOM 2643 C CA . ARG A 1 337 ? 18.242 9.715 -17.804 1.00 91.25 337 ARG A CA 1
ATOM 2644 C C . ARG A 1 337 ? 19.416 9.716 -18.756 1.00 91.25 337 ARG A C 1
ATOM 2646 O O . ARG A 1 337 ? 19.888 8.653 -19.147 1.00 91.25 337 ARG A O 1
ATOM 2653 N N . ASN A 1 338 ? 19.882 10.915 -19.108 1.00 91.06 338 ASN A N 1
ATOM 2654 C CA . ASN A 1 338 ? 21.084 11.109 -19.919 1.00 91.06 338 ASN A CA 1
ATOM 2655 C C . ASN A 1 338 ? 21.068 10.336 -21.261 1.00 91.06 338 ASN A C 1
ATOM 2657 O O . ASN A 1 338 ? 22.105 9.907 -21.759 1.00 91.06 338 ASN A O 1
ATOM 2661 N N . ALA A 1 339 ? 19.880 10.147 -21.840 1.00 91.75 339 ALA A N 1
ATOM 2662 C CA . ALA A 1 339 ? 19.666 9.483 -23.120 1.00 91.75 339 ALA A CA 1
ATOM 2663 C C . ALA A 1 339 ? 19.485 10.517 -24.251 1.00 91.75 339 ALA A C 1
ATOM 2665 O O . ALA A 1 339 ? 19.032 11.631 -23.986 1.00 91.75 339 ALA A O 1
ATOM 2666 N N . PRO A 1 340 ? 19.793 10.176 -25.517 1.00 89.69 340 PRO A N 1
ATOM 2667 C CA . PRO A 1 340 ? 19.706 11.103 -26.649 1.00 89.69 340 PRO A CA 1
ATOM 2668 C C . PRO A 1 340 ? 18.271 11.404 -27.123 1.00 89.69 340 PRO A C 1
ATOM 2670 O O . PRO A 1 340 ? 18.097 12.116 -28.114 1.00 89.69 340 PRO A O 1
ATOM 2673 N N . GLY A 1 341 ? 17.258 10.901 -26.410 1.00 81.12 341 GLY A N 1
ATOM 2674 C CA . GLY A 1 341 ? 15.840 11.039 -26.727 1.00 81.12 341 GLY A CA 1
ATOM 2675 C C . GLY A 1 341 ? 15.329 9.988 -27.716 1.00 81.12 341 GLY A C 1
ATOM 2676 O O . GLY A 1 341 ? 16.072 9.451 -28.537 1.00 81.12 341 GLY A O 1
ATOM 2677 N N . LEU A 1 342 ? 14.031 9.684 -27.630 1.00 84.12 342 LEU A N 1
ATOM 2678 C CA . LEU A 1 342 ? 13.368 8.650 -28.431 1.00 84.12 342 LEU A CA 1
ATOM 2679 C C . LEU A 1 342 ? 13.103 9.067 -29.896 1.00 84.12 342 LEU A C 1
ATOM 2681 O O . LEU A 1 342 ? 12.834 10.242 -30.162 1.00 84.12 342 LEU A O 1
ATOM 2685 N N . PRO A 1 343 ? 13.048 8.106 -30.844 1.00 85.00 343 PRO A N 1
ATOM 2686 C CA . PRO A 1 343 ? 13.322 6.674 -30.673 1.00 85.00 343 PRO A CA 1
ATOM 2687 C C . PRO A 1 343 ? 14.823 6.400 -30.514 1.00 85.00 343 PRO A C 1
ATOM 2689 O O . PRO A 1 343 ? 15.635 7.020 -31.195 1.00 85.00 343 PRO A O 1
ATOM 2692 N N . LEU A 1 344 ? 15.186 5.441 -29.656 1.00 87.00 344 LEU A N 1
ATOM 2693 C CA . LEU A 1 344 ? 16.583 5.063 -29.430 1.00 87.00 344 LEU A CA 1
ATOM 2694 C C . LEU A 1 344 ? 17.026 3.937 -30.383 1.00 87.00 344 LEU A C 1
ATOM 2696 O O . LEU A 1 344 ? 16.459 2.844 -30.336 1.00 87.00 344 LEU A O 1
ATOM 2700 N N . PRO A 1 345 ? 18.065 4.145 -31.213 1.00 90.94 345 PRO A N 1
ATOM 2701 C CA . PRO A 1 345 ? 18.751 3.056 -31.903 1.00 90.94 345 PRO A CA 1
ATOM 2702 C C . PRO A 1 345 ? 19.430 2.084 -30.931 1.00 90.94 345 PRO A C 1
ATOM 2704 O O . PRO A 1 345 ? 19.838 2.468 -29.834 1.00 90.94 345 PRO A O 1
ATOM 2707 N N . TRP A 1 346 ? 19.656 0.847 -31.380 1.00 92.12 346 TRP A N 1
ATOM 2708 C CA . TRP A 1 346 ? 20.314 -0.210 -30.600 1.00 92.12 346 TRP A CA 1
ATOM 2709 C C . TRP A 1 346 ? 21.714 0.150 -30.084 1.00 92.12 346 TRP A C 1
ATOM 2711 O O . TRP A 1 346 ? 22.143 -0.422 -29.094 1.00 92.12 346 TRP A O 1
ATOM 2721 N N . ASN A 1 347 ? 22.418 1.076 -30.743 1.00 92.06 347 ASN A N 1
ATOM 2722 C CA . ASN A 1 347 ? 23.786 1.502 -30.435 1.00 92.06 347 ASN A CA 1
ATOM 2723 C C . ASN A 1 347 ? 23.859 2.911 -29.825 1.00 92.06 347 ASN A C 1
ATOM 2725 O O . ASN A 1 347 ? 24.829 3.637 -30.053 1.00 92.06 347 ASN A O 1
ATOM 2729 N N . SER A 1 348 ? 22.813 3.327 -29.118 1.00 92.25 348 SER A N 1
ATOM 2730 C CA . SER A 1 348 ? 22.763 4.643 -28.485 1.00 92.25 348 SER A CA 1
ATOM 2731 C C . SER A 1 348 ? 23.806 4.780 -27.372 1.00 92.25 348 SER A C 1
ATOM 2733 O O . SER A 1 348 ? 24.118 3.818 -26.668 1.00 92.25 348 SER A O 1
ATOM 2735 N N . THR A 1 349 ? 24.326 5.993 -27.211 1.00 92.44 349 THR A N 1
ATOM 2736 C CA . THR A 1 349 ? 25.266 6.384 -26.152 1.00 92.44 349 THR A CA 1
ATOM 2737 C C . THR A 1 349 ? 24.590 7.345 -25.190 1.00 92.44 349 THR A C 1
ATOM 2739 O O . THR A 1 349 ? 23.623 8.016 -25.560 1.00 92.44 349 THR A O 1
ATOM 2742 N N . ALA A 1 350 ? 25.127 7.468 -23.982 1.00 90.94 350 ALA A N 1
ATOM 2743 C CA . ALA A 1 350 ? 24.728 8.548 -23.092 1.00 90.94 350 ALA A CA 1
ATOM 2744 C C . ALA A 1 350 ? 25.140 9.921 -23.665 1.00 90.94 350 ALA A C 1
ATOM 2746 O O . ALA A 1 350 ? 26.048 10.005 -24.498 1.00 90.94 350 ALA A O 1
ATOM 2747 N N . LEU A 1 351 ? 24.450 10.996 -23.266 1.00 90.81 351 LEU A N 1
ATOM 2748 C CA . LEU A 1 351 ? 24.733 12.351 -23.765 1.00 90.81 351 LEU A CA 1
ATOM 2749 C C . LEU A 1 351 ? 25.974 12.976 -23.121 1.00 90.81 351 LEU A C 1
ATOM 2751 O O . LEU A 1 351 ? 26.698 13.721 -23.784 1.00 90.81 351 LEU A O 1
ATOM 2755 N N . THR A 1 352 ? 26.191 12.719 -21.834 1.00 86.44 352 THR A N 1
ATOM 2756 C CA . THR A 1 352 ? 27.285 13.305 -21.053 1.00 86.44 352 THR A CA 1
ATOM 2757 C C . THR A 1 352 ? 27.909 12.294 -20.104 1.00 86.44 352 THR A C 1
ATOM 2759 O O . THR A 1 352 ? 27.183 11.513 -19.501 1.00 86.44 352 THR A O 1
ATOM 2762 N N . ASP A 1 353 ? 29.217 12.386 -19.888 1.00 81.12 353 ASP A N 1
ATOM 2763 C CA . ASP A 1 353 ? 29.908 11.693 -18.794 1.00 81.12 353 ASP A CA 1
ATOM 2764 C C . ASP A 1 353 ? 29.355 12.158 -17.434 1.00 81.12 353 ASP A C 1
ATOM 2766 O O . ASP A 1 353 ? 29.095 13.353 -17.228 1.00 81.12 353 ASP A O 1
ATOM 2770 N N . ARG A 1 354 ? 29.171 11.219 -16.509 1.00 80.50 354 ARG A N 1
ATOM 2771 C CA . ARG A 1 354 ? 28.639 11.464 -15.163 1.00 80.50 354 ARG A CA 1
ATOM 2772 C C . ARG A 1 354 ? 29.622 10.947 -14.116 1.00 80.50 354 ARG A C 1
ATOM 2774 O O . ARG A 1 354 ? 30.146 9.845 -14.249 1.00 80.50 354 ARG A O 1
ATOM 2781 N N . PRO A 1 355 ? 29.892 11.721 -13.054 1.00 75.12 355 PRO A N 1
ATOM 2782 C CA . PRO A 1 355 ? 30.902 11.340 -12.083 1.00 75.12 355 PRO A CA 1
ATOM 2783 C C . PRO A 1 355 ? 30.442 10.133 -11.257 1.00 75.12 355 PRO A C 1
ATOM 2785 O O . PRO A 1 355 ? 29.287 10.030 -10.851 1.00 75.12 355 PRO A O 1
ATOM 2788 N N . ILE A 1 356 ? 31.388 9.245 -10.949 1.00 70.00 356 ILE A N 1
ATOM 2789 C CA . ILE A 1 356 ? 31.148 8.010 -10.187 1.00 70.00 356 ILE A CA 1
ATOM 2790 C C . ILE A 1 356 ? 30.473 8.251 -8.827 1.00 70.00 356 ILE A C 1
ATOM 2792 O O . ILE A 1 356 ? 29.734 7.404 -8.346 1.00 70.00 356 ILE A O 1
ATOM 2796 N N . GLU A 1 357 ? 30.692 9.405 -8.192 1.00 73.06 357 GLU A N 1
ATOM 2797 C CA . GLU A 1 357 ? 30.073 9.734 -6.901 1.00 73.06 357 GLU A CA 1
ATOM 2798 C C . GLU A 1 357 ? 28.542 9.802 -6.987 1.00 73.06 357 GLU A C 1
ATOM 2800 O O . GLU A 1 357 ? 27.858 9.326 -6.078 1.00 73.06 357 GLU A O 1
ATOM 2805 N N . ASP A 1 358 ? 28.014 10.267 -8.122 1.00 71.38 358 ASP A N 1
ATOM 2806 C CA . ASP A 1 358 ? 26.578 10.318 -8.393 1.00 71.38 358 ASP A CA 1
ATOM 2807 C C . ASP A 1 358 ? 26.007 8.929 -8.728 1.00 71.38 358 ASP A C 1
ATOM 2809 O O . ASP A 1 358 ? 24.805 8.712 -8.581 1.00 71.38 358 ASP A O 1
ATOM 2813 N N . SER A 1 359 ? 26.842 7.970 -9.156 1.00 72.31 359 SER A N 1
ATOM 2814 C CA . SER A 1 359 ? 26.401 6.604 -9.484 1.00 72.31 359 SER A CA 1
ATOM 2815 C C . SER A 1 359 ? 26.245 5.707 -8.252 1.00 72.31 359 SER A C 1
ATOM 2817 O O . SER A 1 359 ? 25.579 4.670 -8.304 1.00 72.31 359 SER A O 1
ATOM 2819 N N . LEU A 1 360 ? 26.818 6.105 -7.112 1.00 71.69 360 LEU A N 1
ATOM 2820 C CA . LEU A 1 360 ? 26.774 5.334 -5.868 1.00 71.69 360 LEU A CA 1
ATOM 2821 C C . LEU A 1 360 ? 25.481 5.540 -5.070 1.00 71.69 360 LEU A C 1
ATOM 2823 O O . LEU A 1 360 ? 25.169 4.716 -4.204 1.00 71.69 360 LEU A O 1
ATOM 2827 N N . VAL A 1 361 ? 24.726 6.599 -5.366 1.00 73.19 361 VAL A N 1
ATOM 2828 C CA . VAL A 1 361 ? 23.491 6.974 -4.668 1.00 73.19 361 VAL A CA 1
ATOM 2829 C C . VAL A 1 361 ? 22.283 6.620 -5.530 1.00 73.19 361 VAL A C 1
ATOM 2831 O O . VAL A 1 361 ? 22.270 6.863 -6.732 1.00 73.19 361 VAL A O 1
ATOM 2834 N N . PHE A 1 362 ? 21.256 6.030 -4.919 1.00 72.69 362 PHE A N 1
ATOM 2835 C CA . PHE A 1 362 ? 19.998 5.780 -5.617 1.00 72.69 362 PHE A CA 1
ATOM 2836 C C . PHE A 1 362 ? 19.302 7.102 -5.952 1.00 72.69 362 PHE A C 1
ATOM 2838 O O . PHE A 1 362 ? 19.019 7.898 -5.059 1.00 72.69 362 PHE A O 1
ATOM 2845 N N . GLU A 1 363 ? 18.967 7.294 -7.225 1.00 79.19 363 GLU A N 1
ATOM 2846 C CA . GLU A 1 363 ? 17.933 8.240 -7.624 1.00 79.19 363 GLU A CA 1
ATOM 2847 C C . GLU A 1 363 ? 16.567 7.567 -7.487 1.00 79.19 363 GLU A C 1
ATOM 2849 O O . GLU A 1 363 ? 16.381 6.433 -7.933 1.00 79.19 363 GLU A O 1
ATOM 2854 N N . GLU A 1 364 ? 15.605 8.271 -6.897 1.00 78.94 364 GLU A N 1
ATOM 2855 C CA . GLU A 1 364 ? 14.230 7.802 -6.762 1.00 78.94 364 GLU A CA 1
ATOM 2856 C C . GLU A 1 364 ? 13.337 8.506 -7.782 1.00 78.94 364 GLU A C 1
ATOM 2858 O O . GLU A 1 364 ? 13.224 9.732 -7.804 1.00 78.94 364 GLU A O 1
ATOM 2863 N N . ILE A 1 365 ? 12.708 7.720 -8.653 1.00 79.06 365 ILE A N 1
ATOM 2864 C CA . ILE A 1 365 ? 11.918 8.222 -9.772 1.00 79.06 365 ILE A CA 1
ATOM 2865 C C . ILE A 1 365 ? 10.473 7.788 -9.585 1.00 79.06 365 ILE A C 1
ATOM 2867 O O . ILE A 1 365 ? 10.169 6.596 -9.565 1.00 79.06 365 ILE A O 1
ATOM 2871 N N . ASN A 1 366 ? 9.585 8.774 -9.483 1.00 74.56 366 ASN A N 1
ATOM 2872 C CA . ASN A 1 366 ? 8.155 8.545 -9.359 1.00 74.56 366 ASN A CA 1
ATOM 2873 C C . ASN A 1 366 ? 7.563 8.042 -10.681 1.00 74.56 366 ASN A C 1
ATOM 2875 O O . ASN A 1 366 ? 7.639 8.720 -11.707 1.00 74.56 366 ASN A O 1
ATOM 2879 N N . LEU A 1 367 ? 6.969 6.850 -10.631 1.00 81.75 367 LEU A N 1
ATOM 2880 C CA . LEU A 1 367 ? 6.295 6.184 -11.738 1.00 81.75 367 LEU A CA 1
ATOM 2881 C C . LEU A 1 367 ? 4.784 6.016 -11.510 1.00 81.75 367 LEU A C 1
ATOM 2883 O O . LEU A 1 367 ? 4.156 5.208 -12.188 1.00 81.75 367 LEU A O 1
ATOM 2887 N N . LEU A 1 368 ? 4.179 6.786 -10.602 1.00 74.44 368 LEU A N 1
ATOM 2888 C CA . LEU A 1 368 ? 2.742 6.756 -10.302 1.00 74.44 368 LEU A CA 1
ATOM 2889 C C . LEU A 1 368 ? 1.868 6.779 -11.566 1.00 74.44 368 LEU A C 1
ATOM 2891 O O . LEU A 1 368 ? 0.935 5.993 -11.703 1.00 74.44 368 LEU A O 1
ATOM 2895 N N . ALA A 1 369 ? 2.215 7.636 -12.529 1.00 75.12 369 ALA A N 1
ATOM 2896 C CA . ALA A 1 369 ? 1.487 7.787 -13.790 1.00 75.12 369 ALA A CA 1
ATOM 2897 C C . ALA A 1 369 ? 1.493 6.531 -14.690 1.00 75.12 369 ALA A C 1
ATOM 2899 O O . ALA A 1 369 ? 0.800 6.510 -15.705 1.00 75.12 369 ALA A O 1
ATOM 2900 N N . TYR A 1 370 ? 2.277 5.511 -14.337 1.00 81.25 370 TYR A N 1
ATOM 2901 C CA . TYR A 1 370 ? 2.490 4.285 -15.103 1.00 81.25 370 TYR A CA 1
ATOM 2902 C C . TYR A 1 370 ? 1.998 3.024 -14.382 1.00 81.25 370 TYR A C 1
ATOM 2904 O O . TYR A 1 370 ? 2.225 1.921 -14.874 1.00 81.25 370 TYR A O 1
ATOM 2912 N N . LEU A 1 371 ? 1.330 3.160 -13.230 1.00 77.88 371 LEU A N 1
ATOM 2913 C CA . LEU A 1 371 ? 0.780 2.027 -12.474 1.00 77.88 371 LEU A CA 1
ATOM 2914 C C . LEU A 1 371 ? -0.142 1.139 -13.31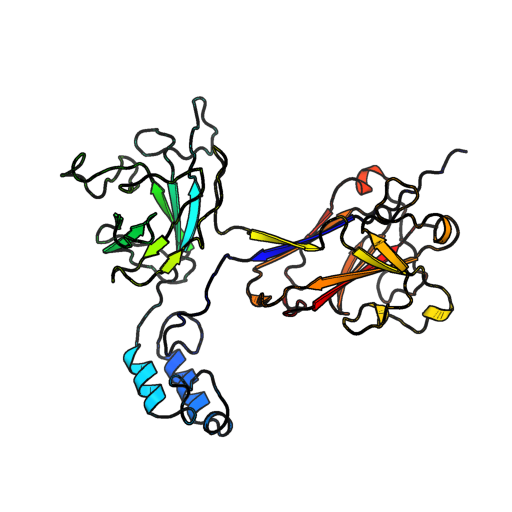2 1.00 77.88 371 LEU A C 1
ATOM 2916 O O . LEU A 1 371 ? -0.060 -0.082 -13.255 1.00 77.88 371 LEU A O 1
ATOM 2920 N N . ASN A 1 372 ? -0.955 1.760 -14.165 1.00 81.06 372 ASN A N 1
ATOM 2921 C CA . ASN A 1 372 ? -1.876 1.086 -15.078 1.00 81.06 372 ASN A CA 1
ATOM 2922 C C . ASN A 1 372 ? -1.192 0.203 -16.142 1.00 81.06 372 ASN A C 1
ATOM 2924 O O . ASN A 1 372 ? -1.880 -0.442 -16.933 1.00 81.06 372 ASN A O 1
ATOM 2928 N N . LEU A 1 373 ? 0.142 0.212 -16.220 1.00 86.75 373 LEU A N 1
ATOM 2929 C CA . LEU A 1 373 ? 0.912 -0.663 -17.100 1.00 86.75 373 LEU A CA 1
ATOM 2930 C C . LEU A 1 373 ? 1.252 -2.010 -16.459 1.00 86.75 373 LEU A C 1
ATOM 2932 O O . LEU A 1 373 ? 1.600 -2.940 -17.194 1.00 86.75 373 LEU A O 1
ATOM 2936 N N . LEU A 1 374 ? 1.178 -2.113 -15.129 1.00 87.75 374 LEU A N 1
ATOM 2937 C CA . LEU A 1 374 ? 1.316 -3.379 -14.422 1.00 87.75 374 LEU A CA 1
ATOM 2938 C C . LEU A 1 374 ? 0.133 -4.290 -14.755 1.00 87.75 374 LEU A C 1
ATOM 2940 O O . LEU A 1 374 ? -0.997 -3.847 -14.954 1.00 87.75 374 LEU A O 1
ATOM 2944 N N . LYS A 1 375 ? 0.410 -5.586 -14.817 1.00 86.94 375 LYS A N 1
ATOM 2945 C CA . LYS A 1 375 ? -0.580 -6.642 -15.023 1.00 86.94 375 LYS A CA 1
ATOM 2946 C C . LYS A 1 375 ? -0.543 -7.584 -13.837 1.00 86.94 375 LYS A C 1
ATOM 2948 O O . LYS A 1 375 ? 0.531 -7.796 -13.287 1.00 86.94 375 LYS A O 1
ATOM 2953 N N . SER A 1 376 ? -1.668 -8.189 -13.477 1.00 81.81 376 SER A N 1
ATOM 2954 C CA . SER A 1 376 ? -1.614 -9.374 -12.619 1.00 81.81 376 SER A CA 1
ATOM 2955 C C . SER A 1 376 ? -0.724 -10.445 -13.270 1.00 81.81 376 SER A C 1
ATOM 2957 O O . SER A 1 376 ? -0.629 -10.534 -14.501 1.00 81.81 376 SER A O 1
ATOM 2959 N N . GLY A 1 377 ? -0.027 -11.225 -12.448 1.00 87.62 377 GLY A N 1
ATOM 2960 C CA . GLY A 1 377 ? 0.962 -12.195 -12.906 1.00 87.62 377 GLY A CA 1
ATOM 2961 C C . GLY A 1 377 ? 2.266 -11.571 -13.429 1.00 87.62 377 GLY A C 1
ATOM 2962 O O . GLY A 1 377 ? 2.814 -10.623 -12.858 1.00 87.62 377 GLY A O 1
ATOM 2963 N N . ILE A 1 378 ? 2.777 -12.130 -14.529 1.00 92.19 378 ILE A N 1
ATOM 2964 C CA . ILE A 1 378 ? 4.109 -11.827 -15.068 1.00 92.19 378 ILE A CA 1
ATOM 2965 C C . ILE A 1 378 ? 4.167 -10.435 -15.712 1.00 92.19 378 ILE A C 1
ATOM 2967 O O . ILE A 1 378 ? 3.357 -10.077 -16.573 1.00 92.19 378 ILE A O 1
ATOM 2971 N N . ASN A 1 379 ? 5.203 -9.684 -15.346 1.00 95.56 379 ASN A N 1
ATOM 2972 C CA . ASN A 1 379 ? 5.576 -8.389 -15.898 1.00 95.56 379 ASN A CA 1
ATOM 2973 C C . ASN A 1 379 ? 7.061 -8.379 -16.278 1.00 95.56 379 ASN A C 1
ATOM 2975 O O . ASN A 1 379 ? 7.860 -9.137 -15.733 1.00 95.56 379 ASN A O 1
ATOM 2979 N N . VAL A 1 380 ? 7.445 -7.474 -17.181 1.00 97.88 380 VAL A N 1
ATOM 2980 C CA . VAL A 1 380 ? 8.847 -7.273 -17.573 1.00 97.88 380 VAL A CA 1
ATOM 2981 C C . VAL A 1 380 ? 9.230 -5.806 -17.443 1.00 97.88 380 VAL A C 1
ATOM 2983 O O . VAL A 1 380 ? 8.660 -4.936 -18.109 1.00 97.88 380 VAL A O 1
ATOM 2986 N N . LEU A 1 381 ? 10.248 -5.550 -16.622 1.00 97.69 381 LEU A N 1
ATOM 2987 C CA . LEU A 1 381 ? 10.976 -4.288 -16.572 1.00 97.69 381 LEU A CA 1
ATOM 2988 C C . LEU A 1 381 ? 12.190 -4.392 -17.496 1.00 97.69 381 LEU A C 1
ATOM 2990 O O . LEU A 1 381 ? 13.091 -5.197 -17.266 1.00 97.69 381 LEU A O 1
ATOM 2994 N N . ALA A 1 382 ? 12.207 -3.584 -18.551 1.00 97.75 382 ALA A N 1
ATOM 2995 C CA . ALA A 1 382 ? 13.273 -3.571 -19.541 1.00 97.75 382 ALA A CA 1
ATOM 2996 C C . ALA A 1 382 ? 14.085 -2.275 -19.448 1.00 97.75 382 ALA A C 1
ATOM 2998 O O . ALA A 1 382 ? 13.517 -1.185 -19.387 1.00 97.75 382 ALA A O 1
ATOM 2999 N N . ILE A 1 383 ? 15.414 -2.386 -19.449 1.00 97.12 383 ILE A N 1
ATOM 3000 C CA . ILE A 1 383 ? 16.332 -1.249 -19.359 1.00 97.12 383 ILE A CA 1
ATOM 3001 C C . ILE A 1 383 ? 17.306 -1.263 -20.534 1.00 97.12 383 ILE A C 1
ATOM 3003 O O . ILE A 1 383 ? 17.993 -2.255 -20.775 1.00 97.12 383 ILE A O 1
ATOM 3007 N N . HIS A 1 384 ? 17.388 -0.143 -21.250 1.00 95.56 384 HIS A N 1
ATOM 3008 C CA . HIS A 1 384 ? 18.471 0.141 -22.187 1.00 95.56 384 HIS A CA 1
ATOM 3009 C C . HIS A 1 384 ? 19.535 0.939 -21.438 1.00 95.56 384 HIS A C 1
ATOM 3011 O O . HIS A 1 384 ? 19.389 2.147 -21.266 1.00 95.56 384 HIS A O 1
ATOM 3017 N N . GLY A 1 385 ? 20.571 0.260 -20.952 1.00 93.94 385 GLY A N 1
ATOM 3018 C CA . GLY A 1 385 ? 21.744 0.889 -20.352 1.00 93.94 385 GLY A CA 1
ATOM 3019 C C . GLY A 1 385 ? 22.606 1.544 -21.427 1.00 93.94 385 GLY A C 1
ATOM 3020 O O . GLY A 1 385 ? 22.893 0.926 -22.455 1.00 93.94 385 GLY A O 1
ATOM 3021 N N . LEU A 1 386 ? 22.993 2.793 -21.188 1.00 92.06 386 LEU A N 1
ATOM 3022 C CA . LEU A 1 386 ? 23.776 3.618 -22.098 1.00 92.06 386 LEU A CA 1
ATOM 3023 C C . LEU A 1 386 ? 25.093 3.975 -21.428 1.00 92.06 386 LEU A C 1
ATOM 3025 O O . LEU A 1 386 ? 25.096 4.474 -20.308 1.00 92.06 386 LEU A O 1
ATOM 3029 N N . ASN A 1 387 ? 26.183 3.758 -22.144 1.00 87.75 387 ASN A N 1
ATOM 3030 C CA . ASN A 1 387 ? 27.534 4.124 -21.765 1.00 87.75 387 ASN A CA 1
ATOM 3031 C C . ASN A 1 387 ? 28.008 5.273 -22.675 1.00 87.75 387 ASN A C 1
ATOM 3033 O O . ASN A 1 387 ? 27.676 5.329 -23.866 1.00 87.75 387 ASN A O 1
ATOM 3037 N N . ASP A 1 388 ? 28.777 6.195 -22.119 1.00 76.69 388 ASP A N 1
ATOM 3038 C CA . ASP A 1 388 ? 29.677 7.095 -22.836 1.00 76.69 388 ASP A CA 1
ATOM 3039 C C . ASP A 1 388 ? 30.833 6.219 -23.358 1.00 76.69 388 ASP A C 1
ATOM 3041 O O . ASP A 1 388 ? 31.462 5.492 -22.583 1.00 76.69 388 ASP A O 1
ATOM 3045 N N . ILE A 1 389 ? 31.079 6.166 -24.674 1.00 62.78 389 ILE A N 1
ATOM 3046 C CA . ILE A 1 389 ? 32.203 5.372 -25.224 1.00 62.78 389 ILE A CA 1
ATOM 3047 C C . ILE A 1 389 ? 33.529 6.067 -24.923 1.00 62.78 389 ILE A C 1
ATOM 3049 O O . ILE A 1 389 ? 33.745 7.178 -25.455 1.00 62.78 389 ILE A O 1
#

Secondary structure (DSSP, 8-state):
---------BEEEEEEEE-----SS---TT--SSSSB-SHHHHHHHHHHHT-GGGGTS--TT-TTSSSSSSHHHHHHHHHTTT-B----EEEEEES-----SSPPTT----TTS----EEEEE--SSS-EE-TT-EEES-TT-TTSEEPPTT-EE-TT-EEEEE-B---TTT-TTS-SEE-TTS-EE-SSB--TT---EEEE-TTSS-EEEEESS---PPPTT--EESS-EEEEEE-TT-EEEEE---GGGGG-TTGGGSTT---TTSEEEES-EESSTTSSEE-HHHHTTT-SEEEEEEEEE-TT--GGGEEEEEEEEE-SSEEEEEETTEEEEEES---SSPPTT---SS---HHHHSSPEEEE-GGGGGG--SSEEEEEEEEE---

Radius of gyration: 27.43 Å; Cα contacts (8 Å, |Δi|>4): 899; chains: 1; bounding box: 84×36×75 Å

Foldseek 3Di:
DDDDDPWWWWFKWKWFFFQPPPDPDDQQLQPQVPLQFLEPVSVVVLVVQLPDPVQQPDPDSLCSVVPRGRDPVSVVSSVVCHGPGLQQKEFFKWAQAEDDDPPGDPPQDAFLVRHRFIKIKIFRQHQAKDFQDQKDKDQDPVFLHQAGDHHPDIAHHGGMAMAGAHQDDCVNVVPQPQNAHPVGHGYGNHGHDLQWTKIFIGGNVSPHTSYIDPPTGHRHDYPDMDGSDGPIDRQAHQFAKKFKDLDDPVCQPCQLVCQALPDDSVVTDIWTRTETDDDVGRHHCCVCPPVHAFKMKIKGKGWLAQDDLVSTQWIKMWTQGFFKKWKDKNSHTQDIDQWPDPPDGSRTAGNDGGDVVSRVGIDIDTRSVCSVSDDHTMMMMMMIGGHDD

Sequence (389 aa):
MLKSVKTSVLSLVLVALFACITDVKAQIVGDLNADHVVDSKDVQAFAWQWLAPYCQTLDCIANLDGVSGVNMADFALLANNWQKVEPHVVINEFMASNASQPPFDPNELLDGNGESSDWIEIYNPTDTTINLSGWYLTDNKKDLTKWQFPNGLQVEPGEFLIVFASQKTFEEYPHNYPYLDPNGHYHTNFELDKGGDYLALVADDGNTIAHQYVPEYPQQLTNISYGMAQHATTLVPTGAIASYHVPNSGDAGLGTDWTELGFDDSAWNTGSTGFGFGSEFGTDVQQQMQNVNASLWIRIEFDLGEIDPALFETMMLRMRYEDGFVAYLNGRYLTERNAPGLPLPWNSTALTDRPIEDSLVFEEINLLAYLNLLKSGINVLAIHGLNDI

Solvent-accessible surface area (backbone atoms only — not comparable to full-atom values): 21196 Å² total; per-residue (Å²): 135,92,84,85,82,73,57,47,34,42,36,42,34,34,36,35,22,27,63,82,71,88,68,90,74,77,76,55,64,43,37,70,78,73,77,46,44,18,46,76,65,21,54,49,54,37,53,55,42,47,74,33,80,60,25,55,80,40,98,40,86,55,30,67,78,75,63,81,25,34,46,72,70,24,52,50,47,28,58,75,31,57,71,43,60,59,68,66,41,37,70,36,32,31,26,40,34,43,70,74,56,89,81,69,61,96,83,62,74,56,47,55,86,72,44,41,52,19,34,38,31,36,32,24,81,41,93,54,71,44,73,44,42,52,14,17,43,24,61,41,94,91,41,49,62,69,28,62,42,57,81,83,40,66,38,47,51,69,35,77,46,66,32,34,26,62,47,47,43,55,90,82,30,75,90,45,61,73,33,62,41,86,72,70,39,41,36,33,59,42,62,58,56,35,73,35,41,38,41,36,37,21,36,61,84,49,71,52,72,50,28,62,42,74,91,40,41,67,65,54,48,76,74,44,72,52,50,70,70,57,57,67,44,66,64,36,48,69,55,36,66,25,40,38,43,71,63,55,83,86,47,63,83,48,73,63,54,81,32,29,65,86,49,88,57,87,88,44,48,75,40,26,40,17,39,15,48,46,87,92,32,53,25,64,45,37,92,69,27,67,92,70,41,26,24,36,40,37,39,32,72,34,70,47,50,88,48,61,47,85,50,45,77,39,31,36,44,31,39,19,45,27,41,17,32,37,37,27,43,50,50,37,84,74,52,70,42,48,54,81,58,84,85,65,62,61,76,40,41,21,72,53,88,48,62,66,76,64,20,75,44,72,46,80,40,85,37,51,96,50,48,88,63,57,49,58,25,75,40,24,47,19,36,43,41,20,30,65,119

Nearest PDB structures (foldseek):
  6d89-assembly1_B  TM=6.368E-01  e=3.091E-04  Bacteroides uniformis
  6d1n-assembly1_A  TM=5.877E-01  e=3.933E-04  Bacteroides uniformis
  6ld0-assembly1_A  TM=6.404E-01  e=2.397E-03  Bifidobacterium dentium Bd1
  5z1b-assembly1_D  TM=6.492E-01  e=3.655E-03  Bifidobacterium dentium ATCC 27679
  5z1b-assembly1_B  TM=6.389E-01  e=6.676E-03  Bifidobacterium dentium ATCC 27679